Protein AF-0000000077862435 (afdb_homodimer)

Nearest PDB structures (foldseek):
  5cwn-assembly1_A  TM=3.724E-01  e=9.642E-01  synthetic construct
  8qai-assembly1_A  TM=3.400E-01  e=4.054E+00  synthetic construct
  5cwn-assembly1_A  TM=3.725E-01  e=1.266E+00  synthetic construct
  8qai-assembly1_A  TM=3.425E-01  e=3.512E+00  synthetic construct

InterPro domains:
  IPR007219 Xylanolytic transcriptional activator, regulatory domain [PF04082] (134-322)
  IPR007219 Xylanolytic transcriptional activator, regulatory domain [SM00906] (251-325)
  IPR050987 ABC-transporter-regulating transcription factor-like [PTHR46910] (56-328)

Organism: Aspergillus terreus (NCBI:txid33178)

Sequence (716 aa):
MEQILKHKIEGIALDTQSLARLAEDLGRRRANDTVCGPEPDEADDGLEIQEGCTLDPVGNTTTHFSGEFSYWNFSMRIKQHIEDQMHSSMVPTDDLVRISGYWRAQQLDASHGHMATAILSCPPEKIARFLATVFFKYTESHYPIVDKEWVFDRIRILYTDSTRLYERGGESTIAILLTVFAIGTQYAHLESPEPVRHQAPDFSEEKIGATFYRNAVRLLPEIIEISSLESVQACLLFGLYALPVDASGLGYIYINLSIRLAMQNGMHRKCHGSAFSSEMAETRNRVWWAAYTLERKISIFHGRPLSVLRSDIDADLPKCEIRNEDQPLRHIARAIASLQLVYFLEDFFNQMQVTTVFMEQILKHKIEGIALDTQSLARLAEDLGRRRANDTVCGPEPDEADDGLEIQEGCTLDPVGNTTTHFSGEFSYWNFSMRIKQHIEDQMHSSMVPTDDLVRISGYWRAQQLDASHGHMATAILSCPPEKIARFLATVFFKYTESHYPIVDKEWVFDRIRILYTDSTRLYERGGESTIAILLTVFAIGTQYAHLESPEPVRHQAPDFSEEKIGATFYRNAVRLLPEIIEISSLESVQACLLFGLYALPVDASGLGYIYINLSIRLAMQNGMHRKCHGSAFSSEMAETRNRVWWAAYTLERKISIFHGRPLSVLRSDIDADLPKCEIRNEDQPLRHIARAIASLQLVYFLEDFFNQMQVTTVF

Radius of gyration: 27.58 Å; Cα contacts (8 Å, |Δi|>4): 854; chains: 2; bounding box: 95×70×70 Å

Foldseek 3Di:
DVVVCPVPDPPQPPPPVSVVVVVVVVVVVVVVVPPPDVPDPPPPVPPPLPCFWDWADPDQFFIAIDTNPGPVSVVVVVLVVVVVVCVVPPDPCVPVPPPDDPDQDDPDPLPPVLLVVLLVLDDDLVLLVQLLVLLCVPPLLAAVLDDSVVLVVVSVCSVPPVVVLSDQVSLLNSLLSLLSSLVSLVRVCVVPPPCPPPDDPPVVSNVSSVSSNVSSCVSLVSLLRSLGSSSLSSLQSQLVSCCVPPLLPSNLVSLVVSQVSLVSSVLLEADDDDPHDPVSLLSSQRNNLSSQLSNLVSCLVVVHDGDDDPVSGDYDQHDLPPPDPDSVSSHSVSSVVSVVVSVVSVVVSVVVVVVVVD/DVVVCPVPDPPQPPPPVSVVVVVVVVVVVVVVVPPPDVPDPPPPPPPPLPCFWDWAAPDQFFIAIDTNPGPVSVVVVVLVVVVVVCVVPPDPCVPVPPPDDPDQDDPDDLPPVLLVVLLVLDDPLVLLVQLLVLLCVPPLLAAVLDDSVVLVVVSVCSVPPVVVLSDQPSLLNSLLSLLSSLVSLVRVCVVPPPPPPPDDPCVVSNVSSVSSNVSSCVSLVSLLRSLGSSSLSSLQSQLVSCCVPPLLPSNLVSLVVSQVSLVSSVLLEADDDDPHDPVSLLSSQRNNLSSQLSNLVSCLVVVHDGDDDPVSGDYDQHDLPPDDPDSVSSHSVSSVVSVVVSVVSVVVSVVVVVVVVD

pLDDT: mean 72.18, std 22.08, range [26.31, 98.5]

Structure (mmCIF, N/CA/C/O backbone):
data_AF-0000000077862435-model_v1
#
loop_
_entity.id
_entity.type
_entity.pdbx_description
1 polymer 'Fungal-specific transcription factor'
#
loop_
_atom_site.group_PDB
_atom_site.id
_atom_site.type_symbol
_atom_site.label_atom_id
_atom_site.label_alt_id
_atom_site.label_comp_id
_atom_site.label_asym_id
_atom_site.label_entity_id
_atom_site.label_seq_id
_atom_site.pdbx_PDB_ins_code
_atom_site.Cartn_x
_atom_site.Cartn_y
_atom_site.Cartn_z
_atom_site.occupancy
_atom_site.B_iso_or_equiv
_atom_site.auth_seq_id
_atom_site.auth_comp_id
_atom_site.auth_asym_id
_atom_site.auth_atom_id
_atom_site.pdbx_PDB_model_num
ATOM 1 N N . MET A 1 1 ? 24.359 16.672 -5.676 1 31.75 1 MET A N 1
ATOM 2 C CA . MET A 1 1 ? 24.734 16.203 -7.012 1 31.75 1 MET A CA 1
ATOM 3 C C . MET A 1 1 ? 25.609 17.234 -7.719 1 31.75 1 MET A C 1
ATOM 5 O O . MET A 1 1 ? 26.656 16.875 -8.266 1 31.75 1 MET A O 1
ATOM 9 N N . GLU A 1 2 ? 25.109 18.375 -7.547 1 35.16 2 GLU A N 1
ATOM 10 C CA . GLU A 1 2 ? 25.922 19.438 -8.125 1 35.16 2 GLU A CA 1
ATOM 11 C C . GLU A 1 2 ? 27.312 19.469 -7.492 1 35.16 2 GLU A C 1
ATOM 13 O O . GLU A 1 2 ? 28.312 19.625 -8.195 1 35.16 2 GLU A O 1
ATOM 18 N N . GLN A 1 3 ? 27.219 19.125 -6.285 1 39.78 3 GLN A N 1
ATOM 19 C CA . GLN A 1 3 ? 28.5 19.234 -5.594 1 39.78 3 GLN A CA 1
ATOM 20 C C . GLN A 1 3 ? 29.438 18.109 -5.992 1 39.78 3 GLN A C 1
ATOM 22 O O . GLN A 1 3 ? 30.641 18.328 -6.156 1 39.78 3 GLN A O 1
ATOM 27 N N . ILE A 1 4 ? 28.766 17 -6.133 1 35.22 4 ILE A N 1
ATOM 28 C CA . ILE A 1 4 ? 29.609 15.867 -6.504 1 35.22 4 ILE A CA 1
ATOM 29 C C . ILE A 1 4 ? 30.156 16.062 -7.922 1 35.22 4 ILE A C 1
ATOM 31 O O . ILE A 1 4 ? 31.328 15.828 -8.18 1 35.22 4 ILE A O 1
ATOM 35 N N . LEU A 1 5 ? 29.188 16.656 -8.719 1 37.09 5 LEU A N 1
ATOM 36 C CA . LEU A 1 5 ? 29.609 16.891 -10.086 1 37.09 5 LEU A CA 1
ATOM 37 C C . LEU A 1 5 ? 30.719 17.953 -10.133 1 37.09 5 LEU A C 1
ATOM 39 O O . LEU A 1 5 ? 31.688 17.812 -10.891 1 37.09 5 LEU A O 1
ATOM 43 N N . LYS A 1 6 ? 30.531 18.906 -9.273 1 42.38 6 LYS A N 1
ATOM 44 C CA . LYS A 1 6 ? 31.516 19.984 -9.258 1 42.38 6 LYS A CA 1
ATOM 45 C C . LYS A 1 6 ? 32.875 19.469 -8.836 1 42.38 6 LYS A C 1
ATOM 47 O O . LYS A 1 6 ? 33.906 19.953 -9.32 1 42.38 6 LYS A O 1
ATOM 52 N N . HIS A 1 7 ? 32.781 18.594 -7.906 1 38.41 7 HIS A N 1
ATOM 53 C CA . HIS A 1 7 ? 34.062 18.141 -7.367 1 38.41 7 HIS A CA 1
ATOM 54 C C . HIS A 1 7 ? 34.75 17.188 -8.328 1 38.41 7 HIS A C 1
ATOM 56 O O . HIS A 1 7 ? 35.969 17.188 -8.438 1 38.41 7 HIS A O 1
ATOM 62 N N . LYS A 1 8 ? 33.938 16.297 -8.875 1 35.19 8 LYS A N 1
ATOM 63 C CA . LYS A 1 8 ? 34.594 15.219 -9.586 1 35.19 8 LYS A CA 1
ATOM 64 C C . LYS A 1 8 ? 34.875 15.602 -11.039 1 35.19 8 LYS A C 1
ATOM 66 O O . LYS A 1 8 ? 35.688 14.969 -11.711 1 35.19 8 LYS A O 1
ATOM 71 N N . ILE A 1 9 ? 33.906 16.391 -11.703 1 38 9 ILE A N 1
ATOM 72 C CA . ILE A 1 9 ? 34.188 16.828 -13.062 1 38 9 ILE A CA 1
ATOM 73 C C . ILE A 1 9 ? 34.812 18.234 -13.039 1 38 9 ILE A C 1
ATOM 75 O O . ILE A 1 9 ? 34.125 19.203 -12.703 1 38 9 ILE A O 1
ATOM 79 N N . GLU A 1 10 ? 36.031 18.25 -12.945 1 40 10 GLU A N 1
ATOM 80 C CA . GLU A 1 10 ? 36.812 19.484 -13.125 1 40 10 GLU A CA 1
ATOM 81 C C . GLU A 1 10 ? 36.594 20.062 -14.516 1 40 10 GLU A C 1
ATOM 83 O O . GLU A 1 10 ? 36.625 19.344 -15.516 1 40 10 GLU A O 1
ATOM 88 N N . GLY A 1 11 ? 36.031 21.312 -14.789 1 45.75 11 GLY A N 1
ATOM 89 C CA . GLY A 1 11 ? 35.906 22.109 -15.992 1 45.75 11 GLY A CA 1
ATOM 90 C C . GLY A 1 11 ? 34.531 22.094 -16.609 1 45.75 11 GLY A C 1
ATOM 91 O O . GLY A 1 11 ? 34.281 22.719 -17.641 1 45.75 11 GLY A O 1
ATOM 92 N N . ILE A 1 12 ? 33.75 21.016 -16.531 1 41.41 12 ILE A N 1
ATOM 93 C CA . ILE A 1 12 ? 32.438 21.094 -17.203 1 41.41 12 ILE A CA 1
ATOM 94 C C . ILE A 1 12 ? 31.516 22.031 -16.438 1 41.41 12 ILE A C 1
ATOM 96 O O . ILE A 1 12 ? 31.375 21.891 -15.219 1 41.41 12 ILE A O 1
ATOM 100 N N . ALA A 1 13 ? 31.266 23.172 -16.906 1 43.22 13 ALA A N 1
ATOM 101 C CA . ALA A 1 13 ? 30.25 24.078 -16.422 1 43.22 13 ALA A CA 1
ATOM 102 C C . ALA A 1 13 ? 28.875 23.406 -16.375 1 43.22 13 ALA A C 1
ATOM 104 O O . ALA A 1 13 ? 28.438 22.828 -17.375 1 43.22 13 ALA A O 1
ATOM 105 N N . LEU A 1 14 ? 28.406 22.875 -15.367 1 43.44 14 LEU A N 1
ATOM 106 C CA . LEU A 1 14 ? 27.125 22.219 -15.094 1 43.44 14 LEU A CA 1
ATOM 107 C C . LEU A 1 14 ? 25.953 23.094 -15.508 1 43.44 14 LEU A C 1
ATOM 109 O O . LEU A 1 14 ? 24.891 23.031 -14.898 1 43.44 14 LEU A O 1
ATOM 113 N N . ASP A 1 15 ? 26.125 24.078 -16.438 1 43.81 15 ASP A N 1
ATOM 114 C CA . ASP A 1 15 ? 25.031 24.859 -17.031 1 43.81 15 ASP A CA 1
ATOM 115 C C . ASP A 1 15 ? 24.25 24.031 -18.047 1 43.81 15 ASP A C 1
ATOM 117 O O . ASP A 1 15 ? 24.766 23.047 -18.562 1 43.81 15 ASP A O 1
ATOM 121 N N . THR A 1 16 ? 22.938 24.172 -18.156 1 44.22 16 THR A N 1
ATOM 122 C CA . THR A 1 16 ? 21.969 23.5 -19.016 1 44.22 16 THR A CA 1
ATOM 123 C C . THR A 1 16 ? 22.562 23.266 -20.406 1 44.22 16 THR A C 1
ATOM 125 O O . THR A 1 16 ? 22.328 22.219 -21.016 1 44.22 16 THR A O 1
ATOM 128 N N . GLN A 1 17 ? 23.391 24.141 -20.734 1 47.84 17 GLN A N 1
ATOM 129 C CA . GLN A 1 17 ? 23.953 24.047 -22.078 1 47.84 17 GLN A CA 1
ATOM 130 C C . GLN A 1 17 ? 25.016 22.969 -22.156 1 47.84 17 GLN A C 1
ATOM 132 O O . GLN A 1 17 ? 25.062 22.203 -23.125 1 47.84 17 GLN A O 1
ATOM 137 N N . SER A 1 18 ? 25.859 22.891 -21.203 1 46.44 18 SER A N 1
ATOM 138 C CA . SER A 1 18 ? 26.938 21.906 -21.219 1 46.44 18 SER A CA 1
ATOM 139 C C . SER A 1 18 ? 26.391 20.484 -21.047 1 46.44 18 SER A C 1
ATOM 141 O O . SER A 1 18 ? 26.875 19.547 -21.688 1 46.44 18 SER A O 1
ATOM 143 N N . LEU A 1 19 ? 25.375 20.359 -20.25 1 47.56 19 LEU A N 1
ATOM 144 C CA . LEU A 1 19 ? 24.719 19.062 -20.078 1 47.56 19 LEU A CA 1
ATOM 145 C C . LEU A 1 19 ? 23.969 18.656 -21.344 1 47.56 19 LEU A C 1
ATOM 147 O O . LEU A 1 19 ? 23.969 17.484 -21.719 1 47.56 19 LEU A O 1
ATOM 151 N N . ALA A 1 20 ? 23.406 19.625 -22.078 1 47.47 20 ALA A N 1
ATOM 152 C CA . ALA A 1 20 ? 22.812 19.375 -23.375 1 47.47 20 ALA A CA 1
ATOM 153 C C . ALA A 1 20 ? 23.859 18.922 -24.391 1 47.47 20 ALA A C 1
ATOM 155 O O . ALA A 1 20 ? 23.625 18 -25.172 1 47.47 20 ALA A O 1
ATOM 156 N N . ARG A 1 21 ? 25 19.469 -24.328 1 50.44 21 ARG A N 1
ATOM 157 C CA . ARG A 1 21 ? 26.062 19.094 -25.25 1 50.44 21 ARG A CA 1
ATOM 158 C C . ARG A 1 21 ? 26.594 17.703 -24.953 1 50.44 21 ARG A C 1
ATOM 160 O O . ARG A 1 21 ? 26.859 16.922 -25.891 1 50.44 21 ARG A O 1
ATOM 167 N N . LEU A 1 22 ? 26.688 17.422 -23.766 1 47.03 22 LEU A N 1
ATOM 168 C CA . LEU A 1 22 ? 27.125 16.078 -23.391 1 47.03 22 LEU A CA 1
ATOM 169 C C . LEU A 1 22 ? 26.094 15.039 -23.797 1 47.03 22 LEU A C 1
ATOM 171 O O . LEU A 1 22 ? 26.453 13.953 -24.266 1 47.03 22 LEU A O 1
ATOM 175 N N . ALA A 1 23 ? 24.828 15.461 -23.734 1 46.78 23 ALA A N 1
ATOM 176 C CA . ALA A 1 23 ? 23.734 14.609 -24.188 1 46.78 23 ALA A CA 1
ATOM 177 C C . ALA A 1 23 ? 23.781 14.438 -25.703 1 46.78 23 ALA A C 1
ATOM 179 O O . ALA A 1 23 ? 23.562 13.336 -26.219 1 46.78 23 ALA A O 1
ATOM 180 N N . GLU A 1 24 ? 24.047 15.453 -26.344 1 47.97 24 GLU A N 1
ATOM 181 C CA . GLU A 1 24 ? 24.188 15.406 -27.797 1 47.97 24 GLU A CA 1
ATOM 182 C C . GLU A 1 24 ? 25.406 14.578 -28.219 1 47.97 24 GLU A C 1
ATOM 184 O O . GLU A 1 24 ? 25.344 13.82 -29.188 1 47.97 24 GLU A O 1
ATOM 189 N N . ASP A 1 25 ? 26.422 14.688 -27.547 1 45.38 25 ASP A N 1
ATOM 190 C CA . ASP A 1 25 ? 27.656 13.969 -27.875 1 45.38 25 ASP A CA 1
ATOM 191 C C . ASP A 1 25 ? 27.484 12.469 -27.641 1 45.38 25 ASP A C 1
ATOM 193 O O . ASP A 1 25 ? 27.984 11.656 -28.422 1 45.38 25 ASP A O 1
ATOM 197 N N . LEU A 1 26 ? 26.734 12.164 -26.625 1 43.12 26 LEU A N 1
ATOM 198 C CA . LEU A 1 26 ? 26.453 10.766 -26.359 1 43.12 26 LEU A CA 1
ATOM 199 C C . LEU A 1 26 ? 25.516 10.18 -27.406 1 43.12 26 LEU A C 1
ATOM 201 O O . LEU A 1 26 ? 25.656 9.023 -27.797 1 43.12 26 LEU A O 1
ATOM 205 N N . GLY A 1 27 ? 24.656 11.031 -27.938 1 39.91 27 GLY A N 1
ATOM 206 C CA . GLY A 1 27 ? 23.828 10.656 -29.062 1 39.91 27 GLY A CA 1
ATOM 207 C C . GLY A 1 27 ? 24.594 10.492 -30.359 1 39.91 27 GLY A C 1
ATOM 208 O O . GLY A 1 27 ? 24.297 9.609 -31.172 1 39.91 27 GLY A O 1
ATOM 209 N N . ARG A 1 28 ? 25.578 11.227 -30.562 1 42.94 28 ARG A N 1
ATOM 210 C CA . ARG A 1 28 ? 26.375 11.133 -31.781 1 42.94 28 ARG A CA 1
ATOM 211 C C . ARG A 1 28 ? 27.25 9.883 -31.766 1 42.94 28 ARG A C 1
ATOM 213 O O . ARG A 1 28 ? 27.438 9.234 -32.812 1 42.94 28 ARG A O 1
ATOM 220 N N . ARG A 1 29 ? 27.797 9.617 -30.719 1 39.19 29 ARG A N 1
ATOM 221 C CA . ARG A 1 29 ? 28.641 8.422 -30.688 1 39.19 29 ARG A CA 1
ATOM 222 C C . ARG A 1 29 ? 27.812 7.164 -30.922 1 39.19 29 ARG A C 1
ATOM 224 O O . ARG A 1 29 ? 28.281 6.203 -31.531 1 39.19 29 ARG A O 1
ATOM 231 N N . ARG A 1 30 ? 26.516 7.289 -30.531 1 35.94 30 ARG A N 1
ATOM 232 C CA . ARG A 1 30 ? 25.641 6.152 -30.828 1 35.94 30 ARG A CA 1
ATOM 233 C C . ARG A 1 30 ? 25.359 6.055 -32.312 1 35.94 30 ARG A C 1
ATOM 235 O O . ARG A 1 30 ? 25.234 4.953 -32.844 1 35.94 30 ARG A O 1
ATOM 242 N N . ALA A 1 31 ? 25.312 7.078 -33 1 36.91 31 ALA A N 1
ATOM 243 C CA . ALA A 1 31 ? 25.109 7.062 -34.438 1 36.91 31 ALA A CA 1
ATOM 244 C C . ALA A 1 31 ? 26.328 6.52 -35.156 1 36.91 31 ALA A C 1
ATOM 246 O O . ALA A 1 31 ? 26.203 5.836 -36.188 1 36.91 31 ALA A O 1
ATOM 247 N N . ASN A 1 32 ? 27.469 6.859 -34.75 1 37.75 32 ASN A N 1
ATOM 248 C CA . ASN A 1 32 ? 28.656 6.387 -35.469 1 37.75 32 ASN A CA 1
ATOM 249 C C . ASN A 1 32 ? 28.922 4.914 -35.188 1 37.75 32 ASN A C 1
ATOM 251 O O . ASN A 1 32 ? 29.688 4.27 -35.938 1 37.75 32 ASN A O 1
ATOM 255 N N . ASP A 1 33 ? 28.516 4.406 -34.062 1 35.03 33 ASP A N 1
ATOM 256 C CA . ASP A 1 33 ? 28.844 3 -33.844 1 35.03 33 ASP A CA 1
ATOM 257 C C . ASP A 1 33 ? 27.969 2.09 -34.688 1 35.03 33 ASP A C 1
ATOM 259 O O . ASP A 1 33 ? 28.109 0.866 -34.656 1 35.03 33 ASP A O 1
ATOM 263 N N . THR A 1 34 ? 26.938 2.607 -35.406 1 32.5 34 THR A N 1
ATOM 264 C CA . THR A 1 34 ? 26.219 1.729 -36.312 1 32.5 34 THR A CA 1
ATOM 265 C C . THR A 1 34 ? 27.094 1.367 -37.531 1 32.5 34 THR A C 1
ATOM 267 O O . THR A 1 34 ? 26.625 0.758 -38.5 1 32.5 34 THR A O 1
ATOM 270 N N . VAL A 1 35 ? 28.234 1.945 -37.656 1 31.12 35 VAL A N 1
ATOM 271 C CA . VAL A 1 35 ? 28.906 1.382 -38.812 1 31.12 35 VAL A CA 1
ATOM 272 C C . VAL A 1 35 ? 29.375 -0.042 -38.5 1 31.12 35 VAL A C 1
ATOM 274 O O . VAL A 1 35 ? 30 -0.289 -37.5 1 31.12 35 VAL A O 1
ATOM 277 N N . CYS A 1 36 ? 28.766 -1.039 -39.156 1 29.02 36 CYS A N 1
ATOM 278 C CA . CYS A 1 36 ? 28.844 -2.49 -39.281 1 29.02 36 CYS A CA 1
ATOM 279 C C . CYS A 1 36 ? 30.281 -2.943 -39.531 1 29.02 36 CYS A C 1
ATOM 281 O O . CYS A 1 36 ? 30.625 -3.355 -40.625 1 29.02 36 CYS A O 1
ATOM 283 N N . GLY A 1 37 ? 31.375 -2.242 -39.219 1 30.23 37 GLY A N 1
ATOM 284 C CA . GLY A 1 37 ? 32.469 -3.125 -39.656 1 30.23 37 GLY A CA 1
ATOM 285 C C . GLY A 1 37 ? 32.469 -4.453 -38.906 1 30.23 37 GLY A C 1
ATOM 286 O O . GLY A 1 37 ? 31.781 -4.609 -37.906 1 30.23 37 GLY A O 1
ATOM 287 N N . PRO A 1 38 ? 33.062 -5.59 -39.5 1 32.69 38 PRO A N 1
ATOM 288 C CA . PRO A 1 38 ? 33.125 -6.961 -39 1 32.69 38 PRO A CA 1
ATOM 289 C C . PRO A 1 38 ? 33.594 -7.035 -37.562 1 32.69 38 PRO A C 1
ATOM 291 O O . PRO A 1 38 ? 34.719 -6.645 -37.219 1 32.69 38 PRO A O 1
ATOM 294 N N . GLU A 1 39 ? 32.875 -6.434 -36.688 1 30.91 39 GLU A N 1
ATOM 295 C CA . GLU A 1 39 ? 33.469 -6.223 -35.375 1 30.91 39 GLU A CA 1
ATOM 296 C C . GLU A 1 39 ? 33.906 -7.547 -34.75 1 30.91 39 GLU A C 1
ATOM 298 O O . GLU A 1 39 ? 33.219 -8.562 -34.875 1 30.91 39 GLU A O 1
ATOM 303 N N . PRO A 1 40 ? 35.219 -7.711 -34.438 1 33 40 PRO A N 1
ATOM 304 C CA . PRO A 1 40 ? 35.781 -8.898 -33.812 1 33 40 PRO A CA 1
ATOM 305 C C . PRO A 1 40 ? 34.969 -9.367 -32.594 1 33 40 PRO A C 1
ATOM 307 O O . PRO A 1 40 ? 34.25 -8.578 -32 1 33 40 PRO A O 1
ATOM 310 N N . ASP A 1 41 ? 34.75 -10.773 -32.344 1 30.23 41 ASP A N 1
ATOM 311 C CA . ASP A 1 41 ? 34.094 -11.727 -31.469 1 30.23 41 ASP A CA 1
ATOM 312 C C . ASP A 1 41 ? 34.344 -11.398 -30 1 30.23 41 ASP A C 1
ATOM 314 O O . ASP A 1 41 ? 34.156 -12.242 -29.125 1 30.23 41 ASP A O 1
ATOM 318 N N . GLU A 1 42 ? 35.281 -10.516 -29.672 1 31.27 42 GLU A N 1
ATOM 319 C CA . GLU A 1 42 ? 35.625 -10.617 -28.25 1 31.27 42 GLU A CA 1
ATOM 320 C C . GLU A 1 42 ? 34.406 -10.375 -27.359 1 31.27 42 GLU A C 1
ATOM 322 O O . GLU A 1 42 ? 33.656 -9.438 -27.594 1 31.27 42 GLU A O 1
ATOM 327 N N . ALA A 1 43 ? 33.969 -11.398 -26.547 1 31.39 43 ALA A N 1
ATOM 328 C CA . ALA A 1 43 ? 33 -11.672 -25.469 1 31.39 43 ALA A CA 1
ATOM 329 C C . ALA A 1 43 ? 32.969 -10.516 -24.469 1 31.39 43 ALA A C 1
ATOM 331 O O . ALA A 1 43 ? 33.438 -10.633 -23.344 1 31.39 43 ALA A O 1
ATOM 332 N N . ASP A 1 44 ? 33.281 -9.367 -24.797 1 31.19 44 ASP A N 1
ATOM 333 C CA . ASP A 1 44 ? 33.344 -8.406 -23.703 1 31.19 44 ASP A CA 1
ATOM 334 C C . ASP A 1 44 ? 31.984 -8.305 -23 1 31.19 44 ASP A C 1
ATOM 336 O O . ASP A 1 44 ? 30.969 -7.996 -23.641 1 31.19 44 ASP A O 1
ATOM 340 N N . ASP A 1 45 ? 31.734 -9.117 -21.969 1 32.97 45 ASP A N 1
ATOM 341 C CA . ASP A 1 45 ? 30.703 -9.148 -20.938 1 32.97 45 ASP A CA 1
ATOM 342 C C . ASP A 1 45 ? 30.266 -7.734 -20.562 1 32.97 45 ASP A C 1
ATOM 344 O O . ASP A 1 45 ? 30.469 -7.297 -19.422 1 32.97 45 ASP A O 1
ATOM 348 N N . GLY A 1 46 ? 30.594 -6.801 -21.312 1 31.34 46 GLY A N 1
ATOM 349 C CA . GLY A 1 46 ? 30.234 -5.43 -21 1 31.34 46 GLY A CA 1
ATOM 350 C C . GLY A 1 46 ? 28.75 -5.258 -20.703 1 31.34 46 GLY A C 1
ATOM 351 O O . GLY A 1 46 ? 27.906 -5.93 -21.312 1 31.34 46 GLY A O 1
ATOM 352 N N . LEU A 1 47 ? 28.453 -4.938 -19.391 1 33.53 47 LEU A N 1
ATOM 353 C CA . LEU A 1 47 ? 27.141 -4.414 -19.062 1 33.53 47 LEU A CA 1
ATOM 354 C C . LEU A 1 47 ? 26.562 -3.6 -20.203 1 33.53 47 LEU A C 1
ATOM 356 O O . LEU A 1 47 ? 27.109 -2.551 -20.562 1 33.53 47 LEU A O 1
ATOM 360 N N . GLU A 1 48 ? 26.219 -4.141 -21.266 1 34.12 48 GLU A N 1
ATOM 361 C CA . GLU A 1 48 ? 25.484 -3.434 -22.297 1 34.12 48 GLU A CA 1
ATOM 362 C C . GLU A 1 48 ? 24.516 -2.422 -21.688 1 34.12 48 GLU A C 1
ATOM 364 O O . GLU A 1 48 ? 23.562 -2.801 -21.016 1 34.12 48 GLU A O 1
ATOM 369 N N . ILE A 1 49 ? 25.047 -1.281 -21.188 1 37.75 49 ILE A N 1
ATOM 370 C CA . ILE A 1 49 ? 24.141 -0.169 -20.906 1 37.75 49 ILE A CA 1
ATOM 371 C C . ILE A 1 49 ? 23 -0.165 -21.938 1 37.75 49 ILE A C 1
ATOM 373 O O . ILE A 1 49 ? 23.219 0.183 -23.109 1 37.75 49 ILE A O 1
ATOM 377 N N . GLN A 1 50 ? 22.234 -1.132 -22.094 1 38.84 50 GLN A N 1
ATOM 378 C CA . GLN A 1 50 ? 21.062 -1.082 -22.969 1 38.84 50 GLN A CA 1
ATOM 379 C C . GLN A 1 50 ? 20.328 0.247 -22.812 1 38.84 50 GLN A C 1
ATOM 381 O O . GLN A 1 50 ? 20.078 0.7 -21.703 1 38.84 50 GLN A O 1
ATOM 386 N N . GLU A 1 51 ? 20.234 1.176 -23.688 1 47.66 51 GLU A N 1
ATOM 387 C CA . GLU A 1 51 ? 19.516 2.43 -23.906 1 47.66 51 GLU A CA 1
ATOM 388 C C . GLU A 1 51 ? 18.156 2.422 -23.219 1 47.66 51 GLU A C 1
ATOM 390 O O . GLU A 1 51 ? 17.391 3.375 -23.344 1 47.66 51 GLU A O 1
ATOM 395 N N . GLY A 1 52 ? 17.906 1.364 -22.25 1 59.25 52 GLY A N 1
ATOM 396 C CA . GLY A 1 52 ? 16.547 1.215 -21.734 1 59.25 52 GLY A CA 1
ATOM 397 C C . GLY A 1 52 ? 16.484 1.131 -20.219 1 59.25 52 GLY A C 1
ATOM 398 O O . GLY A 1 52 ? 17.391 1.589 -19.531 1 59.25 52 GLY A O 1
ATOM 399 N N . CYS A 1 53 ? 15.453 0.84 -19.672 1 66 53 CYS A N 1
ATOM 400 C CA . CYS A 1 53 ? 15.219 0.583 -18.266 1 66 53 CYS A CA 1
ATOM 401 C C . CYS A 1 53 ? 16.125 -0.539 -17.75 1 66 53 CYS A C 1
ATOM 403 O O . CYS A 1 53 ? 16.719 -1.271 -18.547 1 66 53 CYS A O 1
ATOM 405 N N . THR A 1 54 ? 16.578 -0.426 -16.531 1 73.38 54 THR A N 1
ATOM 406 C CA . THR A 1 54 ? 17.422 -1.458 -15.93 1 73.38 54 THR A CA 1
ATOM 407 C C . THR A 1 54 ? 16.594 -2.336 -14.992 1 73.38 54 THR A C 1
ATOM 409 O O . THR A 1 54 ? 15.773 -1.832 -14.211 1 73.38 54 THR A O 1
ATOM 412 N N . LEU A 1 55 ? 16.641 -3.625 -15.18 1 74.12 55 LEU A N 1
ATOM 413 C CA . LEU A 1 55 ? 16.078 -4.637 -14.289 1 74.12 55 LEU A CA 1
ATOM 414 C C . LEU A 1 55 ? 17.188 -5.469 -13.656 1 74.12 55 LEU A C 1
ATOM 416 O O . LEU A 1 55 ? 17.797 -6.324 -14.312 1 74.12 55 LEU A O 1
ATOM 420 N N . ASP A 1 56 ? 17.5 -5.176 -12.336 1 74.94 56 ASP A N 1
ATOM 421 C CA . ASP A 1 56 ? 18.609 -5.84 -11.656 1 74.94 56 ASP A CA 1
ATOM 422 C C . ASP A 1 56 ? 18.094 -6.816 -10.594 1 74.94 56 ASP A C 1
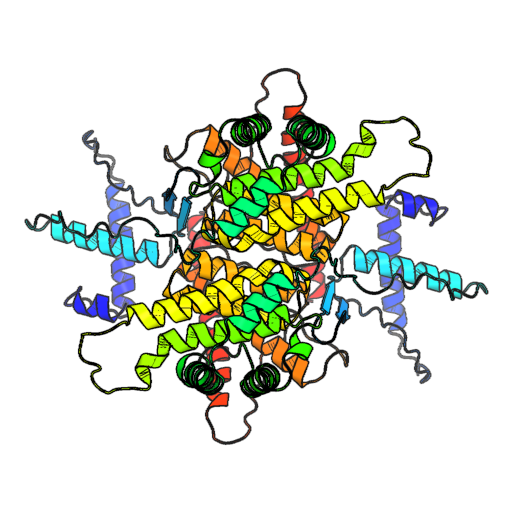ATOM 424 O O . ASP A 1 56 ? 17.359 -6.426 -9.688 1 74.94 56 ASP A O 1
ATOM 428 N N . PRO A 1 57 ? 18.5 -8.086 -10.797 1 73.81 57 PRO A N 1
ATOM 429 C CA . PRO A 1 57 ? 18.125 -9.023 -9.734 1 73.81 57 PRO A CA 1
ATOM 430 C C . PRO A 1 57 ? 18.812 -8.703 -8.398 1 73.81 57 PRO A C 1
ATOM 432 O O . PRO A 1 57 ? 20 -8.398 -8.367 1 73.81 57 PRO A O 1
ATOM 435 N N . VAL A 1 58 ? 18.172 -8.57 -7.402 1 73.06 58 VAL A N 1
ATOM 436 C CA . VAL A 1 58 ? 18.672 -8.359 -6.051 1 73.06 58 VAL A CA 1
ATOM 437 C C . VAL A 1 58 ? 18.641 -9.672 -5.277 1 73.06 58 VAL A C 1
ATOM 439 O O . VAL A 1 58 ? 19.484 -9.898 -4.398 1 73.06 58 VAL A O 1
ATOM 442 N N . GLY A 1 59 ? 17.766 -10.609 -5.594 1 68.81 59 GLY A N 1
ATOM 443 C CA . GLY A 1 59 ? 17.609 -11.961 -5.066 1 68.81 59 GLY A CA 1
ATOM 444 C C . GLY A 1 59 ? 17 -12.922 -6.07 1 68.81 59 GLY A C 1
ATOM 445 O O . GLY A 1 59 ? 16.891 -12.602 -7.258 1 68.81 59 GLY A O 1
ATOM 446 N N . ASN A 1 60 ? 16.672 -14.023 -5.586 1 70 60 ASN A N 1
ATOM 447 C CA . ASN A 1 60 ? 16.141 -15.047 -6.488 1 70 60 ASN A CA 1
ATOM 448 C C . ASN A 1 60 ? 14.828 -14.609 -7.113 1 70 60 ASN A C 1
ATOM 450 O O . ASN A 1 60 ? 14.609 -14.812 -8.312 1 70 60 ASN A O 1
ATOM 454 N N . THR A 1 61 ? 14.055 -13.93 -6.32 1 80.19 61 THR A N 1
ATOM 455 C CA . THR A 1 61 ? 12.742 -13.555 -6.836 1 80.19 61 THR A CA 1
ATOM 456 C C . THR A 1 61 ? 12.508 -12.055 -6.66 1 80.19 61 THR A C 1
ATOM 458 O O . THR A 1 61 ? 11.367 -11.586 -6.73 1 80.19 61 THR A O 1
ATOM 461 N N . THR A 1 62 ? 13.633 -11.383 -6.316 1 74.69 62 THR A N 1
ATOM 462 C CA . THR A 1 62 ? 13.539 -9.945 -6.098 1 74.69 62 THR A CA 1
ATOM 463 C C . THR A 1 62 ? 14.344 -9.188 -7.156 1 74.69 62 THR A C 1
ATOM 465 O O . THR A 1 62 ? 15.484 -9.539 -7.441 1 74.69 62 THR A O 1
ATOM 468 N N . THR A 1 63 ? 13.68 -8.242 -7.762 1 76.94 63 THR A N 1
ATOM 469 C CA . THR A 1 63 ? 14.344 -7.414 -8.766 1 76.94 63 THR A CA 1
ATOM 470 C C . THR A 1 63 ? 14.141 -5.934 -8.469 1 76.94 63 THR A C 1
ATOM 472 O O . THR A 1 63 ? 13.219 -5.566 -7.73 1 76.94 63 THR A O 1
ATOM 475 N N . HIS A 1 64 ? 15.117 -5.199 -8.891 1 72.25 64 HIS A N 1
ATOM 476 C CA . HIS A 1 64 ? 15.008 -3.748 -8.812 1 72.25 64 HIS A CA 1
ATOM 477 C C . HIS A 1 64 ? 14.852 -3.131 -10.195 1 72.25 64 HIS A C 1
ATOM 479 O O . HIS A 1 64 ? 15.609 -3.449 -11.117 1 72.25 64 HIS A O 1
ATOM 485 N N . PHE A 1 65 ? 13.945 -2.273 -10.312 1 76 65 PHE A N 1
ATOM 486 C CA . PHE A 1 65 ? 13.711 -1.591 -11.586 1 76 65 PHE A CA 1
ATOM 487 C C . PHE A 1 65 ? 14.102 -0.119 -11.484 1 76 65 PHE A C 1
ATOM 489 O O . PHE A 1 65 ? 13.727 0.561 -10.523 1 76 65 PHE A O 1
ATOM 496 N N . SER A 1 66 ? 14.82 0.293 -12.438 1 70.81 66 SER A N 1
ATOM 497 C CA . SER A 1 66 ? 15.109 1.708 -12.648 1 70.81 66 SER A CA 1
ATOM 498 C C . SER A 1 66 ? 14.789 2.127 -14.078 1 70.81 66 SER A C 1
ATOM 500 O O . SER A 1 66 ? 15.242 1.49 -15.031 1 70.81 66 SER A O 1
ATOM 502 N N . GLY A 1 67 ? 14.062 3.102 -14.234 1 70.38 67 GLY A N 1
ATOM 503 C CA . GLY A 1 67 ? 13.703 3.584 -15.555 1 70.38 67 GLY A CA 1
ATOM 504 C C . GLY A 1 67 ? 14.875 4.195 -16.312 1 70.38 67 GLY A C 1
ATOM 505 O O . GLY A 1 67 ? 15.906 4.496 -15.711 1 70.38 67 GLY A O 1
ATOM 506 N N . GLU A 1 68 ? 14.727 4.301 -17.5 1 65.19 68 GLU A N 1
ATOM 507 C CA . GLU A 1 68 ? 15.781 4.77 -18.391 1 65.19 68 GLU A CA 1
ATOM 508 C C . GLU A 1 68 ? 16.312 6.133 -17.969 1 65.19 68 GLU A C 1
ATOM 510 O O . GLU A 1 68 ? 17.516 6.363 -17.969 1 65.19 68 GLU A O 1
ATOM 515 N N . PHE A 1 69 ? 15.453 6.992 -17.484 1 60.5 69 PHE A N 1
ATOM 516 C CA . PHE A 1 69 ? 15.859 8.359 -17.156 1 60.5 69 PHE A CA 1
ATOM 517 C C . PHE A 1 69 ? 15.82 8.594 -15.648 1 60.5 69 PHE A C 1
ATOM 519 O O . PHE A 1 69 ? 15.594 9.719 -15.195 1 60.5 69 PHE A O 1
ATOM 526 N N . SER A 1 70 ? 16.078 7.449 -15.109 1 69.06 70 SER A N 1
ATOM 527 C CA . SER A 1 70 ? 16.156 7.551 -13.656 1 69.06 70 SER A CA 1
ATOM 528 C C . SER A 1 70 ? 17.469 8.18 -13.211 1 69.06 70 SER A C 1
ATOM 530 O O . SER A 1 70 ? 18.438 8.195 -13.969 1 69.06 70 SER A O 1
ATOM 532 N N . TYR A 1 71 ? 17.359 8.773 -12.062 1 65.25 71 TYR A N 1
ATOM 533 C CA . TYR A 1 71 ? 18.562 9.305 -11.461 1 65.25 71 TYR A CA 1
ATOM 534 C C . TYR A 1 71 ? 19.641 8.227 -11.352 1 65.25 71 TYR A C 1
ATOM 536 O O . TYR A 1 71 ? 20.812 8.484 -11.609 1 65.25 71 TYR A O 1
ATOM 544 N N . TRP A 1 72 ? 19.234 7.113 -11.031 1 62.88 72 TRP A N 1
ATOM 545 C CA . TRP A 1 72 ? 20.172 6.008 -10.883 1 62.88 72 TRP A CA 1
ATOM 546 C C . TRP A 1 72 ? 20.859 5.699 -12.211 1 62.88 72 TRP A C 1
ATOM 548 O O . TRP A 1 72 ? 22.078 5.637 -12.281 1 62.88 72 TRP A O 1
ATOM 558 N N . ASN A 1 73 ? 20.094 5.449 -13.18 1 65 73 ASN A N 1
ATOM 559 C CA . ASN A 1 73 ? 20.656 5.121 -14.484 1 65 73 ASN A CA 1
ATOM 560 C C . ASN A 1 73 ? 21.547 6.242 -15 1 65 73 ASN A C 1
ATOM 562 O O . ASN A 1 73 ? 22.594 5.984 -15.617 1 65 73 ASN A O 1
ATOM 566 N N . PHE A 1 74 ? 21.156 7.418 -14.695 1 63.03 74 PHE A N 1
ATOM 567 C CA . PHE A 1 74 ? 21.984 8.555 -15.078 1 63.03 74 PHE A CA 1
ATOM 568 C C . PHE A 1 74 ? 23.328 8.516 -14.344 1 63.03 74 PHE A C 1
ATOM 570 O O . PHE A 1 74 ? 24.375 8.664 -14.969 1 63.03 74 PHE A O 1
ATOM 577 N N . SER A 1 75 ? 23.156 8.312 -13.008 1 61.22 75 SER A N 1
ATOM 578 C CA . SER A 1 75 ? 24.375 8.258 -12.203 1 61.22 75 SER A CA 1
ATOM 579 C C . SER A 1 75 ? 25.281 7.113 -12.641 1 61.22 75 SER A C 1
ATOM 581 O O . SER A 1 75 ? 26.5 7.262 -12.664 1 61.22 75 SER A O 1
ATOM 583 N N . MET A 1 76 ? 24.688 6.078 -12.953 1 63.28 76 MET A N 1
ATOM 584 C CA . MET A 1 76 ? 25.453 4.918 -13.391 1 63.28 76 MET A CA 1
ATOM 585 C C . MET A 1 76 ? 26.141 5.188 -14.727 1 63.28 76 MET A C 1
ATOM 587 O O . MET A 1 76 ? 27.281 4.781 -14.938 1 63.28 76 MET A O 1
ATOM 591 N N . ARG A 1 77 ? 25.484 5.828 -15.602 1 60.94 77 ARG A N 1
ATOM 592 C CA . ARG A 1 77 ? 26.062 6.176 -16.891 1 60.94 77 ARG A CA 1
ATOM 593 C C . ARG A 1 77 ? 27.266 7.105 -16.719 1 60.94 77 ARG A C 1
ATOM 595 O O . ARG A 1 77 ? 28.297 6.941 -17.375 1 60.94 77 ARG A O 1
ATOM 602 N N . ILE A 1 78 ? 27.016 8.008 -15.812 1 58.28 78 ILE A N 1
ATOM 603 C CA . ILE A 1 78 ? 28.109 8.93 -15.531 1 58.28 78 ILE A CA 1
ATOM 604 C C . ILE A 1 78 ? 29.297 8.164 -14.961 1 58.28 78 ILE A C 1
ATOM 606 O O . ILE A 1 78 ? 30.453 8.391 -15.359 1 58.28 78 ILE A O 1
ATOM 610 N N . LYS A 1 79 ? 28.984 7.371 -14.062 1 57.56 79 LYS A N 1
ATOM 611 C CA . LYS A 1 79 ? 30.031 6.551 -13.461 1 57.56 79 LYS A CA 1
ATOM 612 C C . LYS A 1 79 ? 30.766 5.727 -14.516 1 57.56 79 LYS A C 1
ATOM 614 O O . LYS A 1 79 ? 32 5.664 -14.523 1 57.56 79 LYS A O 1
ATOM 619 N N . GLN A 1 80 ? 29.984 5.117 -15.32 1 60.03 80 GLN A N 1
ATOM 620 C CA . GLN A 1 80 ? 30.578 4.309 -16.375 1 60.03 80 GLN A CA 1
ATOM 621 C C . GLN A 1 80 ? 31.453 5.16 -17.297 1 60.03 80 GLN A C 1
ATOM 623 O O . GLN A 1 80 ? 32.531 4.738 -17.719 1 60.03 80 GLN A O 1
ATOM 628 N N . HIS A 1 81 ? 30.969 6.258 -17.562 1 57.69 81 HIS A N 1
ATOM 629 C CA . HIS A 1 81 ? 31.719 7.172 -18.422 1 57.69 81 HIS A CA 1
ATOM 630 C C . HIS A 1 81 ? 33.031 7.578 -17.781 1 57.69 81 HIS A C 1
ATOM 632 O O . HIS A 1 81 ? 34.062 7.625 -18.453 1 57.69 81 HIS A O 1
ATOM 638 N N . ILE A 1 82 ? 32.938 7.797 -16.531 1 54.44 82 ILE A N 1
ATOM 639 C CA . ILE A 1 82 ? 34.125 8.156 -15.797 1 54.44 82 ILE A CA 1
ATOM 640 C C . ILE A 1 82 ? 35.094 6.98 -15.781 1 54.44 82 ILE A C 1
ATOM 642 O O . ILE A 1 82 ? 36.312 7.152 -16 1 54.44 82 ILE A O 1
ATOM 646 N N . GLU A 1 83 ? 34.594 5.852 -15.562 1 58.09 83 GLU A N 1
ATOM 647 C CA . GLU A 1 83 ? 35.406 4.645 -15.539 1 58.09 83 GLU A CA 1
ATOM 648 C C . GLU A 1 83 ? 36.031 4.387 -16.906 1 58.09 83 GLU A C 1
ATOM 650 O O . GLU A 1 83 ? 37.188 4.008 -17 1 58.09 83 GLU A O 1
ATOM 655 N N . ASP A 1 84 ? 35.219 4.59 -17.859 1 59.19 84 ASP A N 1
ATOM 656 C CA . ASP A 1 84 ? 35.75 4.406 -19.219 1 59.19 84 ASP A CA 1
ATOM 657 C C . ASP A 1 84 ? 36.844 5.402 -19.531 1 59.19 84 ASP A C 1
ATOM 659 O O . ASP A 1 84 ? 37.844 5.055 -20.172 1 59.19 84 ASP A O 1
ATOM 663 N N . GLN A 1 85 ? 36.625 6.508 -19.047 1 53.41 85 GLN A N 1
ATOM 664 C CA . GLN A 1 85 ? 37.656 7.535 -19.266 1 53.41 85 GLN A CA 1
ATOM 665 C C . GLN A 1 85 ? 38.906 7.27 -18.438 1 53.41 85 GLN A C 1
ATOM 667 O O . GLN A 1 85 ? 40 7.527 -18.875 1 53.41 85 GLN A O 1
ATOM 672 N N . MET A 1 86 ? 38.531 6.746 -17.25 1 51.91 86 MET A N 1
ATOM 673 C CA . MET A 1 86 ? 39.656 6.418 -16.391 1 51.91 86 MET A CA 1
ATOM 674 C C . MET A 1 86 ? 40.375 5.164 -16.859 1 51.91 86 MET A C 1
ATOM 676 O O . MET A 1 86 ? 41.594 5.043 -16.719 1 51.91 86 MET A O 1
ATOM 680 N N . HIS A 1 87 ? 39.531 4.121 -17.156 1 56.38 87 HIS A N 1
ATOM 681 C CA . HIS A 1 87 ? 40.156 2.932 -17.734 1 56.38 87 HIS A CA 1
ATOM 682 C C . HIS A 1 87 ? 41 3.279 -18.953 1 56.38 87 HIS A C 1
ATOM 684 O O . HIS A 1 87 ? 42 2.615 -19.25 1 56.38 87 HIS A O 1
ATOM 690 N N . SER A 1 88 ? 40.531 4.109 -19.766 1 51.19 88 SER A N 1
ATOM 691 C CA . SER A 1 88 ? 41.438 4.535 -20.812 1 51.19 88 SER A CA 1
ATOM 692 C C . SER A 1 88 ? 42.719 5.129 -20.234 1 51.19 88 SER A C 1
ATOM 694 O O . SER A 1 88 ? 43.75 5.148 -20.891 1 51.19 88 SER A O 1
ATOM 696 N N . SER A 1 89 ? 42.656 5.629 -18.969 1 48.25 89 SER A N 1
ATOM 697 C CA . SER A 1 89 ? 43.875 5.945 -18.25 1 48.25 89 SER A CA 1
ATOM 698 C C . SER A 1 89 ? 44.312 4.777 -17.375 1 48.25 89 SER A C 1
ATOM 700 O O . SER A 1 89 ? 43.5 3.93 -17 1 48.25 89 SER A O 1
ATOM 702 N N . MET A 1 90 ? 45.75 4.219 -17.266 1 45.34 90 MET A N 1
ATOM 703 C CA . MET A 1 90 ? 46.438 3.076 -16.672 1 45.34 90 MET A CA 1
ATOM 704 C C . MET A 1 90 ? 45.875 2.787 -15.273 1 45.34 90 MET A C 1
ATOM 706 O O . MET A 1 90 ? 46.469 2.004 -14.523 1 45.34 90 MET A O 1
ATOM 710 N N . VAL A 1 91 ? 45.125 3.639 -14.688 1 42.62 91 VAL A N 1
ATOM 711 C CA . VAL A 1 91 ? 44.906 3.354 -13.281 1 42.62 91 VAL A CA 1
ATOM 712 C C . VAL A 1 91 ? 43.906 2.195 -13.148 1 42.62 91 VAL A C 1
ATOM 714 O O . VAL A 1 91 ? 42.906 2.131 -13.875 1 42.62 91 VAL A O 1
ATOM 717 N N . PRO A 1 92 ? 44.375 1.013 -12.648 1 42.03 92 PRO A N 1
ATOM 718 C CA . PRO A 1 92 ? 43.531 -0.166 -12.359 1 42.03 92 PRO A CA 1
ATOM 719 C C . PRO A 1 92 ? 42.219 0.188 -11.695 1 42.03 92 PRO A C 1
ATOM 721 O O . PRO A 1 92 ? 42.188 0.856 -10.656 1 42.03 92 PRO A O 1
ATOM 724 N N . THR A 1 93 ? 41.281 0.674 -12.328 1 41.06 93 THR A N 1
ATOM 725 C CA . THR A 1 93 ? 39.938 1.01 -11.852 1 41.06 93 THR A CA 1
ATOM 726 C C . THR A 1 93 ? 39.312 -0.167 -11.102 1 41.06 93 THR A C 1
ATOM 728 O O . THR A 1 93 ? 38.438 -0.868 -11.641 1 41.06 93 THR A O 1
ATOM 731 N N . ASP A 1 94 ? 40.156 -1.095 -10.641 1 39.69 94 ASP A N 1
ATOM 732 C CA . ASP A 1 94 ? 39.594 -2.207 -9.875 1 39.69 94 ASP A CA 1
ATOM 733 C C . ASP A 1 94 ? 38.594 -1.713 -8.844 1 39.69 94 ASP A C 1
ATOM 735 O O . ASP A 1 94 ? 37.625 -2.404 -8.539 1 39.69 94 ASP A O 1
ATOM 739 N N . ASP A 1 95 ? 39.094 -0.671 -8.055 1 36.44 95 ASP A N 1
ATOM 740 C CA . ASP A 1 95 ? 38.344 -0.277 -6.867 1 36.44 95 ASP A CA 1
ATOM 741 C C . ASP A 1 95 ? 37.125 0.533 -7.238 1 36.44 95 ASP A C 1
ATOM 743 O O . ASP A 1 95 ? 36.625 1.325 -6.434 1 36.44 95 ASP A O 1
ATOM 747 N N . LEU A 1 96 ? 37.062 0.876 -8.453 1 36.62 96 LEU A N 1
ATOM 748 C CA . LEU A 1 96 ? 35.812 1.579 -8.68 1 36.62 96 LEU A CA 1
ATOM 749 C C . LEU A 1 96 ? 34.656 0.863 -7.98 1 36.62 96 LEU A C 1
ATOM 751 O O . LEU A 1 96 ? 34.469 -0.344 -8.156 1 36.62 96 LEU A O 1
ATOM 755 N N . VAL A 1 97 ? 34.438 1.294 -6.801 1 35.62 97 VAL A N 1
ATOM 756 C CA . VAL A 1 97 ? 33.312 0.895 -5.941 1 35.62 97 VAL A CA 1
ATOM 757 C C . VAL A 1 97 ? 32.156 0.365 -6.797 1 35.62 97 VAL A C 1
ATOM 759 O O . VAL A 1 97 ? 31.609 1.095 -7.617 1 35.62 97 VAL A O 1
ATOM 762 N N . ARG A 1 98 ? 32.312 -0.74 -7.379 1 35.06 98 ARG A N 1
ATOM 763 C CA . ARG A 1 98 ? 31.047 -1.406 -7.727 1 35.06 98 ARG A CA 1
ATOM 764 C C . ARG A 1 98 ? 29.875 -0.792 -6.977 1 35.06 98 ARG A C 1
ATOM 766 O O . ARG A 1 98 ? 29.781 -0.906 -5.75 1 35.06 98 ARG A O 1
ATOM 773 N N . ILE A 1 99 ? 29.688 0.516 -7.094 1 38.41 99 ILE A N 1
ATOM 774 C CA . ILE A 1 99 ? 28.391 0.962 -6.586 1 38.41 99 ILE A CA 1
ATOM 775 C C . ILE A 1 99 ? 27.422 -0.212 -6.559 1 38.41 99 ILE A C 1
ATOM 777 O O . ILE A 1 99 ? 27 -0.707 -7.605 1 38.41 99 ILE A O 1
ATOM 781 N N . SER A 1 100 ? 27.766 -1.188 -5.945 1 41.47 100 SER A N 1
ATOM 782 C CA . SER A 1 100 ? 26.969 -2.381 -5.68 1 41.47 100 SER A CA 1
ATOM 783 C C . SER A 1 100 ? 25.484 -2.107 -5.883 1 41.47 100 SER A C 1
ATOM 785 O O . SER A 1 100 ? 25.047 -0.952 -5.875 1 41.47 100 SER A O 1
ATOM 787 N N . GLY A 1 101 ? 24.609 -3.266 -6.09 1 47.31 101 GLY A N 1
ATOM 788 C CA . GLY A 1 101 ? 23.25 -3.703 -6.32 1 47.31 101 GLY A CA 1
ATOM 789 C C . GLY A 1 101 ? 22.234 -2.984 -5.449 1 47.31 101 GLY A C 1
ATOM 790 O O . GLY A 1 101 ? 22.609 -2.348 -4.457 1 47.31 101 GLY A O 1
ATOM 791 N N . TYR A 1 102 ? 21.281 -2.488 -6.07 1 52.22 102 TYR A N 1
ATOM 792 C CA . TYR A 1 102 ? 20.141 -1.961 -5.316 1 52.22 102 TYR A CA 1
ATOM 793 C C . TYR A 1 102 ? 19.953 -2.727 -4.016 1 52.22 102 TYR A C 1
ATOM 795 O O . TYR A 1 102 ? 20 -3.957 -3.996 1 52.22 102 TYR A O 1
ATOM 803 N N . TRP A 1 103 ? 20.359 -2.041 -2.848 1 56.34 103 TRP A N 1
ATOM 804 C CA . TRP A 1 103 ? 20.141 -2.594 -1.515 1 56.34 103 TRP A CA 1
ATOM 805 C C . TRP A 1 103 ? 18.719 -2.291 -1.03 1 56.34 103 TRP A C 1
ATOM 807 O O . TRP A 1 103 ? 18.234 -1.17 -1.188 1 56.34 103 TRP A O 1
ATOM 817 N N . ARG A 1 104 ? 18.141 -3.404 -0.806 1 62.62 104 ARG A N 1
ATOM 818 C CA . ARG A 1 104 ? 16.859 -3.203 -0.136 1 62.62 104 ARG A CA 1
ATOM 819 C C . ARG A 1 104 ? 17.047 -3.059 1.37 1 62.62 104 ARG A C 1
ATOM 821 O O . ARG A 1 104 ? 17.781 -3.832 1.987 1 62.62 104 ARG A O 1
ATOM 828 N N . ALA A 1 105 ? 16.547 -1.98 1.968 1 65.25 105 ALA A N 1
ATOM 829 C CA . ALA A 1 105 ? 16.688 -1.685 3.391 1 65.25 105 ALA A CA 1
ATOM 830 C C . ALA A 1 105 ? 16.047 -2.775 4.246 1 65.25 105 ALA A C 1
ATOM 832 O O . ALA A 1 105 ? 14.984 -3.299 3.904 1 65.25 105 ALA A O 1
ATOM 833 N N . GLN A 1 106 ? 16.828 -3.287 5.195 1 66.94 106 GLN A N 1
ATOM 834 C CA . GLN A 1 106 ? 16.328 -4.23 6.184 1 66.94 106 GLN A CA 1
ATOM 835 C C . GLN A 1 106 ? 16.094 -3.545 7.527 1 66.94 106 GLN A C 1
ATOM 837 O O . GLN A 1 106 ? 16.938 -3.629 8.43 1 66.94 106 GLN A O 1
ATOM 842 N N . GLN A 1 107 ? 15.016 -2.812 7.613 1 66.44 107 GLN A N 1
ATOM 843 C CA . GLN A 1 107 ? 14.742 -2.008 8.805 1 66.44 107 GLN A CA 1
ATOM 844 C C . GLN A 1 107 ? 13.992 -2.818 9.852 1 66.44 107 GLN A C 1
ATOM 846 O O . GLN A 1 107 ? 13.969 -2.449 11.031 1 66.44 107 GLN A O 1
ATOM 851 N N . LEU A 1 108 ? 13.391 -3.785 9.219 1 70.31 108 LEU A N 1
ATOM 852 C CA . LEU A 1 108 ? 12.586 -4.578 10.141 1 70.31 108 LEU A CA 1
ATOM 853 C C . LEU A 1 108 ? 13.367 -5.785 10.641 1 70.31 108 LEU A C 1
ATOM 855 O O . LEU A 1 108 ? 14.164 -6.371 9.898 1 70.31 108 LEU A O 1
ATOM 859 N N . ASP A 1 109 ? 13.727 -5.762 11.867 1 60.69 109 ASP A N 1
ATOM 860 C CA . ASP A 1 109 ? 14.32 -6.977 12.414 1 60.69 109 ASP A CA 1
ATOM 861 C C . ASP A 1 109 ? 13.336 -8.148 12.344 1 60.69 109 ASP A C 1
ATOM 863 O O . ASP A 1 109 ? 12.164 -8 12.695 1 60.69 109 ASP A O 1
ATOM 867 N N . ALA A 1 110 ? 13.508 -8.953 11.328 1 55.47 110 ALA A N 1
ATOM 868 C CA . ALA A 1 110 ? 12.633 -10.117 11.211 1 55.47 110 ALA A CA 1
ATOM 869 C C . ALA A 1 110 ? 12.148 -10.578 12.586 1 55.47 110 ALA A C 1
ATOM 871 O O . ALA A 1 110 ? 12.945 -11 13.422 1 55.47 110 ALA A O 1
ATOM 872 N N . SER A 1 111 ? 11.117 -9.812 13.109 1 59.34 111 SER A N 1
ATOM 873 C CA . SER A 1 111 ? 10.68 -10.289 14.422 1 59.34 111 SER A CA 1
ATOM 874 C C . SER A 1 111 ? 10.297 -11.766 14.367 1 59.34 111 SER A C 1
ATOM 876 O O . SER A 1 111 ? 9.375 -12.141 13.648 1 59.34 111 SER A O 1
ATOM 878 N N . HIS A 1 112 ? 11.227 -12.609 14.781 1 65.62 112 HIS A N 1
ATOM 879 C CA . HIS A 1 112 ? 11.039 -14.047 14.961 1 65.62 112 HIS A CA 1
ATOM 880 C C . HIS A 1 112 ? 9.703 -14.344 15.625 1 65.62 112 HIS A C 1
ATOM 882 O O . HIS A 1 112 ? 9.094 -15.391 15.367 1 65.62 112 HIS A O 1
ATOM 888 N N . GLY A 1 113 ? 9.203 -13.281 16.203 1 78.44 113 GLY A N 1
ATOM 889 C CA . GLY A 1 113 ? 7.973 -13.523 16.938 1 78.44 113 GLY A CA 1
ATOM 890 C C . GLY A 1 113 ? 6.746 -13.602 16.047 1 78.44 113 GLY A C 1
ATOM 891 O O . GLY A 1 113 ? 5.941 -14.523 16.156 1 78.44 113 GLY A O 1
ATOM 892 N N . HIS A 1 114 ? 6.723 -12.797 15.086 1 84 114 HIS A N 1
ATOM 893 C CA . HIS A 1 114 ? 5.555 -12.797 14.211 1 84 114 HIS A CA 1
ATOM 894 C C . HIS A 1 114 ? 5.574 -14 13.273 1 84 114 HIS A C 1
ATOM 896 O O . HIS A 1 114 ? 4.531 -14.594 12.992 1 84 114 HIS A O 1
ATOM 902 N N . MET A 1 115 ? 6.777 -14.359 12.875 1 89.44 115 MET A N 1
ATOM 903 C CA . MET A 1 115 ? 6.922 -15.531 12.016 1 89.44 115 MET A CA 1
ATOM 904 C C . MET A 1 115 ? 6.5 -16.797 12.75 1 89.44 115 MET A C 1
ATOM 906 O O . MET A 1 115 ? 5.781 -17.641 12.195 1 89.44 115 MET A O 1
ATOM 910 N N . ALA A 1 116 ? 6.961 -16.875 13.945 1 91.06 116 ALA A N 1
ATOM 911 C CA . ALA A 1 116 ? 6.609 -18.047 14.758 1 91.06 116 ALA A CA 1
ATOM 912 C C . ALA A 1 116 ? 5.102 -18.141 14.961 1 91.06 116 ALA A C 1
ATOM 914 O O . ALA A 1 116 ? 4.516 -19.219 14.828 1 91.06 116 ALA A O 1
ATOM 915 N N . THR A 1 117 ? 4.488 -16.969 15.289 1 91 117 THR A N 1
ATOM 916 C CA . THR A 1 117 ? 3.043 -16.938 15.477 1 91 117 THR A CA 1
ATOM 917 C C . THR A 1 117 ? 2.318 -17.344 14.203 1 91 117 THR A C 1
ATOM 919 O O . THR A 1 117 ? 1.329 -18.078 14.25 1 91 117 THR A O 1
ATOM 922 N N . ALA A 1 118 ? 2.793 -16.922 13.062 1 94.06 118 ALA A N 1
ATOM 923 C CA . ALA A 1 118 ? 2.18 -17.25 11.781 1 94.06 118 ALA A CA 1
ATOM 924 C C . ALA A 1 118 ? 2.291 -18.734 11.484 1 94.06 118 ALA A C 1
ATOM 926 O O . ALA A 1 118 ? 1.318 -19.375 11.062 1 94.06 118 ALA A O 1
ATOM 927 N N . ILE A 1 119 ? 3.447 -19.328 11.742 1 94.31 119 ILE A N 1
ATOM 928 C CA . ILE A 1 119 ? 3.678 -20.734 11.477 1 94.31 119 ILE A CA 1
ATOM 929 C C . ILE A 1 119 ? 2.805 -21.578 12.406 1 94.31 119 ILE A C 1
ATOM 931 O O . ILE A 1 119 ? 2.203 -22.562 11.969 1 94.31 119 ILE A O 1
ATOM 935 N N . LEU A 1 120 ? 2.656 -21.109 13.656 1 93.25 120 LEU A N 1
ATOM 936 C CA . LEU A 1 120 ? 1.87 -21.844 14.641 1 93.25 120 LEU A CA 1
ATOM 937 C C . LEU A 1 120 ? 0.382 -21.75 14.32 1 93.25 120 LEU A C 1
ATOM 939 O O . LEU A 1 120 ? -0.399 -22.609 14.75 1 93.25 120 LEU A O 1
ATOM 943 N N . SER A 1 121 ? 0.017 -20.766 13.586 1 94.31 121 SER A N 1
ATOM 944 C CA . SER A 1 121 ? -1.394 -20.562 13.273 1 94.31 121 SER A CA 1
ATOM 945 C C . SER A 1 121 ? -1.831 -21.453 12.109 1 94.31 121 SER A C 1
ATOM 947 O O . SER A 1 121 ? -3.021 -21.547 11.812 1 94.31 121 SER A O 1
ATOM 949 N N . CYS A 1 122 ? -0.918 -22.156 11.461 1 96.06 122 CYS A N 1
ATOM 950 C CA . CYS A 1 122 ? -1.261 -23.031 10.344 1 96.06 122 CYS A CA 1
ATOM 951 C C . CYS A 1 122 ? -2.023 -24.266 10.836 1 96.06 122 CYS A C 1
ATOM 953 O O . CYS A 1 122 ? -1.742 -24.781 11.914 1 96.06 122 CYS A O 1
ATOM 955 N N . PRO A 1 123 ? -2.979 -24.688 10.125 1 96.5 123 PRO A N 1
ATOM 956 C CA . PRO A 1 123 ? -3.768 -25.859 10.523 1 96.5 123 PRO A CA 1
ATOM 957 C C . PRO A 1 123 ? -3 -27.172 10.359 1 96.5 123 PRO A C 1
ATOM 959 O O . PRO A 1 123 ? -1.907 -27.188 9.789 1 96.5 123 PRO A O 1
ATOM 962 N N . PRO A 1 124 ? -3.574 -28.219 10.938 1 96.44 124 PRO A N 1
ATOM 963 C CA . PRO A 1 124 ? -2.959 -29.531 10.68 1 96.44 124 PRO A CA 1
ATOM 964 C C . PRO A 1 124 ? -2.811 -29.828 9.188 1 96.44 124 PRO A C 1
ATOM 966 O O . PRO A 1 124 ? -3.596 -29.328 8.375 1 96.44 124 PRO A O 1
ATOM 969 N N . GLU A 1 125 ? -1.818 -30.641 8.828 1 97.31 125 GLU A N 1
ATOM 970 C CA . GLU A 1 125 ? -1.407 -30.859 7.445 1 97.31 125 GLU A CA 1
ATOM 971 C C . GLU A 1 125 ? -2.582 -31.312 6.586 1 97.31 125 GLU A C 1
ATOM 973 O O . GLU A 1 125 ? -2.75 -30.859 5.457 1 97.31 125 GLU A O 1
ATOM 978 N N . LYS A 1 126 ? -3.408 -32.25 7.062 1 96.44 126 LYS A N 1
ATOM 979 C CA . LYS A 1 126 ? -4.531 -32.75 6.285 1 96.44 126 LYS A CA 1
ATOM 980 C C . LYS A 1 126 ? -5.508 -31.641 5.93 1 96.44 126 LYS A C 1
ATOM 982 O O . LYS A 1 126 ? -6.012 -31.578 4.805 1 96.44 126 LYS A O 1
ATOM 987 N N . ILE A 1 127 ? -5.77 -30.781 6.879 1 96.31 127 ILE A N 1
ATOM 988 C CA . ILE A 1 127 ? -6.68 -29.656 6.664 1 96.31 127 ILE A CA 1
ATOM 989 C C . ILE A 1 127 ? -6.039 -28.656 5.719 1 96.31 127 ILE A C 1
ATOM 991 O O . ILE A 1 127 ? -6.711 -28.094 4.852 1 96.31 127 ILE A O 1
ATOM 995 N N . ALA A 1 128 ? -4.723 -28.422 5.914 1 97.5 128 ALA A N 1
ATOM 996 C CA . ALA A 1 128 ? -3.99 -27.516 5.035 1 97.5 128 ALA A CA 1
ATOM 997 C C . ALA A 1 128 ? -4.094 -27.953 3.578 1 97.5 128 ALA A C 1
ATOM 999 O O . ALA A 1 128 ? -4.414 -27.141 2.703 1 97.5 128 ALA A O 1
ATOM 1000 N N . ARG A 1 129 ? -3.859 -29.219 3.328 1 97.44 129 ARG A N 1
ATOM 1001 C CA . ARG A 1 129 ? -3.922 -29.766 1.974 1 97.44 129 ARG A CA 1
ATOM 1002 C C . ARG A 1 129 ? -5.344 -29.688 1.422 1 97.44 129 ARG A C 1
ATOM 1004 O O . ARG A 1 129 ? -5.539 -29.406 0.238 1 97.44 129 ARG A O 1
ATOM 1011 N N . PHE A 1 130 ? -6.32 -29.922 2.301 1 96.19 130 PHE A N 1
ATOM 1012 C CA . PHE A 1 130 ? -7.715 -29.828 1.893 1 96.19 130 PHE A CA 1
ATOM 1013 C C . PHE A 1 130 ? -8.062 -28.406 1.467 1 96.19 130 PHE A C 1
ATOM 1015 O O . PHE A 1 130 ? -8.625 -28.203 0.392 1 96.19 130 PHE A O 1
ATOM 1022 N N . LEU A 1 131 ? -7.723 -27.422 2.291 1 96.12 131 LEU A N 1
ATOM 1023 C CA . LEU A 1 131 ? -8.055 -26.031 2.012 1 96.12 131 LEU A CA 1
ATOM 1024 C C . LEU A 1 131 ? -7.34 -25.547 0.755 1 96.12 131 LEU A C 1
ATOM 1026 O O . LEU A 1 131 ? -7.914 -24.797 -0.041 1 96.12 131 LEU A O 1
ATOM 1030 N N . ALA A 1 132 ? -6.078 -25.953 0.593 1 96.62 132 ALA A N 1
ATOM 1031 C CA . ALA A 1 132 ? -5.344 -25.594 -0.619 1 96.62 132 ALA A CA 1
ATOM 1032 C C . ALA A 1 132 ? -6.012 -26.188 -1.857 1 96.62 132 ALA A C 1
ATOM 1034 O O . ALA A 1 132 ? -6.117 -25.516 -2.891 1 96.62 132 ALA A O 1
ATOM 1035 N N . THR A 1 133 ? -6.473 -27.391 -1.758 1 94.88 133 THR A N 1
ATOM 1036 C CA . THR A 1 133 ? -7.16 -28.031 -2.873 1 94.88 133 THR A CA 1
ATOM 1037 C C . THR A 1 133 ? -8.445 -27.281 -3.219 1 94.88 133 THR A C 1
ATOM 1039 O O . THR A 1 133 ? -8.75 -27.062 -4.395 1 94.88 133 THR A O 1
ATOM 1042 N N . VAL A 1 134 ? -9.164 -26.906 -2.186 1 92.44 134 VAL A N 1
ATOM 1043 C CA . VAL A 1 134 ? -10.398 -26.156 -2.383 1 92.44 134 VAL A CA 1
ATOM 1044 C C . VAL A 1 134 ? -10.094 -24.828 -3.055 1 92.44 134 VAL A C 1
ATOM 1046 O O . VAL A 1 134 ? -10.812 -24.406 -3.971 1 92.44 134 VAL A O 1
ATOM 1049 N N . PHE A 1 135 ? -9.078 -24.203 -2.646 1 94.62 135 PHE A N 1
ATOM 1050 C CA . PHE A 1 135 ? -8.656 -22.938 -3.229 1 94.62 135 PHE A CA 1
ATOM 1051 C C . PHE A 1 135 ? -8.422 -23.078 -4.727 1 94.62 135 PHE A C 1
ATOM 1053 O O . PHE A 1 135 ? -8.93 -22.281 -5.52 1 94.62 135 PHE A O 1
ATOM 1060 N N . PHE A 1 136 ? -7.703 -24.031 -5.168 1 91.75 136 PHE A N 1
ATOM 1061 C CA . PHE A 1 136 ? -7.344 -24.172 -6.574 1 91.75 136 PHE A CA 1
ATOM 1062 C C . PHE A 1 136 ? -8.531 -24.656 -7.391 1 91.75 136 PHE A C 1
ATOM 1064 O O . PHE A 1 136 ? -8.656 -24.344 -8.57 1 91.75 136 PHE A O 1
ATOM 1071 N N . LYS A 1 137 ? -9.391 -25.344 -6.762 1 87.06 137 LYS A N 1
ATOM 1072 C CA . LYS A 1 137 ? -10.555 -25.859 -7.469 1 87.06 137 LYS A CA 1
ATOM 1073 C C . LYS A 1 137 ? -11.555 -24.75 -7.773 1 87.06 137 LYS A C 1
ATOM 1075 O O . LYS A 1 137 ? -12.133 -24.703 -8.859 1 87.06 137 LYS A O 1
ATOM 1080 N N . TYR A 1 138 ? -11.695 -23.766 -6.852 1 82.19 138 TYR A N 1
ATOM 1081 C CA . TYR A 1 138 ? -12.82 -22.844 -6.973 1 82.19 138 TYR A CA 1
ATOM 1082 C C . TYR A 1 138 ? -12.344 -21.422 -7.219 1 82.19 138 TYR A C 1
ATOM 1084 O O . TYR A 1 138 ? -13.125 -20.562 -7.648 1 82.19 138 TYR A O 1
ATOM 1092 N N . THR A 1 139 ? -11.227 -20.984 -6.867 1 76.38 139 THR A N 1
ATOM 1093 C CA . THR A 1 139 ? -10.758 -19.609 -7 1 76.38 139 THR A CA 1
ATOM 1094 C C . THR A 1 139 ? -9.828 -19.469 -8.203 1 76.38 139 THR A C 1
ATOM 1096 O O . THR A 1 139 ? -9.875 -18.469 -8.914 1 76.38 139 THR A O 1
ATOM 1099 N N . GLU A 1 140 ? -8.867 -20.297 -8.406 1 62.16 140 GLU A N 1
ATOM 1100 C CA . GLU A 1 140 ? -7.762 -20.125 -9.344 1 62.16 140 GLU A CA 1
ATOM 1101 C C . GLU A 1 140 ? -8.266 -20.047 -10.789 1 62.16 140 GLU A C 1
ATOM 1103 O O . GLU A 1 140 ? -7.566 -19.531 -11.664 1 62.16 140 GLU A O 1
ATOM 1108 N N . SER A 1 141 ? -9.469 -20.344 -10.977 1 57.28 141 SER A N 1
ATOM 1109 C CA . SER A 1 141 ? -9.938 -20.391 -12.359 1 57.28 141 SER A CA 1
ATOM 1110 C C . SER A 1 141 ? -9.875 -19 -13.008 1 57.28 141 SER A C 1
ATOM 1112 O O . SER A 1 141 ? -9.766 -18.891 -14.227 1 57.28 141 SER A O 1
ATOM 1114 N N . HIS A 1 142 ? -9.555 -18.047 -12.211 1 62.16 142 HIS A N 1
ATOM 1115 C CA . HIS A 1 142 ? -9.695 -16.766 -12.875 1 62.16 142 HIS A CA 1
ATOM 1116 C C . HIS A 1 142 ? -8.391 -15.969 -12.828 1 62.16 142 HIS A C 1
ATOM 1118 O O . HIS A 1 142 ? -8.117 -15.164 -13.719 1 62.16 142 HIS A O 1
ATOM 1124 N N . TYR A 1 143 ? -7.602 -16.25 -11.883 1 75.38 143 TYR A N 1
ATOM 1125 C CA . TYR A 1 143 ? -6.379 -15.469 -11.766 1 75.38 143 TYR A CA 1
ATOM 1126 C C . TYR A 1 143 ? -5.195 -16.344 -11.375 1 75.38 143 TYR A C 1
ATOM 1128 O O . TYR A 1 143 ? -5.152 -16.875 -10.266 1 75.38 143 TYR A O 1
ATOM 1136 N N . PRO A 1 144 ? -4.254 -16.547 -12.344 1 82.5 144 PRO A N 1
ATOM 1137 C CA . PRO A 1 144 ? -3.072 -17.328 -12.008 1 82.5 144 PRO A CA 1
ATOM 1138 C C . PRO A 1 144 ? -2.092 -16.578 -11.109 1 82.5 144 PRO A C 1
ATOM 1140 O O . PRO A 1 144 ? -1.041 -16.141 -11.578 1 82.5 144 PRO A O 1
ATOM 1143 N N . ILE A 1 145 ? -2.316 -16.547 -9.867 1 89.81 145 ILE A N 1
ATOM 1144 C CA . ILE A 1 145 ? -1.537 -15.75 -8.922 1 89.81 145 ILE A CA 1
ATOM 1145 C C . ILE A 1 145 ? -0.403 -16.594 -8.352 1 89.81 145 ILE A C 1
ATOM 1147 O O . ILE A 1 145 ? 0.715 -16.109 -8.172 1 89.81 145 ILE A O 1
ATOM 1151 N N . VAL A 1 146 ? -0.699 -17.859 -8.062 1 93.25 146 VAL A N 1
ATOM 1152 C CA . VAL A 1 146 ? 0.296 -18.75 -7.473 1 93.25 146 VAL A CA 1
ATOM 1153 C C . VAL A 1 146 ? 0.206 -20.125 -8.117 1 93.25 146 VAL A C 1
ATOM 1155 O O . VAL A 1 146 ? -0.887 -20.609 -8.438 1 93.25 146 VAL A O 1
ATOM 1158 N N . ASP A 1 147 ? 1.344 -20.719 -8.289 1 90.88 147 ASP A N 1
ATOM 1159 C CA . ASP A 1 147 ? 1.415 -22.047 -8.898 1 90.88 147 ASP A CA 1
ATOM 1160 C C . ASP A 1 147 ? 1.016 -23.125 -7.895 1 90.88 147 ASP A C 1
ATOM 1162 O O . ASP A 1 147 ? 1.456 -23.109 -6.742 1 90.88 147 ASP A O 1
ATOM 1166 N N . LYS A 1 148 ? 0.207 -24.078 -8.359 1 92.75 148 LYS A N 1
ATOM 1167 C CA . LYS A 1 148 ? -0.3 -25.141 -7.5 1 92.75 148 LYS A CA 1
ATOM 1168 C C . LYS A 1 148 ? 0.84 -26 -6.965 1 92.75 148 LYS A C 1
ATOM 1170 O O . LYS A 1 148 ? 0.89 -26.297 -5.773 1 92.75 148 LYS A O 1
ATOM 1175 N N . GLU A 1 149 ? 1.731 -26.359 -7.844 1 93.62 149 GLU A N 1
ATOM 1176 C CA . GLU A 1 149 ? 2.844 -27.203 -7.426 1 93.62 149 GLU A CA 1
ATOM 1177 C C . GLU A 1 149 ? 3.727 -26.484 -6.406 1 93.62 149 GLU A C 1
ATOM 1179 O O . GLU A 1 149 ? 4.207 -27.109 -5.449 1 93.62 149 GLU A O 1
ATOM 1184 N N . TRP A 1 150 ? 3.879 -25.219 -6.641 1 94 150 TRP A N 1
ATOM 1185 C CA . TRP A 1 150 ? 4.676 -24.422 -5.711 1 94 150 TRP A CA 1
ATOM 1186 C C . TRP A 1 150 ? 4.039 -24.406 -4.324 1 94 150 TRP A C 1
ATOM 1188 O O . TRP A 1 150 ? 4.723 -24.594 -3.316 1 94 150 TRP A O 1
ATOM 1198 N N . VAL A 1 151 ? 2.75 -24.266 -4.223 1 96.75 151 VAL A N 1
ATOM 1199 C CA . VAL A 1 151 ? 2.031 -24.172 -2.955 1 96.75 151 VAL A CA 1
ATOM 1200 C C . VAL A 1 151 ? 2.131 -25.484 -2.201 1 96.75 151 VAL A C 1
ATOM 1202 O O . VAL A 1 151 ? 2.441 -25.516 -1.009 1 96.75 151 VAL A O 1
ATOM 1205 N N . PHE A 1 152 ? 1.902 -26.578 -2.871 1 97.44 152 PHE A N 1
ATOM 1206 C CA . PHE A 1 152 ? 1.916 -27.875 -2.205 1 97.44 152 PHE A CA 1
ATOM 1207 C C . PHE A 1 152 ? 3.33 -28.25 -1.778 1 97.44 152 PHE A C 1
ATOM 1209 O O . PHE A 1 152 ? 3.521 -28.906 -0.75 1 97.44 152 PHE A O 1
ATOM 1216 N N . ASP A 1 153 ? 4.285 -27.812 -2.584 1 96.94 153 ASP A N 1
ATOM 1217 C CA . ASP A 1 153 ? 5.668 -28 -2.166 1 96.94 153 ASP A CA 1
ATOM 1218 C C . ASP A 1 153 ? 5.977 -27.219 -0.892 1 96.94 153 ASP A C 1
ATOM 1220 O O . ASP A 1 153 ? 6.664 -27.719 -0.001 1 96.94 153 ASP A O 1
ATOM 1224 N N . ARG A 1 154 ? 5.508 -26.016 -0.786 1 97 154 ARG A N 1
ATOM 1225 C CA . ARG A 1 154 ? 5.734 -25.203 0.405 1 97 154 ARG A CA 1
ATOM 1226 C C . ARG A 1 154 ? 4.969 -25.75 1.602 1 97 154 ARG A C 1
ATOM 1228 O O . ARG A 1 154 ? 5.438 -25.672 2.738 1 97 154 ARG A O 1
ATOM 1235 N N . ILE A 1 155 ? 3.783 -26.328 1.356 1 98.06 155 ILE A N 1
ATOM 1236 C CA . ILE A 1 155 ? 3.049 -27 2.424 1 98.06 155 ILE A CA 1
ATOM 1237 C C . ILE A 1 155 ? 3.863 -28.172 2.953 1 98.06 155 ILE A C 1
ATOM 1239 O O . ILE A 1 155 ? 3.965 -28.375 4.168 1 98.06 155 ILE A O 1
ATOM 1243 N N . ARG A 1 156 ? 4.441 -28.906 2.055 1 97.44 156 ARG A N 1
ATOM 1244 C CA . ARG A 1 156 ? 5.293 -30.016 2.467 1 97.44 156 ARG A CA 1
ATOM 1245 C C . ARG A 1 156 ? 6.438 -29.531 3.35 1 97.44 156 ARG A C 1
ATOM 1247 O O . ARG A 1 156 ? 6.711 -30.125 4.398 1 97.44 156 ARG A O 1
ATOM 1254 N N . ILE A 1 157 ? 7.047 -28.5 2.969 1 96.44 157 ILE A N 1
ATOM 1255 C CA . ILE A 1 157 ? 8.172 -27.938 3.709 1 96.44 157 ILE A CA 1
ATOM 1256 C C . ILE A 1 157 ? 7.703 -27.453 5.078 1 96.44 157 ILE A C 1
ATOM 1258 O O . ILE A 1 157 ? 8.391 -27.656 6.082 1 96.44 157 ILE A O 1
ATOM 1262 N N . LEU A 1 158 ? 6.543 -26.828 5.117 1 96.69 158 LEU A N 1
ATOM 1263 C CA . LEU A 1 158 ? 5.957 -26.312 6.352 1 96.69 158 LEU A CA 1
ATOM 1264 C C . LEU A 1 158 ? 5.828 -27.422 7.398 1 96.69 158 LEU A C 1
ATOM 1266 O O . LEU A 1 158 ? 6.098 -27.203 8.578 1 96.69 158 LEU A O 1
ATOM 1270 N N . TYR A 1 159 ? 5.492 -28.672 7.004 1 96.81 159 TYR A N 1
ATOM 1271 C CA . TYR A 1 159 ? 5.18 -29.734 7.961 1 96.81 159 TYR A CA 1
ATOM 1272 C C . TYR A 1 159 ? 6.344 -30.703 8.094 1 96.81 159 TYR A C 1
ATOM 1274 O O . TYR A 1 159 ? 6.363 -31.531 9.008 1 96.81 159 TYR A O 1
ATOM 1282 N N . THR A 1 160 ? 7.383 -30.625 7.234 1 95.88 160 THR A N 1
ATOM 1283 C CA . THR A 1 160 ? 8.539 -31.516 7.328 1 95.88 160 THR A CA 1
ATOM 1284 C C . THR A 1 160 ? 9.742 -30.781 7.91 1 95.88 160 THR A C 1
ATOM 1286 O O . THR A 1 160 ? 10.469 -31.328 8.742 1 95.88 160 THR A O 1
ATOM 1289 N N . ASP A 1 161 ? 9.992 -29.516 7.43 1 93.38 161 ASP A N 1
ATOM 1290 C CA . ASP A 1 161 ? 11.117 -28.703 7.859 1 93.38 161 ASP A CA 1
ATOM 1291 C C . ASP A 1 161 ? 10.742 -27.219 7.898 1 93.38 161 ASP A C 1
ATOM 1293 O O . ASP A 1 161 ? 11.227 -26.422 7.086 1 93.38 161 ASP A O 1
ATOM 1297 N N . SER A 1 162 ? 10.055 -26.844 8.945 1 89.81 162 SER A N 1
ATOM 1298 C CA . SER A 1 162 ? 9.531 -25.5 9.047 1 89.81 162 SER A CA 1
ATOM 1299 C C . SER A 1 162 ? 10.656 -24.484 9.258 1 89.81 162 SER A C 1
ATOM 1301 O O . SER A 1 162 ? 10.469 -23.281 9.047 1 89.81 162 SER A O 1
ATOM 1303 N N . THR A 1 163 ? 11.898 -24.859 9.633 1 90.12 163 THR A N 1
ATOM 1304 C CA . THR A 1 163 ? 13.031 -23.969 9.867 1 90.12 163 THR A CA 1
ATOM 1305 C C . THR A 1 163 ? 13.43 -23.25 8.578 1 90.12 163 THR A C 1
ATOM 1307 O O . THR A 1 163 ? 13.938 -22.125 8.617 1 90.12 163 THR A O 1
ATOM 1310 N N . ARG A 1 164 ? 13.125 -23.891 7.469 1 89.44 164 ARG A N 1
ATOM 1311 C CA . ARG A 1 164 ? 13.477 -23.328 6.172 1 89.44 164 ARG A CA 1
ATOM 1312 C C . ARG A 1 164 ? 12.648 -22.078 5.879 1 89.44 164 ARG A C 1
ATOM 1314 O O . ARG A 1 164 ? 13.047 -21.25 5.059 1 89.44 164 ARG A O 1
ATOM 1321 N N . LEU A 1 165 ? 11.562 -21.969 6.508 1 90.44 165 LEU A N 1
ATOM 1322 C CA . LEU A 1 165 ? 10.664 -20.859 6.246 1 90.44 165 LEU A CA 1
ATOM 1323 C C . LEU A 1 165 ? 11.094 -19.609 7.027 1 90.44 165 LEU A C 1
ATOM 1325 O O . LEU A 1 165 ? 10.586 -18.516 6.789 1 90.44 165 LEU A O 1
ATOM 1329 N N . TYR A 1 166 ? 12.094 -19.797 7.922 1 87 166 TYR A N 1
ATOM 1330 C CA . TYR A 1 166 ? 12.562 -18.656 8.703 1 87 166 TYR A CA 1
ATOM 1331 C C . TYR A 1 166 ? 13.633 -17.875 7.941 1 87 166 TYR A C 1
ATOM 1333 O O . TYR A 1 166 ? 14.039 -16.797 8.367 1 87 166 TYR A O 1
ATOM 1341 N N . GLU A 1 167 ? 13.992 -18.344 6.805 1 83.38 167 GLU A N 1
ATOM 1342 C CA . GLU A 1 167 ? 14.914 -17.609 5.945 1 83.38 167 GLU A CA 1
ATOM 1343 C C . GLU A 1 167 ? 14.219 -16.406 5.305 1 83.38 167 GLU A C 1
ATOM 1345 O O . GLU A 1 167 ? 12.984 -16.328 5.277 1 83.38 167 GLU A O 1
ATOM 1350 N N . ARG A 1 168 ? 15.094 -15.5 4.84 1 79.56 168 ARG A N 1
ATOM 1351 C CA . ARG A 1 168 ? 14.547 -14.297 4.211 1 79.56 168 ARG A CA 1
ATOM 1352 C C . ARG A 1 168 ? 13.617 -14.664 3.059 1 79.56 168 ARG A C 1
ATOM 1354 O O . ARG A 1 168 ? 13.969 -15.484 2.207 1 79.56 168 ARG A O 1
ATOM 1361 N N . GLY A 1 169 ? 12.469 -14.109 3.047 1 86.88 169 GLY A N 1
ATOM 1362 C CA . GLY A 1 169 ? 11.461 -14.43 2.053 1 86.88 169 GLY A CA 1
ATOM 1363 C C . GLY A 1 169 ? 10.391 -15.367 2.574 1 86.88 169 GLY A C 1
ATOM 1364 O O . GLY A 1 169 ? 9.32 -15.492 1.974 1 86.88 169 GLY A O 1
ATOM 1365 N N . GLY A 1 170 ? 10.727 -15.977 3.699 1 91.56 170 GLY A N 1
ATOM 1366 C CA . GLY A 1 170 ? 9.781 -16.906 4.289 1 91.56 170 GLY A CA 1
ATOM 1367 C C . GLY A 1 170 ? 8.5 -16.25 4.742 1 91.56 170 GLY A C 1
ATOM 1368 O O . GLY A 1 170 ? 7.438 -16.875 4.754 1 91.56 170 GLY A O 1
ATOM 1369 N N . GLU A 1 171 ? 8.547 -14.961 5.137 1 93.75 171 GLU A N 1
ATOM 1370 C CA . GLU A 1 171 ? 7.359 -14.227 5.57 1 93.75 171 GLU A CA 1
ATOM 1371 C C . GLU A 1 171 ? 6.32 -14.156 4.457 1 93.75 171 GLU A C 1
ATOM 1373 O O . GLU A 1 171 ? 5.125 -14.344 4.699 1 93.75 171 GLU A O 1
ATOM 1378 N N . SER A 1 172 ? 6.816 -13.906 3.238 1 95.94 172 SER A N 1
ATOM 1379 C CA . SER A 1 172 ? 5.898 -13.867 2.105 1 95.94 172 SER A CA 1
ATOM 1380 C C . SER A 1 172 ? 5.301 -15.242 1.822 1 95.94 172 SER A C 1
ATOM 1382 O O . SER A 1 172 ? 4.109 -15.352 1.529 1 95.94 172 SER A O 1
ATOM 1384 N N . THR A 1 173 ? 6.16 -16.266 1.948 1 96.69 173 THR A N 1
ATOM 1385 C CA . THR A 1 173 ? 5.715 -17.625 1.683 1 96.69 173 THR A CA 1
ATOM 1386 C C . THR A 1 173 ? 4.625 -18.031 2.668 1 96.69 173 THR A C 1
ATOM 1388 O O . THR A 1 173 ? 3.574 -18.547 2.264 1 96.69 173 THR A O 1
ATOM 1391 N N . ILE A 1 174 ? 4.855 -17.797 3.916 1 97.62 174 ILE A N 1
ATOM 1392 C CA . ILE A 1 174 ? 3.885 -18.188 4.938 1 97.62 174 ILE A CA 1
ATOM 1393 C C . ILE A 1 174 ? 2.605 -17.375 4.766 1 97.62 174 ILE A C 1
ATOM 1395 O O . ILE A 1 174 ? 1.504 -17.875 4.984 1 97.62 174 ILE A O 1
ATOM 1399 N N . ALA A 1 175 ? 2.746 -16.094 4.453 1 98.12 175 ALA A N 1
ATOM 1400 C CA . ALA A 1 175 ? 1.575 -15.25 4.223 1 98.12 175 ALA A CA 1
ATOM 1401 C C . ALA A 1 175 ? 0.742 -15.781 3.059 1 98.12 175 ALA A C 1
ATOM 1403 O O . ALA A 1 175 ? -0.49 -15.781 3.119 1 98.12 175 ALA A O 1
ATOM 1404 N N . ILE A 1 176 ? 1.395 -16.219 2.01 1 98.25 176 ILE A N 1
ATOM 1405 C CA . ILE A 1 176 ? 0.705 -16.797 0.868 1 98.25 176 ILE A CA 1
ATOM 1406 C C . ILE A 1 176 ? -0.068 -18.047 1.316 1 98.25 176 ILE A C 1
ATOM 1408 O O . ILE A 1 176 ? -1.259 -18.172 1.026 1 98.25 176 ILE A O 1
ATOM 1412 N N . LEU A 1 177 ? 0.602 -18.922 2.057 1 98.5 177 LEU A N 1
ATOM 1413 C CA . LEU A 1 177 ? -0.035 -20.156 2.494 1 98.5 177 LEU A CA 1
ATOM 1414 C C . LEU A 1 177 ? -1.249 -19.859 3.369 1 98.5 177 LEU A C 1
ATOM 1416 O O . LEU A 1 177 ? -2.338 -20.391 3.121 1 98.5 177 LEU A O 1
ATOM 1420 N N . LEU A 1 178 ? -1.065 -19.016 4.355 1 98.38 178 LEU A N 1
ATOM 1421 C CA . LEU A 1 178 ? -2.156 -18.688 5.266 1 98.38 178 LEU A CA 1
ATOM 1422 C C . LEU A 1 178 ? -3.326 -18.062 4.508 1 98.38 178 LEU A C 1
ATOM 1424 O O . LEU A 1 178 ? -4.488 -18.344 4.816 1 98.38 178 LEU A O 1
ATOM 1428 N N . THR A 1 179 ? -3.049 -17.234 3.531 1 98.12 179 THR A N 1
ATOM 1429 C CA . THR A 1 179 ? -4.129 -16.609 2.779 1 98.12 179 THR A CA 1
ATOM 1430 C C . THR A 1 179 ? -4.82 -17.609 1.871 1 98.12 179 THR A C 1
ATOM 1432 O O . THR A 1 179 ? -6.035 -17.547 1.674 1 98.12 179 THR A O 1
ATOM 1435 N N . VAL A 1 180 ? -4.035 -18.5 1.263 1 97.31 180 VAL A N 1
ATOM 1436 C CA . VAL A 1 180 ? -4.617 -19.594 0.482 1 97.31 180 VAL A CA 1
ATOM 1437 C C . VAL A 1 180 ? -5.578 -20.391 1.354 1 97.31 180 VAL A C 1
ATOM 1439 O O . VAL A 1 180 ? -6.688 -20.719 0.927 1 97.31 180 VAL A O 1
ATOM 1442 N N . PHE A 1 181 ? -5.141 -20.688 2.613 1 97.62 181 PHE A N 1
ATOM 1443 C CA . PHE A 1 181 ? -6.016 -21.391 3.545 1 97.62 181 PHE A CA 1
ATOM 1444 C C . PHE A 1 181 ? -7.262 -20.562 3.844 1 97.62 181 PHE A C 1
ATOM 1446 O O . PHE A 1 181 ? -8.375 -21.094 3.875 1 97.62 181 PHE A O 1
ATOM 1453 N N . ALA A 1 182 ? -7.086 -19.281 4.074 1 96.5 182 ALA A N 1
ATOM 1454 C CA . ALA A 1 182 ? -8.203 -18.406 4.383 1 96.5 182 ALA A CA 1
ATOM 1455 C C . ALA A 1 182 ? -9.234 -18.406 3.256 1 96.5 182 ALA A C 1
ATOM 1457 O O . ALA A 1 182 ? -10.438 -18.547 3.502 1 96.5 182 ALA A O 1
ATOM 1458 N N . ILE A 1 183 ? -8.812 -18.266 2.025 1 94.81 183 ILE A N 1
ATOM 1459 C CA . ILE A 1 183 ? -9.711 -18.25 0.876 1 94.81 183 ILE A CA 1
ATOM 1460 C C . ILE A 1 183 ? -10.352 -19.625 0.708 1 94.81 183 ILE A C 1
ATOM 1462 O O . ILE A 1 183 ? -11.531 -19.719 0.353 1 94.81 183 ILE A O 1
ATOM 1466 N N . GLY A 1 184 ? -9.531 -20.688 0.963 1 94.19 184 GLY A N 1
ATOM 1467 C CA . GLY A 1 184 ? -10.078 -22.031 0.919 1 94.19 184 GLY A CA 1
ATOM 1468 C C . GLY A 1 184 ? -11.273 -22.219 1.837 1 94.19 184 GLY A C 1
ATOM 1469 O O . GLY A 1 184 ? -12.227 -22.906 1.482 1 94.19 184 GLY A O 1
ATOM 1470 N N . THR A 1 185 ? -11.234 -21.641 3.062 1 93.38 185 THR A N 1
ATOM 1471 C CA . THR A 1 185 ? -12.344 -21.75 4.008 1 93.38 185 THR A CA 1
ATOM 1472 C C . THR A 1 185 ? -13.602 -21.109 3.443 1 93.38 185 THR A C 1
ATOM 1474 O O . THR A 1 185 ? -14.719 -21.516 3.771 1 93.38 185 THR A O 1
ATOM 1477 N N . GLN A 1 186 ? -13.477 -20.094 2.617 1 88 186 GLN A N 1
ATOM 1478 C CA . GLN A 1 186 ? -14.617 -19.375 2.049 1 88 186 GLN A CA 1
ATOM 1479 C C . GLN A 1 186 ? -15.398 -20.266 1.094 1 88 186 GLN A C 1
ATOM 1481 O O . GLN A 1 186 ? -16.594 -20.047 0.865 1 88 186 GLN A O 1
ATOM 1486 N N . TYR A 1 187 ? -14.711 -21.312 0.54 1 86.5 187 TYR A N 1
ATOM 1487 C CA . TYR A 1 187 ? -15.359 -22.156 -0.462 1 86.5 187 TYR A CA 1
ATOM 1488 C C . TYR A 1 187 ? -15.43 -23.609 0.01 1 86.5 187 TYR A C 1
ATOM 1490 O O . TYR A 1 187 ? -15.797 -24.5 -0.759 1 86.5 187 TYR A O 1
ATOM 1498 N N . ALA A 1 188 ? -15.016 -23.844 1.203 1 88.12 188 ALA A N 1
ATOM 1499 C CA . ALA A 1 188 ? -14.977 -25.203 1.74 1 88.12 188 ALA A CA 1
ATOM 1500 C C . ALA A 1 188 ? -16.359 -25.828 1.738 1 88.12 188 ALA A C 1
ATOM 1502 O O . ALA A 1 188 ? -16.5 -27.047 1.562 1 88.12 188 ALA A O 1
ATOM 1503 N N . HIS A 1 189 ? -17.391 -24.984 1.932 1 82.31 189 HIS A N 1
ATOM 1504 C CA . HIS A 1 189 ? -18.766 -25.484 1.998 1 82.31 189 HIS A CA 1
ATOM 1505 C C . HIS A 1 189 ? -19.203 -26.078 0.664 1 82.31 189 HIS A C 1
ATOM 1507 O O . HIS A 1 189 ? -20.156 -26.875 0.612 1 82.31 189 HIS A O 1
ATOM 1513 N N . LEU A 1 190 ? -18.641 -25.719 -0.423 1 79.88 190 LEU A N 1
ATOM 1514 C CA . LEU A 1 190 ? -18.984 -26.219 -1.749 1 79.88 190 LEU A CA 1
ATOM 1515 C C . LEU A 1 190 ? -18.531 -27.656 -1.923 1 79.88 190 LEU A C 1
ATOM 1517 O O . LEU A 1 190 ? -19.031 -28.375 -2.803 1 79.88 190 LEU A O 1
ATOM 1521 N N . GLU A 1 191 ? -17.609 -28.219 -1.313 1 79.81 191 GLU A N 1
ATOM 1522 C CA . GLU A 1 191 ? -17.109 -29.578 -1.4 1 79.81 191 GLU A CA 1
ATOM 1523 C C . GLU A 1 191 ? -17.938 -30.531 -0.546 1 79.81 191 GLU A C 1
ATOM 1525 O O . GLU A 1 191 ? -17.953 -31.734 -0.781 1 79.81 191 GLU A O 1
ATOM 1530 N N . SER A 1 192 ? -18.609 -30.172 0.475 1 67.81 192 SER A N 1
ATOM 1531 C CA . SER A 1 192 ? -19.422 -31.062 1.304 1 67.81 192 SER A CA 1
ATOM 1532 C C . SER A 1 192 ? -20.906 -30.75 1.138 1 67.81 192 SER A C 1
ATOM 1534 O O . SER A 1 192 ? -21.453 -29.891 1.833 1 67.81 192 SER A O 1
ATOM 1536 N N . PRO A 1 193 ? -21.594 -31.188 -0.115 1 55.25 193 PRO A N 1
ATOM 1537 C CA . PRO A 1 193 ? -23.016 -30.906 -0.311 1 55.25 193 PRO A CA 1
ATOM 1538 C C . PRO A 1 193 ? -23.875 -31.344 0.868 1 55.25 193 PRO A C 1
ATOM 1540 O O . PRO A 1 193 ? -25.109 -31.25 0.81 1 55.25 193 PRO A O 1
ATOM 1543 N N . GLU A 1 194 ? -23.609 -32.344 1.612 1 51.12 194 GLU A N 1
ATOM 1544 C CA . GLU A 1 194 ? -24.672 -32.688 2.557 1 51.12 194 GLU A CA 1
ATOM 1545 C C . GLU A 1 194 ? -25.266 -31.422 3.176 1 51.12 194 GLU A C 1
ATOM 1547 O O . GLU A 1 194 ? -24.531 -30.484 3.5 1 51.12 194 GLU A O 1
ATOM 1552 N N . PRO A 1 195 ? -26.75 -31.281 2.871 1 46.75 195 PRO A N 1
ATOM 1553 C CA . PRO A 1 195 ? -27.453 -30.188 3.547 1 46.75 195 PRO A CA 1
ATOM 1554 C C . PRO A 1 195 ? -26.844 -29.859 4.914 1 46.75 195 PRO A C 1
ATOM 1556 O O . PRO A 1 195 ? -26.922 -30.672 5.836 1 46.75 195 PRO A O 1
ATOM 1559 N N . VAL A 1 196 ? -25.672 -29.75 5.078 1 42.97 196 VAL A N 1
ATOM 1560 C CA . VAL A 1 196 ? -25.406 -29.391 6.465 1 42.97 196 VAL A CA 1
ATOM 1561 C C . VAL A 1 196 ? -26.594 -28.625 7.039 1 42.97 196 VAL A C 1
ATOM 1563 O O . VAL A 1 196 ? -26.984 -27.562 6.523 1 42.97 196 VAL A O 1
ATOM 1566 N N . ARG A 1 197 ? -27.625 -29.281 7.516 1 38.38 197 ARG A N 1
ATOM 1567 C CA . ARG A 1 197 ? -28.641 -28.719 8.398 1 38.38 197 ARG A CA 1
ATOM 1568 C C . ARG A 1 197 ? -28.203 -27.375 8.969 1 38.38 197 ARG A C 1
ATOM 1570 O O . ARG A 1 197 ? -27 -27.141 9.141 1 38.38 197 ARG A O 1
ATOM 1577 N N . HIS A 1 198 ? -29.047 -26.406 8.961 1 39.59 198 HIS A N 1
ATOM 1578 C CA . HIS A 1 198 ? -29.094 -25.016 9.398 1 39.59 198 HIS A CA 1
ATOM 1579 C C . HIS A 1 198 ? -28.219 -24.797 10.625 1 39.59 198 HIS A C 1
ATOM 1581 O O . HIS A 1 198 ? -28.25 -23.719 11.227 1 39.59 198 HIS A O 1
ATOM 1587 N N . GLN A 1 199 ? -28.125 -25.922 11.383 1 38.5 199 GLN A N 1
ATOM 1588 C CA . GLN A 1 199 ? -27.766 -25.484 12.727 1 38.5 199 GLN A CA 1
ATOM 1589 C C . GLN A 1 199 ? -26.422 -24.766 12.742 1 38.5 199 GLN A C 1
ATOM 1591 O O . GLN A 1 199 ? -26.266 -23.75 13.414 1 38.5 199 GLN A O 1
ATOM 1596 N N . ALA A 1 200 ? -25.344 -25.719 12.812 1 38.16 200 ALA A N 1
ATOM 1597 C CA . ALA A 1 200 ? -24.141 -25.328 13.531 1 38.16 200 ALA A CA 1
ATOM 1598 C C . ALA A 1 200 ? -23.344 -24.297 12.742 1 38.16 200 ALA A C 1
ATOM 1600 O O . ALA A 1 200 ? -23.609 -24.078 11.555 1 38.16 200 ALA A O 1
ATOM 1601 N N . PRO A 1 201 ? -21.656 -23.797 12.922 1 42.69 201 PRO A N 1
ATOM 1602 C CA . PRO A 1 201 ? -20.781 -22.609 13 1 42.69 201 PRO A CA 1
ATOM 1603 C C . PRO A 1 201 ? -20.328 -22.141 11.625 1 42.69 201 PRO A C 1
ATOM 1605 O O . PRO A 1 201 ? -19.359 -22.672 11.062 1 42.69 201 PRO A O 1
ATOM 1608 N N . ASP A 1 202 ? -20.969 -22.078 10.461 1 49.81 202 ASP A N 1
ATOM 1609 C CA . ASP A 1 202 ? -20.641 -21.125 9.414 1 49.81 202 ASP A CA 1
ATOM 1610 C C . ASP A 1 202 ? -19.75 -20 9.961 1 49.81 202 ASP A C 1
ATOM 1612 O O . ASP A 1 202 ? -18.797 -19.594 9.305 1 49.81 202 ASP A O 1
ATOM 1616 N N . PHE A 1 203 ? -20.328 -19.531 11.148 1 51.91 203 PHE A N 1
ATOM 1617 C CA . PHE A 1 203 ? -19.625 -18.516 11.945 1 51.91 203 PHE A CA 1
ATOM 1618 C C . PHE A 1 203 ? -18.219 -19 12.305 1 51.91 203 PHE A C 1
ATOM 1620 O O . PHE A 1 203 ? -17.281 -18.203 12.32 1 51.91 203 PHE A O 1
ATOM 1627 N N . SER A 1 204 ? -18.141 -20.547 12.195 1 67.94 204 SER A N 1
ATOM 1628 C CA . SER A 1 204 ? -16.859 -21.062 12.672 1 67.94 204 SER A CA 1
ATOM 1629 C C . SER A 1 204 ? -15.812 -21.047 11.578 1 67.94 204 SER A C 1
ATOM 1631 O O . SER A 1 204 ? -14.672 -20.625 11.805 1 67.94 204 SER A O 1
ATOM 1633 N N . GLU A 1 205 ? -16.312 -21.297 10.32 1 73.19 205 GLU A N 1
ATOM 1634 C CA . GLU A 1 205 ? -15.328 -21.328 9.242 1 73.19 205 GLU A CA 1
ATOM 1635 C C . GLU A 1 205 ? -14.844 -19.922 8.906 1 73.19 205 GLU A C 1
ATOM 1637 O O . GLU A 1 205 ? -13.656 -19.719 8.633 1 73.19 205 GLU A O 1
ATOM 1642 N N . GLU A 1 206 ? -15.828 -19.047 8.992 1 76.44 206 GLU A N 1
ATOM 1643 C CA . GLU A 1 206 ? -15.484 -17.656 8.727 1 76.44 206 GLU A CA 1
ATOM 1644 C C . GLU A 1 206 ? -14.5 -17.125 9.766 1 76.44 206 GLU A C 1
ATOM 1646 O O . GLU A 1 206 ? -13.578 -16.375 9.43 1 76.44 206 GLU A O 1
ATOM 1651 N N . LYS A 1 207 ? -14.711 -17.641 10.906 1 83.19 207 LYS A N 1
ATOM 1652 C CA . LYS A 1 207 ? -13.828 -17.188 11.977 1 83.19 207 LYS A CA 1
ATOM 1653 C C . LYS A 1 207 ? -12.43 -17.781 11.82 1 83.19 207 LYS A C 1
ATOM 1655 O O . LYS A 1 207 ? -11.43 -17.094 12.047 1 83.19 207 LYS A O 1
ATOM 1660 N N . ILE A 1 208 ? -12.398 -19.047 11.406 1 88.31 208 ILE A N 1
ATOM 1661 C CA . ILE A 1 208 ? -11.117 -19.703 11.195 1 88.31 208 ILE A CA 1
ATOM 1662 C C . ILE A 1 208 ? -10.375 -19.031 10.039 1 88.31 208 ILE A C 1
ATOM 1664 O O . ILE A 1 208 ? -9.188 -18.734 10.148 1 88.31 208 ILE A O 1
ATOM 1668 N N . GLY A 1 209 ? -11.086 -18.781 8.938 1 92.06 209 GLY A N 1
ATOM 1669 C CA . GLY A 1 209 ? -10.492 -18.094 7.805 1 92.06 209 GLY A CA 1
ATOM 1670 C C . GLY A 1 209 ? -9.992 -16.703 8.141 1 92.06 209 GLY A C 1
ATOM 1671 O O . GLY A 1 209 ? -8.914 -16.297 7.695 1 92.06 209 GLY A O 1
ATOM 1672 N N . ALA A 1 210 ? -10.781 -16.062 8.953 1 91.56 210 ALA A N 1
ATOM 1673 C CA . ALA A 1 210 ? -10.391 -14.719 9.375 1 91.56 210 ALA A CA 1
ATOM 1674 C C . ALA A 1 210 ? -9.117 -14.75 10.211 1 91.56 210 ALA A C 1
ATOM 1676 O O . ALA A 1 210 ? -8.289 -13.836 10.133 1 91.56 210 ALA A O 1
ATOM 1677 N N . THR A 1 211 ? -8.977 -15.781 10.984 1 92.75 211 THR A N 1
ATOM 1678 C CA . THR A 1 211 ? -7.77 -15.922 11.797 1 92.75 211 THR A CA 1
ATOM 1679 C C . THR A 1 211 ? -6.547 -16.141 10.906 1 92.75 211 THR A C 1
ATOM 1681 O O . THR A 1 211 ? -5.484 -15.562 11.156 1 92.75 211 THR A O 1
ATOM 1684 N N . PHE A 1 212 ? -6.672 -17 9.852 1 96 212 PHE A N 1
ATOM 1685 C CA . PHE A 1 212 ? -5.582 -17.172 8.898 1 96 212 PHE A CA 1
ATOM 1686 C C . PHE A 1 212 ? -5.195 -15.844 8.266 1 96 212 PHE A C 1
ATOM 1688 O O . PHE A 1 212 ? -4.016 -15.484 8.219 1 96 212 PHE A O 1
ATOM 1695 N N . TYR A 1 213 ? -6.195 -15.117 7.855 1 95.38 213 TYR A N 1
ATOM 1696 C CA . TYR A 1 213 ? -5.961 -13.836 7.199 1 95.38 213 TYR A CA 1
ATOM 1697 C C . TYR A 1 213 ? -5.281 -12.852 8.141 1 95.38 213 TYR A C 1
ATOM 1699 O O . TYR A 1 213 ? -4.316 -12.188 7.766 1 95.38 213 TYR A O 1
ATOM 1707 N N . ARG A 1 214 ? -5.766 -12.805 9.344 1 93.25 214 ARG A N 1
ATOM 1708 C CA . ARG A 1 214 ? -5.215 -11.883 10.328 1 93.25 214 ARG A CA 1
ATOM 1709 C C . ARG A 1 214 ? -3.738 -12.164 10.578 1 93.25 214 ARG A C 1
ATOM 1711 O O . ARG A 1 214 ? -2.928 -11.234 10.633 1 93.25 214 ARG A O 1
ATOM 1718 N N . ASN A 1 215 ? -3.418 -13.375 10.719 1 94.12 215 ASN A N 1
ATOM 1719 C CA . ASN A 1 215 ? -2.025 -13.734 10.969 1 94.12 215 ASN A CA 1
ATOM 1720 C C . ASN A 1 215 ? -1.158 -13.516 9.734 1 94.12 215 ASN A C 1
ATOM 1722 O O . ASN A 1 215 ? 0.022 -13.18 9.852 1 94.12 215 ASN A O 1
ATOM 1726 N N . ALA A 1 216 ? -1.725 -13.688 8.578 1 96.81 216 ALA A N 1
ATOM 1727 C CA . ALA A 1 216 ? -0.989 -13.445 7.34 1 96.81 216 ALA A CA 1
ATOM 1728 C C . ALA A 1 216 ? -0.67 -11.969 7.172 1 96.81 216 ALA A C 1
ATOM 1730 O O . ALA A 1 216 ? 0.472 -11.602 6.887 1 96.81 216 ALA A O 1
ATOM 1731 N N . VAL A 1 217 ? -1.648 -11.078 7.391 1 95.56 217 VAL A N 1
ATOM 1732 C CA . VAL A 1 217 ? -1.505 -9.656 7.098 1 95.56 217 VAL A CA 1
ATOM 1733 C C . VAL A 1 217 ? -0.589 -9 8.133 1 95.56 217 VAL A C 1
ATOM 1735 O O . VAL A 1 217 ? -0.037 -7.926 7.891 1 95.56 217 VAL A O 1
ATOM 1738 N N . ARG A 1 218 ? -0.362 -9.672 9.25 1 93.44 218 ARG A N 1
ATOM 1739 C CA . ARG A 1 218 ? 0.564 -9.164 10.25 1 93.44 218 ARG A CA 1
ATOM 1740 C C . ARG A 1 218 ? 1.995 -9.156 9.727 1 93.44 218 ARG A C 1
ATOM 1742 O O . ARG A 1 218 ? 2.854 -8.445 10.25 1 93.44 218 ARG A O 1
ATOM 1749 N N . LEU A 1 219 ? 2.217 -9.914 8.742 1 95 219 LEU A N 1
ATOM 1750 C CA . LEU A 1 219 ? 3.551 -9.992 8.156 1 95 219 LEU A CA 1
ATOM 1751 C C . LEU A 1 219 ? 3.725 -8.953 7.055 1 95 219 LEU A C 1
ATOM 1753 O O . LEU A 1 219 ? 4.766 -8.906 6.391 1 95 219 LEU A O 1
ATOM 1757 N N . LEU A 1 220 ? 2.77 -8.07 6.91 1 96.25 220 LEU A N 1
ATOM 1758 C CA . LEU A 1 220 ? 2.732 -7.117 5.805 1 96.25 220 LEU A CA 1
ATOM 1759 C C . LEU A 1 220 ? 3.959 -6.211 5.824 1 96.25 220 LEU A C 1
ATOM 1761 O O . LEU A 1 220 ? 4.57 -5.965 4.781 1 96.25 220 LEU A O 1
ATOM 1765 N N . PRO A 1 221 ? 4.387 -5.664 6.988 1 94.31 221 PRO A N 1
ATOM 1766 C CA . PRO A 1 221 ? 5.59 -4.828 6.965 1 94.31 221 PRO A CA 1
ATOM 1767 C C . PRO A 1 221 ? 6.805 -5.559 6.402 1 94.31 221 PRO A C 1
ATOM 1769 O O . PRO A 1 221 ? 7.562 -4.984 5.613 1 94.31 221 PRO A O 1
ATOM 1772 N N . GLU A 1 222 ? 6.992 -6.84 6.727 1 93.44 222 GLU A N 1
ATOM 1773 C CA . GLU A 1 222 ? 8.094 -7.633 6.195 1 93.44 222 GLU A CA 1
ATOM 1774 C C . GLU A 1 222 ? 7.926 -7.879 4.695 1 93.44 222 GLU A C 1
ATOM 1776 O O . GLU A 1 222 ? 8.898 -7.832 3.941 1 93.44 222 GLU A O 1
ATOM 1781 N N . ILE A 1 223 ? 6.734 -8.164 4.332 1 95.31 223 ILE A N 1
ATOM 1782 C CA . ILE A 1 223 ? 6.426 -8.422 2.93 1 95.31 223 ILE A CA 1
ATOM 1783 C C . ILE A 1 223 ? 6.801 -7.211 2.08 1 95.31 223 ILE A C 1
ATOM 1785 O O . ILE A 1 223 ? 7.406 -7.355 1.017 1 95.31 223 ILE A O 1
ATOM 1789 N N . ILE A 1 224 ? 6.461 -6 2.545 1 95.94 224 ILE A N 1
ATOM 1790 C CA . ILE A 1 224 ? 6.766 -4.762 1.839 1 95.94 224 ILE A CA 1
ATOM 1791 C C . ILE A 1 224 ? 8.281 -4.559 1.781 1 95.94 224 ILE A C 1
ATOM 1793 O O . ILE A 1 224 ? 8.82 -4.164 0.746 1 95.94 224 ILE A O 1
ATOM 1797 N N . GLU A 1 225 ? 8.945 -4.863 2.836 1 91.56 225 GLU A N 1
ATOM 1798 C CA . GLU A 1 225 ? 10.391 -4.688 2.893 1 91.56 225 GLU A CA 1
ATOM 1799 C C . GLU A 1 225 ? 11.102 -5.648 1.94 1 91.56 225 GLU A C 1
ATOM 1801 O O . GLU A 1 225 ? 12.055 -5.262 1.261 1 91.56 225 GLU A O 1
ATOM 1806 N N . ILE A 1 226 ? 10.672 -6.922 1.919 1 89.38 226 ILE A N 1
ATOM 1807 C CA . ILE A 1 226 ? 11.281 -7.934 1.062 1 89.38 226 ILE A CA 1
ATOM 1808 C C . ILE A 1 226 ? 11.031 -7.586 -0.404 1 89.38 226 ILE A C 1
ATOM 1810 O O . ILE A 1 226 ? 11.938 -7.707 -1.236 1 89.38 226 ILE A O 1
ATOM 1814 N N . SER A 1 227 ? 9.805 -7.164 -0.748 1 92.31 227 SER A N 1
ATOM 1815 C CA . SER A 1 227 ? 9.367 -6.707 -2.062 1 92.31 227 SER A CA 1
ATOM 1816 C C . SER A 1 227 ? 9.789 -7.68 -3.156 1 92.31 227 SER A C 1
ATOM 1818 O O . SER A 1 227 ? 10.422 -7.285 -4.137 1 92.31 227 SER A O 1
ATOM 1820 N N . SER A 1 228 ? 9.555 -8.992 -3.008 1 93.31 228 SER A N 1
ATOM 1821 C CA . SER A 1 228 ? 9.836 -10.047 -3.977 1 93.31 228 SER A CA 1
ATOM 1822 C C . SER A 1 228 ? 8.594 -10.383 -4.801 1 93.31 228 SER A C 1
ATOM 1824 O O . SER A 1 228 ? 7.535 -9.781 -4.605 1 93.31 228 SER A O 1
ATOM 1826 N N . LEU A 1 229 ? 8.828 -11.273 -5.77 1 94.69 229 LEU A N 1
ATOM 1827 C CA . LEU A 1 229 ? 7.695 -11.797 -6.523 1 94.69 229 LEU A CA 1
ATOM 1828 C C . LEU A 1 229 ? 6.637 -12.367 -5.586 1 94.69 229 LEU A C 1
ATOM 1830 O O . LEU A 1 229 ? 5.445 -12.109 -5.762 1 94.69 229 LEU A O 1
ATOM 1834 N N . GLU A 1 230 ? 7.094 -13.086 -4.582 1 96.56 230 GLU A N 1
ATOM 1835 C CA . GLU A 1 230 ? 6.18 -13.672 -3.605 1 96.56 230 GLU A CA 1
ATOM 1836 C C . GLU A 1 230 ? 5.465 -12.594 -2.801 1 96.56 230 GLU A C 1
ATOM 1838 O O . GLU A 1 230 ? 4.309 -12.766 -2.408 1 96.56 230 GLU A O 1
ATOM 1843 N N . SER A 1 231 ? 6.133 -11.453 -2.561 1 97.06 231 SER A N 1
ATOM 1844 C CA . SER A 1 231 ? 5.484 -10.328 -1.897 1 97.06 231 SER A CA 1
ATOM 1845 C C . SER A 1 231 ? 4.305 -9.805 -2.713 1 97.06 231 SER A C 1
ATOM 1847 O O . SER A 1 231 ? 3.244 -9.516 -2.158 1 97.06 231 SER A O 1
ATOM 1849 N N . VAL A 1 232 ? 4.539 -9.711 -4.031 1 97.88 232 VAL A N 1
ATOM 1850 C CA . VAL A 1 232 ? 3.471 -9.281 -4.93 1 97.88 232 VAL A CA 1
ATOM 1851 C C . VAL A 1 232 ? 2.311 -10.273 -4.863 1 97.88 232 VAL A C 1
ATOM 1853 O O . VAL A 1 232 ? 1.15 -9.875 -4.738 1 97.88 232 VAL A O 1
ATOM 1856 N N . GLN A 1 233 ? 2.654 -11.531 -4.891 1 97.5 233 GLN A N 1
ATOM 1857 C CA . GLN A 1 233 ? 1.649 -12.586 -4.84 1 97.5 233 GLN A CA 1
ATOM 1858 C C . GLN A 1 233 ? 0.876 -12.547 -3.523 1 97.5 233 GLN A C 1
ATOM 1860 O O . GLN A 1 233 ? -0.348 -12.695 -3.514 1 97.5 233 GLN A O 1
ATOM 1865 N N . ALA A 1 234 ? 1.584 -12.328 -2.441 1 98.38 234 ALA A N 1
ATOM 1866 C CA . ALA A 1 234 ? 0.939 -12.273 -1.132 1 98.38 234 ALA A CA 1
ATOM 1867 C C . ALA A 1 234 ? -0.071 -11.133 -1.069 1 98.38 234 ALA A C 1
ATOM 1869 O O . ALA A 1 234 ? -1.218 -11.328 -0.661 1 98.38 234 ALA A O 1
ATOM 1870 N N . CYS A 1 235 ? 0.31 -9.945 -1.495 1 98.38 235 CYS A N 1
ATOM 1871 C CA . CYS A 1 235 ? -0.582 -8.789 -1.458 1 98.38 235 CYS A CA 1
ATOM 1872 C C . CYS A 1 235 ? -1.775 -8.992 -2.383 1 98.38 235 CYS A C 1
ATOM 1874 O O . CYS A 1 235 ? -2.893 -8.586 -2.061 1 98.38 235 CYS A O 1
ATOM 1876 N N . LEU A 1 236 ? -1.536 -9.594 -3.506 1 97.19 236 LEU A N 1
ATOM 1877 C CA . LEU A 1 236 ? -2.627 -9.891 -4.426 1 97.19 236 LEU A CA 1
ATOM 1878 C C . LEU A 1 236 ? -3.631 -10.844 -3.785 1 97.19 236 LEU A C 1
ATOM 1880 O O . LEU A 1 236 ? -4.844 -10.664 -3.924 1 97.19 236 LEU A O 1
ATOM 1884 N N . LEU A 1 237 ? -3.096 -11.797 -3.111 1 97.31 237 LEU A N 1
ATOM 1885 C CA . LEU A 1 237 ? -3.963 -12.758 -2.436 1 97.31 237 LEU A CA 1
ATOM 1886 C C . LEU A 1 237 ? -4.723 -12.094 -1.294 1 97.31 237 LEU A C 1
ATOM 1888 O O . LEU A 1 237 ? -5.895 -12.406 -1.059 1 97.31 237 LEU A O 1
ATOM 1892 N N . PHE A 1 238 ? -4.035 -11.18 -0.511 1 97.31 238 PHE A N 1
ATOM 1893 C CA . PHE A 1 238 ? -4.762 -10.383 0.47 1 97.31 238 PHE A CA 1
ATOM 1894 C C . PHE A 1 238 ? -5.957 -9.688 -0.174 1 97.31 238 PHE A C 1
ATOM 1896 O O . PHE A 1 238 ? -7.059 -9.688 0.383 1 97.31 238 PHE A O 1
ATOM 1903 N N . GLY A 1 239 ? -5.711 -9.086 -1.346 1 96.06 239 GLY A N 1
ATOM 1904 C CA . GLY A 1 239 ? -6.777 -8.422 -2.076 1 96.06 239 GLY A CA 1
ATOM 1905 C C . GLY A 1 239 ? -7.898 -9.352 -2.482 1 96.06 239 GLY A C 1
ATOM 1906 O O . GLY A 1 239 ? -9.078 -9.023 -2.322 1 96.06 239 GLY A O 1
ATOM 1907 N N . LEU A 1 240 ? -7.539 -10.484 -2.971 1 93 240 LEU A N 1
ATOM 1908 C CA . LEU A 1 240 ? -8.531 -11.461 -3.41 1 93 240 LEU A CA 1
ATOM 1909 C C . LEU A 1 240 ? -9.398 -11.914 -2.24 1 93 240 LEU A C 1
ATOM 1911 O O . LEU A 1 240 ? -10.617 -12.055 -2.383 1 93 240 LEU A O 1
ATOM 1915 N N . TYR A 1 241 ? -8.789 -12.195 -1.139 1 94 241 TYR A N 1
ATOM 1916 C CA . TYR A 1 241 ? -9.547 -12.57 0.056 1 94 241 TYR A CA 1
ATOM 1917 C C . TYR A 1 241 ? -10.523 -11.469 0.446 1 94 241 TYR A C 1
ATOM 1919 O O . TYR A 1 241 ? -11.648 -11.75 0.878 1 94 241 TYR A O 1
ATOM 1927 N N . ALA A 1 242 ? -10.102 -10.203 0.305 1 92.5 242 ALA A N 1
ATOM 1928 C CA . ALA A 1 242 ? -10.859 -9.055 0.801 1 92.5 242 ALA A CA 1
ATOM 1929 C C . ALA A 1 242 ? -11.977 -8.68 -0.166 1 92.5 242 ALA A C 1
ATOM 1931 O O . ALA A 1 242 ? -12.906 -7.953 0.199 1 92.5 242 ALA A O 1
ATOM 1932 N N . LEU A 1 243 ? -11.938 -9.133 -1.357 1 87.25 243 LEU A N 1
ATOM 1933 C CA . LEU A 1 243 ? -12.875 -8.695 -2.387 1 87.25 243 LEU A CA 1
ATOM 1934 C C . LEU A 1 243 ? -14.312 -8.961 -1.963 1 87.25 243 LEU A C 1
ATOM 1936 O O . LEU A 1 243 ? -15.156 -8.062 -2.01 1 87.25 243 LEU A O 1
ATOM 1940 N N . PRO A 1 244 ? -14.602 -10.195 -1.438 1 81.81 244 PRO A N 1
ATOM 1941 C CA . PRO A 1 244 ? -15.984 -10.445 -1.041 1 81.81 244 PRO A CA 1
ATOM 1942 C C . PRO A 1 244 ? -16.375 -9.727 0.248 1 81.81 244 PRO A C 1
ATOM 1944 O O . PRO A 1 244 ? -17.562 -9.57 0.542 1 81.81 244 PRO A O 1
ATOM 1947 N N . VAL A 1 245 ? -15.422 -9.273 1.013 1 78.56 245 VAL A N 1
ATOM 1948 C CA . VAL A 1 245 ? -15.648 -8.664 2.32 1 78.56 245 VAL A CA 1
ATOM 1949 C C . VAL A 1 245 ? -15.695 -7.145 2.184 1 78.56 245 VAL A C 1
ATOM 1951 O O . VAL A 1 245 ? -16.578 -6.488 2.74 1 78.56 245 VAL A O 1
ATOM 1954 N N . ASP A 1 246 ? -14.805 -6.586 1.446 1 87.88 246 ASP A N 1
ATOM 1955 C CA . ASP A 1 246 ? -14.617 -5.145 1.3 1 87.88 246 ASP A CA 1
ATOM 1956 C C . ASP A 1 246 ? -13.859 -4.82 0.014 1 87.88 246 ASP A C 1
ATOM 1958 O O . ASP A 1 246 ? -12.695 -4.43 0.057 1 87.88 246 ASP A O 1
ATOM 1962 N N . ALA A 1 247 ? -14.516 -4.863 -1.067 1 84.12 247 ALA A N 1
ATOM 1963 C CA . ALA A 1 247 ? -13.906 -4.652 -2.375 1 84.12 247 ALA A CA 1
ATOM 1964 C C . ALA A 1 247 ? -13.406 -3.219 -2.523 1 84.12 247 ALA A C 1
ATOM 1966 O O . ALA A 1 247 ? -12.289 -2.986 -2.98 1 84.12 247 ALA A O 1
ATOM 1967 N N . SER A 1 248 ? -14.18 -2.258 -2.129 1 84.44 248 SER A N 1
ATOM 1968 C CA . SER A 1 248 ? -13.891 -0.848 -2.359 1 84.44 248 SER A CA 1
ATOM 1969 C C . SER A 1 248 ? -12.797 -0.35 -1.421 1 84.44 248 SER A C 1
ATOM 1971 O O . SER A 1 248 ? -12.164 0.677 -1.682 1 84.44 248 SER A O 1
ATOM 1973 N N . GLY A 1 249 ? -12.672 -1.058 -0.314 1 91.06 249 GLY A N 1
ATOM 1974 C CA . GLY A 1 249 ? -11.672 -0.651 0.661 1 91.06 249 GLY A CA 1
ATOM 1975 C C . GLY A 1 249 ? -10.43 -1.526 0.646 1 91.06 249 GLY A C 1
ATOM 1976 O O . GLY A 1 249 ? -9.516 -1.299 -0.145 1 91.06 249 GLY A O 1
ATOM 1977 N N . LEU A 1 250 ? -10.461 -2.609 1.414 1 93.19 250 LEU A N 1
ATOM 1978 C CA . LEU A 1 250 ? -9.305 -3.477 1.57 1 93.19 250 LEU A CA 1
ATOM 1979 C C . LEU A 1 250 ? -8.891 -4.078 0.232 1 93.19 250 LEU A C 1
ATOM 1981 O O . LEU A 1 250 ? -7.703 -4.105 -0.102 1 93.19 250 LEU A O 1
ATOM 1985 N N . GLY A 1 251 ? -9.852 -4.613 -0.477 1 94.12 251 GLY A N 1
ATOM 1986 C CA . GLY A 1 251 ? -9.531 -5.16 -1.786 1 94.12 251 GLY A CA 1
ATOM 1987 C C . GLY A 1 251 ? -8.812 -4.168 -2.686 1 94.12 251 GLY A C 1
ATOM 1988 O O . GLY A 1 251 ? -7.777 -4.488 -3.27 1 94.12 251 GLY A O 1
ATOM 1989 N N . TYR A 1 252 ? -9.352 -2.939 -2.803 1 95 252 TYR A N 1
ATOM 1990 C CA . TYR A 1 252 ? -8.773 -1.854 -3.588 1 95 252 TYR A CA 1
ATOM 1991 C C . TYR A 1 252 ? -7.348 -1.554 -3.146 1 95 252 TYR A C 1
ATOM 1993 O O . TYR A 1 252 ? -6.441 -1.444 -3.977 1 95 252 TYR A O 1
ATOM 2001 N N . ILE A 1 253 ? -7.113 -1.479 -1.87 1 97.38 253 ILE A N 1
ATOM 2002 C CA . ILE A 1 253 ? -5.824 -1.043 -1.347 1 97.38 253 ILE A CA 1
ATOM 2003 C C . ILE A 1 253 ? -4.781 -2.141 -1.557 1 97.38 253 ILE A C 1
ATOM 2005 O O . ILE A 1 253 ? -3.674 -1.874 -2.025 1 97.38 253 ILE A O 1
ATOM 2009 N N . TYR A 1 254 ? -5.055 -3.379 -1.252 1 97.94 254 TYR A N 1
ATOM 2010 C CA . TYR A 1 254 ? -4.07 -4.449 -1.369 1 97.94 254 TYR A CA 1
ATOM 2011 C C . TYR A 1 254 ? -3.744 -4.734 -2.83 1 97.94 254 TYR A C 1
ATOM 2013 O O . TYR A 1 254 ? -2.6 -5.039 -3.168 1 97.94 254 TYR A O 1
ATOM 2021 N N . ILE A 1 255 ? -4.715 -4.656 -3.67 1 96.94 255 ILE A N 1
ATOM 2022 C CA . ILE A 1 255 ? -4.453 -4.871 -5.09 1 96.94 255 ILE A CA 1
ATOM 2023 C C . ILE A 1 255 ? -3.549 -3.76 -5.621 1 96.94 255 ILE A C 1
ATOM 2025 O O . ILE A 1 255 ? -2.586 -4.023 -6.344 1 96.94 255 ILE A O 1
ATOM 2029 N N . ASN A 1 256 ? -3.857 -2.535 -5.289 1 97.88 256 ASN A N 1
ATOM 2030 C CA . ASN A 1 256 ? -3.004 -1.435 -5.727 1 97.88 256 ASN A CA 1
ATOM 2031 C C . ASN A 1 256 ? -1.606 -1.533 -5.121 1 97.88 256 ASN A C 1
ATOM 2033 O O . ASN A 1 256 ? -0.619 -1.174 -5.762 1 97.88 256 ASN A O 1
ATOM 2037 N N . LEU A 1 257 ? -1.585 -1.974 -3.873 1 98.31 257 LEU A N 1
ATOM 2038 C CA . LEU A 1 257 ? -0.282 -2.203 -3.258 1 98.31 257 LEU A CA 1
ATOM 2039 C C . LEU A 1 257 ? 0.518 -3.234 -4.047 1 98.31 257 LEU A C 1
ATOM 2041 O O . LEU A 1 257 ? 1.719 -3.061 -4.266 1 98.31 257 LEU A O 1
ATOM 2045 N N . SER A 1 258 ? -0.122 -4.328 -4.465 1 98.12 258 SER A N 1
ATOM 2046 C CA . SER A 1 258 ? 0.559 -5.352 -5.254 1 98.12 258 SER A CA 1
ATOM 2047 C C . SER A 1 258 ? 1.089 -4.781 -6.562 1 98.12 258 SER A C 1
ATOM 2049 O O . SER A 1 258 ? 2.16 -5.172 -7.031 1 98.12 258 SER A O 1
ATOM 2051 N N . ILE A 1 259 ? 0.378 -3.814 -7.176 1 97.5 259 ILE A N 1
ATOM 2052 C CA . ILE A 1 259 ? 0.792 -3.184 -8.422 1 97.5 259 ILE A CA 1
ATOM 2053 C C . ILE A 1 259 ? 2.094 -2.414 -8.203 1 97.5 259 ILE A C 1
ATOM 2055 O O . ILE A 1 259 ? 3.025 -2.52 -9.008 1 97.5 259 ILE A O 1
ATOM 2059 N N . ARG A 1 260 ? 2.166 -1.693 -7.176 1 97.38 260 ARG A N 1
ATOM 2060 C CA . ARG A 1 260 ? 3.354 -0.88 -6.938 1 97.38 260 ARG A CA 1
ATOM 2061 C C . ARG A 1 260 ? 4.551 -1.751 -6.566 1 97.38 260 ARG A C 1
ATOM 2063 O O . ARG A 1 260 ? 5.68 -1.464 -6.961 1 97.38 260 ARG A O 1
ATOM 2070 N N . LEU A 1 261 ? 4.301 -2.807 -5.762 1 97.12 261 LEU A N 1
ATOM 2071 C CA . LEU A 1 261 ? 5.367 -3.762 -5.492 1 97.12 261 LEU A CA 1
ATOM 2072 C C . LEU A 1 261 ? 5.867 -4.402 -6.781 1 97.12 261 LEU A C 1
ATOM 2074 O O . LEU A 1 261 ? 7.074 -4.586 -6.961 1 97.12 261 LEU A O 1
ATOM 2078 N N . ALA A 1 262 ? 4.957 -4.746 -7.648 1 96.62 262 ALA A N 1
ATOM 2079 C CA . ALA A 1 262 ? 5.32 -5.348 -8.93 1 96.62 262 ALA A CA 1
ATOM 2080 C C . ALA A 1 262 ? 6.133 -4.375 -9.781 1 96.62 262 ALA A C 1
ATOM 2082 O O . ALA A 1 262 ? 7.094 -4.773 -10.445 1 96.62 262 ALA A O 1
ATOM 2083 N N . MET A 1 263 ? 5.762 -3.119 -9.773 1 94.25 263 MET A N 1
ATOM 2084 C CA . MET A 1 263 ? 6.484 -2.107 -10.539 1 94.25 263 MET A CA 1
ATOM 2085 C C . MET A 1 263 ? 7.879 -1.887 -9.969 1 94.25 263 MET A C 1
ATOM 2087 O O . MET A 1 263 ? 8.828 -1.646 -10.719 1 94.25 263 MET A O 1
ATOM 2091 N N . GLN A 1 264 ? 7.91 -1.913 -8.641 1 91.56 264 GLN A N 1
ATOM 2092 C CA . GLN A 1 264 ? 9.227 -1.83 -8.016 1 91.56 264 GLN A CA 1
ATOM 2093 C C . GLN A 1 264 ? 10.148 -2.938 -8.516 1 91.56 264 GLN A C 1
ATOM 2095 O O . GLN A 1 264 ? 11.352 -2.73 -8.672 1 91.56 264 GLN A O 1
ATOM 2100 N N . ASN A 1 265 ? 9.562 -4.113 -8.812 1 90.5 265 ASN A N 1
ATOM 2101 C CA . ASN A 1 265 ? 10.305 -5.266 -9.305 1 90.5 265 ASN A CA 1
ATOM 2102 C C . ASN A 1 265 ? 10.445 -5.23 -10.828 1 90.5 265 ASN A C 1
ATOM 2104 O O . ASN A 1 265 ? 11.047 -6.125 -11.422 1 90.5 265 ASN A O 1
ATOM 2108 N N . GLY A 1 266 ? 9.844 -4.27 -11.492 1 89.31 266 GLY A N 1
ATOM 2109 C CA . GLY A 1 266 ? 9.938 -4.117 -12.938 1 89.31 266 GLY A CA 1
ATOM 2110 C C . GLY A 1 266 ? 9.094 -5.121 -13.703 1 89.31 266 GLY A C 1
ATOM 2111 O O . GLY A 1 266 ? 9.391 -5.445 -14.852 1 89.31 266 GLY A O 1
ATOM 2112 N N . MET A 1 267 ? 8.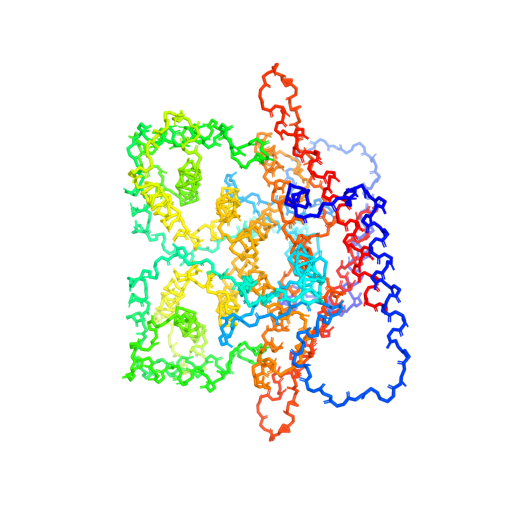047 -5.617 -13.102 1 92.81 267 MET A N 1
ATOM 2113 C CA . MET A 1 267 ? 7.25 -6.688 -13.695 1 92.81 267 MET A CA 1
ATOM 2114 C C . MET A 1 267 ? 6.375 -6.148 -14.82 1 92.81 267 MET A C 1
ATOM 2116 O O . MET A 1 267 ? 5.816 -6.922 -15.602 1 92.81 267 MET A O 1
ATOM 2120 N N . HIS A 1 268 ? 6.184 -4.84 -14.969 1 91.81 268 HIS A N 1
ATOM 2121 C CA . HIS A 1 268 ? 5.41 -4.23 -16.047 1 91.81 268 HIS A CA 1
ATOM 2122 C C . HIS A 1 268 ? 6.223 -4.145 -17.328 1 91.81 268 HIS A C 1
ATOM 2124 O O . HIS A 1 268 ? 5.695 -3.756 -18.375 1 91.81 268 HIS A O 1
ATOM 2130 N N . ARG A 1 269 ? 7.441 -4.52 -17.203 1 87.06 269 ARG A N 1
ATOM 2131 C CA . ARG A 1 269 ? 8.344 -4.461 -18.344 1 87.06 269 ARG A CA 1
ATOM 2132 C C . ARG A 1 269 ? 8.664 -5.859 -18.859 1 87.06 269 ARG A C 1
ATOM 2134 O O . ARG A 1 269 ? 8.672 -6.824 -18.094 1 87.06 269 ARG A O 1
ATOM 2141 N N . LYS A 1 270 ? 9 -5.887 -20.078 1 84.75 270 LYS A N 1
ATOM 2142 C CA . LYS A 1 270 ? 9.453 -7.137 -20.688 1 84.75 270 LYS A CA 1
ATOM 2143 C C . LYS A 1 270 ? 10.781 -7.59 -20.078 1 84.75 270 LYS A C 1
ATOM 2145 O O . LYS A 1 270 ? 11.68 -6.777 -19.875 1 84.75 270 LYS A O 1
ATOM 2150 N N . CYS A 1 271 ? 10.758 -8.852 -19.703 1 72.56 271 CYS A N 1
ATOM 2151 C CA . CYS A 1 271 ? 11.992 -9.422 -19.172 1 72.56 271 CYS A CA 1
ATOM 2152 C C . CYS A 1 271 ? 12.984 -9.695 -20.297 1 72.56 271 CYS A C 1
ATOM 2154 O O . CYS A 1 271 ? 12.695 -10.453 -21.219 1 72.56 271 CYS A O 1
ATOM 2156 N N . HIS A 1 272 ? 13.961 -8.797 -20.312 1 64.31 272 HIS A N 1
ATOM 2157 C CA . HIS A 1 272 ? 14.961 -9.031 -21.344 1 64.31 272 HIS A CA 1
ATOM 2158 C C . HIS A 1 272 ? 16.125 -9.852 -20.812 1 64.31 272 HIS A C 1
ATOM 2160 O O . HIS A 1 272 ? 16.531 -9.68 -19.656 1 64.31 272 HIS A O 1
ATOM 2166 N N . GLY A 1 273 ? 16.469 -10.742 -21.562 1 60.88 273 GLY A N 1
ATOM 2167 C CA . GLY A 1 273 ? 17.75 -11.398 -21.328 1 60.88 273 GLY A CA 1
ATOM 2168 C C . GLY A 1 273 ? 17.625 -12.656 -20.484 1 60.88 273 GLY A C 1
ATOM 2169 O O . GLY A 1 273 ? 16.531 -13.156 -20.25 1 60.88 273 GLY A O 1
ATOM 2170 N N . SER A 1 274 ? 18.719 -13.188 -20 1 65.25 274 SER A N 1
ATOM 2171 C CA . SER A 1 274 ? 18.938 -14.453 -19.297 1 65.25 274 SER A CA 1
ATOM 2172 C C . SER A 1 274 ? 18.906 -14.25 -17.781 1 65.25 274 SER A C 1
ATOM 2174 O O . SER A 1 274 ? 19.328 -15.125 -17.031 1 65.25 274 SER A O 1
ATOM 2176 N N . ALA A 1 275 ? 18.375 -13.047 -17.359 1 64.12 275 ALA A N 1
ATOM 2177 C CA . ALA A 1 275 ? 18.469 -12.789 -15.922 1 64.12 275 ALA A CA 1
ATOM 2178 C C . ALA A 1 275 ? 17.531 -13.719 -15.141 1 64.12 275 ALA A C 1
ATOM 2180 O O . ALA A 1 275 ? 17.781 -14.023 -13.977 1 64.12 275 ALA A O 1
ATOM 2181 N N . PHE A 1 276 ? 16.5 -14.211 -15.883 1 75.56 276 PHE A N 1
ATOM 2182 C CA . PHE A 1 276 ? 15.531 -15.062 -15.211 1 75.56 276 PHE A CA 1
ATOM 2183 C C . PHE A 1 276 ? 15.336 -16.375 -15.969 1 75.56 276 PHE A C 1
ATOM 2185 O O . PHE A 1 276 ? 15.492 -16.406 -17.188 1 75.56 276 PHE A O 1
ATOM 2192 N N . SER A 1 277 ? 15.133 -17.391 -15.18 1 83.56 277 SER A N 1
ATOM 2193 C CA . SER A 1 277 ? 14.68 -18.625 -15.828 1 83.56 277 SER A CA 1
ATOM 2194 C C . SER A 1 277 ? 13.359 -18.406 -16.562 1 83.56 277 SER A C 1
ATOM 2196 O O . SER A 1 277 ? 12.617 -17.469 -16.25 1 83.56 277 SER A O 1
ATOM 2198 N N . SER A 1 278 ? 13.148 -19.141 -17.516 1 84.56 278 SER A N 1
ATOM 2199 C CA . SER A 1 278 ? 11.898 -19.062 -18.266 1 84.56 278 SER A CA 1
ATOM 2200 C C . SER A 1 278 ? 10.688 -19.219 -17.359 1 84.56 278 SER A C 1
ATOM 2202 O O . SER A 1 278 ? 9.656 -18.578 -17.562 1 84.56 278 SER A O 1
ATOM 2204 N N . GLU A 1 279 ? 10.828 -20.031 -16.406 1 84.62 279 GLU A N 1
ATOM 2205 C CA . GLU A 1 279 ? 9.742 -20.266 -15.461 1 84.62 279 GLU A CA 1
ATOM 2206 C C . GLU A 1 279 ? 9.469 -19.016 -14.625 1 84.62 279 GLU A C 1
ATOM 2208 O O . GLU A 1 279 ? 8.312 -18.641 -14.414 1 84.62 279 GLU A O 1
ATOM 2213 N N . MET A 1 280 ? 10.516 -18.438 -14.203 1 86.5 280 MET A N 1
ATOM 2214 C CA . MET A 1 280 ? 10.391 -17.203 -13.422 1 86.5 280 MET A CA 1
ATOM 2215 C C . MET A 1 280 ? 9.781 -16.078 -14.25 1 86.5 280 MET A C 1
ATOM 2217 O O . MET A 1 280 ? 8.906 -15.359 -13.781 1 86.5 280 MET A O 1
ATOM 2221 N N . ALA A 1 281 ? 10.242 -15.969 -15.43 1 86.12 281 ALA A N 1
ATOM 2222 C CA . ALA A 1 281 ? 9.711 -14.945 -16.328 1 86.12 281 ALA A CA 1
ATOM 2223 C C . ALA A 1 281 ? 8.211 -15.148 -16.562 1 86.12 281 ALA A C 1
ATOM 2225 O O . ALA A 1 281 ? 7.441 -14.188 -16.547 1 86.12 281 ALA A O 1
ATOM 2226 N N . GLU A 1 282 ? 7.852 -16.391 -16.766 1 87.56 282 GLU A N 1
ATOM 2227 C CA . GLU A 1 282 ? 6.445 -16.719 -16.984 1 87.56 282 GLU A CA 1
ATOM 2228 C C . GLU A 1 282 ? 5.605 -16.406 -15.75 1 87.56 282 GLU A C 1
ATOM 2230 O O . GLU A 1 282 ? 4.516 -15.836 -15.867 1 87.56 282 GLU A O 1
ATOM 2235 N N . THR A 1 283 ? 6.109 -16.75 -14.617 1 89.81 283 THR A N 1
ATOM 2236 C CA . THR A 1 283 ? 5.391 -16.469 -13.383 1 89.81 283 THR A CA 1
ATOM 2237 C C . THR A 1 283 ? 5.23 -14.969 -13.18 1 89.81 283 THR A C 1
ATOM 2239 O O . THR A 1 283 ? 4.168 -14.5 -12.773 1 89.81 283 THR A O 1
ATOM 2242 N N . ARG A 1 284 ? 6.273 -14.219 -13.445 1 91.94 284 ARG A N 1
ATOM 2243 C CA . ARG A 1 284 ? 6.238 -12.766 -13.352 1 91.94 284 ARG A CA 1
ATOM 2244 C C . ARG A 1 284 ? 5.16 -12.18 -14.258 1 91.94 284 ARG A C 1
ATOM 2246 O O . ARG A 1 284 ? 4.402 -11.297 -13.844 1 91.94 284 ARG A O 1
ATOM 2253 N N . ASN A 1 285 ? 5.105 -12.703 -15.438 1 88.94 285 ASN A N 1
ATOM 2254 C CA . ASN A 1 285 ? 4.098 -12.234 -16.391 1 88.94 285 ASN A CA 1
ATOM 2255 C C . ASN A 1 285 ? 2.686 -12.555 -15.906 1 88.94 285 ASN A C 1
ATOM 2257 O O . ASN A 1 285 ? 1.806 -11.688 -15.938 1 88.94 285 ASN A O 1
ATOM 2261 N N . ARG A 1 286 ? 2.502 -13.75 -15.477 1 88.12 286 ARG A N 1
ATOM 2262 C CA . ARG A 1 286 ? 1.188 -14.172 -15 1 88.12 286 ARG A CA 1
ATOM 2263 C C . ARG A 1 286 ? 0.724 -13.297 -13.836 1 88.12 286 ARG A C 1
ATOM 2265 O O . ARG A 1 286 ? -0.41 -12.82 -13.828 1 88.12 286 ARG A O 1
ATOM 2272 N N . VAL A 1 287 ? 1.588 -13.102 -12.906 1 93.06 287 VAL A N 1
ATOM 2273 C CA . VAL A 1 287 ? 1.254 -12.352 -11.703 1 93.06 287 VAL A CA 1
ATOM 2274 C C . VAL A 1 287 ? 0.994 -10.891 -12.062 1 93.06 287 VAL A C 1
ATOM 2276 O O . VAL A 1 287 ? 0.029 -10.289 -11.586 1 93.06 287 VAL A O 1
ATOM 2279 N N . TRP A 1 288 ? 1.763 -10.289 -12.945 1 93.56 288 TRP A N 1
ATOM 2280 C CA . TRP A 1 288 ? 1.586 -8.906 -13.359 1 93.56 288 TRP A CA 1
ATOM 2281 C C . TRP A 1 288 ? 0.221 -8.695 -14.008 1 93.56 288 TRP A C 1
ATOM 2283 O O . TRP A 1 288 ? -0.528 -7.797 -13.617 1 93.56 288 TRP A O 1
ATOM 2293 N N . TRP A 1 289 ? -0.079 -9.539 -14.891 1 88.5 289 TRP A N 1
ATOM 2294 C CA . TRP A 1 289 ? -1.303 -9.336 -15.656 1 88.5 289 TRP A CA 1
ATOM 2295 C C . TRP A 1 289 ? -2.533 -9.648 -14.812 1 88.5 289 TRP A C 1
ATOM 2297 O O . TRP A 1 289 ? -3.594 -9.047 -15 1 88.5 289 TRP A O 1
ATOM 2307 N N . ALA A 1 290 ? -2.389 -10.594 -13.883 1 88.75 290 ALA A N 1
ATOM 2308 C CA . ALA A 1 290 ? -3.467 -10.805 -12.922 1 88.75 290 ALA A CA 1
ATOM 2309 C C . ALA A 1 290 ? -3.707 -9.547 -12.086 1 88.75 290 ALA A C 1
ATOM 2311 O O . ALA A 1 290 ? -4.848 -9.109 -11.93 1 88.75 290 ALA A O 1
ATOM 2312 N N . ALA A 1 291 ? -2.623 -8.969 -11.555 1 94 291 ALA A N 1
ATOM 2313 C CA . ALA A 1 291 ? -2.717 -7.75 -10.75 1 94 291 ALA A CA 1
ATOM 2314 C C . ALA A 1 291 ? -3.287 -6.598 -11.578 1 94 291 ALA A C 1
ATOM 2316 O O . ALA A 1 291 ? -4.168 -5.867 -11.109 1 94 291 ALA A O 1
ATOM 2317 N N . TYR A 1 292 ? -2.807 -6.473 -12.797 1 92.25 292 TYR A N 1
ATOM 2318 C CA . TYR A 1 292 ? -3.234 -5.422 -13.711 1 92.25 292 TYR A CA 1
ATOM 2319 C C . TYR A 1 292 ? -4.727 -5.516 -13.992 1 92.25 292 TYR A C 1
ATOM 2321 O O . TYR A 1 292 ? -5.445 -4.512 -13.922 1 92.25 292 TYR A O 1
ATOM 2329 N N . THR A 1 293 ? -5.203 -6.68 -14.266 1 86.19 293 THR A N 1
ATOM 2330 C CA . THR A 1 293 ? -6.605 -6.898 -14.609 1 86.19 293 THR A CA 1
ATOM 2331 C C . THR A 1 293 ? -7.5 -6.629 -13.398 1 86.19 293 THR A C 1
ATOM 2333 O O . THR A 1 293 ? -8.531 -5.969 -13.523 1 86.19 293 THR A O 1
ATOM 2336 N N . LEU A 1 294 ? -7.109 -7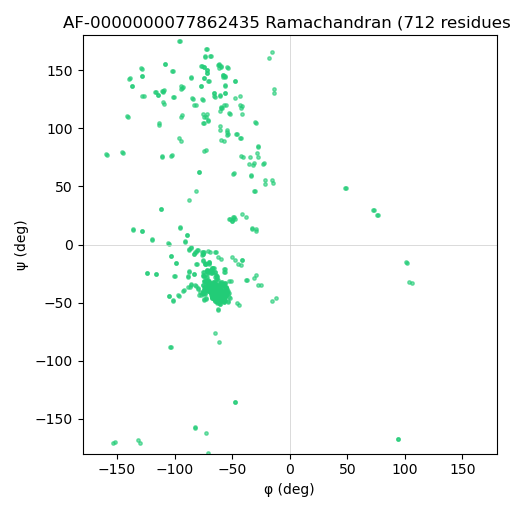.105 -12.297 1 88.5 294 LEU A N 1
ATOM 2337 C CA . LEU A 1 294 ? -7.898 -6.918 -11.086 1 88.5 294 LEU A CA 1
ATOM 2338 C C . LEU A 1 294 ? -7.973 -5.445 -10.703 1 88.5 294 LEU A C 1
ATOM 2340 O O . LEU A 1 294 ? -9.031 -4.953 -10.305 1 88.5 294 LEU A O 1
ATOM 2344 N N . GLU A 1 295 ? -6.867 -4.789 -10.797 1 91.81 295 GLU A N 1
ATOM 2345 C CA . GLU A 1 295 ? -6.828 -3.369 -10.461 1 91.81 295 GLU A CA 1
ATOM 2346 C C . GLU A 1 295 ? -7.754 -2.562 -11.367 1 91.81 295 GLU A C 1
ATOM 2348 O O . GLU A 1 295 ? -8.461 -1.67 -10.898 1 91.81 295 GLU A O 1
ATOM 2353 N N . ARG A 1 296 ? -7.766 -2.871 -12.625 1 85.94 296 ARG A N 1
ATOM 2354 C CA . ARG A 1 296 ? -8.641 -2.178 -13.57 1 85.94 296 ARG A CA 1
ATOM 2355 C C . ARG A 1 296 ? -10.109 -2.412 -13.234 1 85.94 296 ARG A C 1
ATOM 2357 O O . ARG A 1 296 ? -10.906 -1.474 -13.227 1 85.94 296 ARG A O 1
ATOM 2364 N N . LYS A 1 297 ? -10.359 -3.625 -12.977 1 82.38 297 LYS A N 1
ATOM 2365 C CA . LYS A 1 297 ? -11.742 -3.959 -12.648 1 82.38 297 LYS A CA 1
ATOM 2366 C C . LYS A 1 297 ? -12.211 -3.203 -11.406 1 82.38 297 LYS A C 1
ATOM 2368 O O . LYS A 1 297 ? -13.25 -2.545 -11.43 1 82.38 297 LYS A O 1
ATOM 2373 N N . ILE A 1 298 ? -11.461 -3.273 -10.383 1 85.06 298 ILE A N 1
ATOM 2374 C CA . ILE A 1 298 ? -11.891 -2.691 -9.117 1 85.06 298 ILE A CA 1
ATOM 2375 C C . ILE A 1 298 ? -11.945 -1.17 -9.242 1 85.06 298 ILE A C 1
ATOM 2377 O O . ILE A 1 298 ? -12.875 -0.532 -8.75 1 85.06 298 ILE A O 1
ATOM 2381 N N . SER A 1 299 ? -10.945 -0.552 -9.828 1 86.56 299 SER A N 1
ATOM 2382 C CA . SER A 1 299 ? -10.906 0.9 -9.969 1 86.56 299 SER A CA 1
ATOM 2383 C C . SER A 1 299 ? -12.055 1.408 -10.836 1 86.56 299 SER A C 1
ATOM 2385 O O . SER A 1 299 ? -12.734 2.367 -10.461 1 86.56 299 SER A O 1
ATOM 2387 N N . ILE A 1 300 ? -12.258 0.756 -11.961 1 79.31 300 ILE A N 1
ATOM 2388 C CA . ILE A 1 300 ? -13.305 1.172 -12.883 1 79.31 300 ILE A CA 1
ATOM 2389 C C . ILE A 1 300 ? -14.672 0.998 -12.227 1 79.31 300 ILE A C 1
ATOM 2391 O O . ILE A 1 300 ? -15.508 1.904 -12.273 1 79.31 300 ILE A O 1
ATOM 2395 N N . PHE A 1 301 ? -14.922 -0.155 -11.531 1 76.75 301 PHE A N 1
ATOM 2396 C CA . PHE A 1 301 ? -16.219 -0.451 -10.945 1 76.75 301 PHE A CA 1
ATOM 2397 C C . PHE A 1 301 ? -16.531 0.501 -9.797 1 76.75 301 PHE A C 1
ATOM 2399 O O . PHE A 1 301 ? -17.703 0.765 -9.5 1 76.75 301 PHE A O 1
ATOM 2406 N N . HIS A 1 302 ? -15.547 1.023 -9.227 1 81.5 302 HIS A N 1
ATOM 2407 C CA . HIS A 1 302 ? -15.781 1.94 -8.117 1 81.5 302 HIS A CA 1
ATOM 2408 C C . HIS A 1 302 ? -15.539 3.387 -8.539 1 81.5 302 HIS A C 1
ATOM 2410 O O . HIS A 1 302 ? -15.625 4.301 -7.711 1 81.5 302 HIS A O 1
ATOM 2416 N N . GLY A 1 303 ? -15.18 3.623 -9.844 1 78.5 303 GLY A N 1
ATOM 2417 C CA . GLY A 1 303 ? -15.031 4.961 -10.391 1 78.5 303 GLY A CA 1
ATOM 2418 C C . GLY A 1 303 ? -13.789 5.68 -9.898 1 78.5 303 GLY A C 1
ATOM 2419 O O . GLY A 1 303 ? -13.82 6.883 -9.641 1 78.5 303 GLY A O 1
ATOM 2420 N N . ARG A 1 304 ? -12.812 4.922 -9.617 1 85.81 304 ARG A N 1
ATOM 2421 C CA . ARG A 1 304 ? -11.555 5.5 -9.156 1 85.81 304 ARG A CA 1
ATOM 2422 C C . ARG A 1 304 ? -10.523 5.527 -10.281 1 85.81 304 ARG A C 1
ATOM 2424 O O . ARG A 1 304 ? -10.555 4.684 -11.18 1 85.81 304 ARG A O 1
ATOM 2431 N N . PRO A 1 305 ? -9.625 6.543 -10.227 1 86.69 305 PRO A N 1
ATOM 2432 C CA . PRO A 1 305 ? -8.594 6.633 -11.273 1 86.69 305 PRO A CA 1
ATOM 2433 C C . PRO A 1 305 ? -7.73 5.375 -11.359 1 86.69 305 PRO A C 1
ATOM 2435 O O . PRO A 1 305 ? -7.422 4.766 -10.328 1 86.69 305 PRO A O 1
ATOM 2438 N N . LEU A 1 306 ? -7.336 5.055 -12.555 1 87.94 306 LEU A N 1
ATOM 2439 C CA . LEU A 1 306 ? -6.449 3.924 -12.781 1 87.94 306 LEU A CA 1
ATOM 2440 C C . LEU A 1 306 ? -5.023 4.25 -12.352 1 87.94 306 LEU A C 1
ATOM 2442 O O . LEU A 1 306 ? -4.605 5.41 -12.398 1 87.94 306 LEU A O 1
ATOM 2446 N N . SER A 1 307 ? -4.324 3.225 -11.992 1 90.25 307 SER A N 1
ATOM 2447 C CA . SER A 1 307 ? -3.018 3.459 -11.391 1 90.25 307 SER A CA 1
ATOM 2448 C C . SER A 1 307 ? -1.898 3.293 -12.414 1 90.25 307 SER A C 1
ATOM 2450 O O . SER A 1 307 ? -0.76 3.697 -12.164 1 90.25 307 SER A O 1
ATOM 2452 N N . VAL A 1 308 ? -2.189 2.695 -13.516 1 89.94 308 VAL A N 1
ATOM 2453 C CA . VAL A 1 308 ? -1.16 2.438 -14.516 1 89.94 308 VAL A CA 1
ATOM 2454 C C . VAL A 1 308 ? -1.703 2.752 -15.906 1 89.94 308 VAL A C 1
ATOM 2456 O O . VAL A 1 308 ? -2.83 2.379 -16.234 1 89.94 308 VAL A O 1
ATOM 2459 N N . LEU A 1 309 ? -0.875 3.398 -16.625 1 84.69 309 LEU A N 1
ATOM 2460 C CA . LEU A 1 309 ? -1.241 3.652 -18.016 1 84.69 309 LEU A CA 1
ATOM 2461 C C . LEU A 1 309 ? -0.85 2.477 -18.906 1 84.69 309 LEU A C 1
ATOM 2463 O O . LEU A 1 309 ? 0.206 1.87 -18.703 1 84.69 309 LEU A O 1
ATOM 2467 N N . ARG A 1 310 ? -1.673 2.225 -19.859 1 82.69 310 ARG A N 1
ATOM 2468 C CA . ARG A 1 310 ? -1.378 1.161 -20.812 1 82.69 310 ARG A CA 1
ATOM 2469 C C . ARG A 1 310 ? -0.049 1.41 -21.516 1 82.69 310 ARG A C 1
ATOM 2471 O O . ARG A 1 310 ? 0.693 0.469 -21.812 1 82.69 310 ARG A O 1
ATOM 2478 N N . SER A 1 311 ? 0.322 2.621 -21.766 1 80.56 311 SER A N 1
ATOM 2479 C CA . SER A 1 311 ? 1.524 2.998 -22.5 1 80.56 311 SER A CA 1
ATOM 2480 C C . SER A 1 311 ? 2.783 2.699 -21.688 1 80.56 311 SER A C 1
ATOM 2482 O O . SER A 1 311 ? 3.883 2.643 -22.25 1 80.56 311 SER A O 1
ATOM 2484 N N . ASP A 1 312 ? 2.611 2.482 -20.438 1 82.56 312 ASP A N 1
ATOM 2485 C CA . ASP A 1 312 ? 3.762 2.26 -19.562 1 82.56 312 ASP A CA 1
ATOM 2486 C C . ASP A 1 312 ? 4.094 0.773 -19.469 1 82.56 312 ASP A C 1
ATOM 2488 O O . ASP A 1 312 ? 5.02 0.387 -18.75 1 82.56 312 ASP A O 1
ATOM 2492 N N . ILE A 1 313 ? 3.389 -0.071 -20.172 1 86.5 313 ILE A N 1
ATOM 2493 C CA . ILE A 1 313 ? 3.516 -1.516 -20.016 1 86.5 313 ILE A CA 1
ATOM 2494 C C . ILE A 1 313 ? 4.035 -2.137 -21.312 1 86.5 313 ILE A C 1
ATOM 2496 O O . ILE A 1 313 ? 3.514 -1.854 -22.391 1 86.5 313 ILE A O 1
ATOM 2500 N N . ASP A 1 314 ? 5.012 -2.953 -21.219 1 85.44 314 ASP A N 1
ATOM 2501 C CA . ASP A 1 314 ? 5.43 -3.748 -22.375 1 85.44 314 ASP A CA 1
ATOM 2502 C C . ASP A 1 314 ? 5.707 -5.195 -21.969 1 85.44 314 ASP A C 1
ATOM 2504 O O . ASP A 1 314 ? 6.398 -5.922 -22.688 1 85.44 314 ASP A O 1
ATOM 2508 N N . ALA A 1 315 ? 5.312 -5.602 -20.781 1 88.75 315 ALA A N 1
ATOM 2509 C CA . ALA A 1 315 ? 5.453 -6.98 -20.312 1 88.75 315 ALA A CA 1
ATOM 2510 C C . ALA A 1 315 ? 4.758 -7.953 -21.266 1 88.75 315 ALA A C 1
ATOM 2512 O O . ALA A 1 315 ? 3.668 -7.664 -21.766 1 88.75 315 ALA A O 1
ATOM 2513 N N . ASP A 1 316 ? 5.297 -9.117 -21.453 1 86.31 316 ASP A N 1
ATOM 2514 C CA . ASP A 1 316 ? 4.691 -10.133 -22.312 1 86.31 316 ASP A CA 1
ATOM 2515 C C . ASP A 1 316 ? 3.439 -10.719 -21.656 1 86.31 316 ASP A C 1
ATOM 2517 O O . ASP A 1 316 ? 3.355 -10.82 -20.438 1 86.31 316 ASP A O 1
ATOM 2521 N N . LEU A 1 317 ? 2.535 -11.125 -22.5 1 85.31 317 LEU A N 1
ATOM 2522 C CA . LEU A 1 317 ? 1.352 -11.82 -22.016 1 85.31 317 LEU A CA 1
ATOM 2523 C C . LEU A 1 317 ? 1.705 -13.227 -21.547 1 85.31 317 LEU A C 1
ATOM 2525 O O . LEU A 1 317 ? 2.662 -13.828 -22.031 1 85.31 317 LEU A O 1
ATOM 2529 N N . PRO A 1 318 ? 1.011 -13.703 -20.562 1 83.56 318 PRO A N 1
ATOM 2530 C CA . PRO A 1 318 ? 1.245 -15.086 -20.141 1 83.56 318 PRO A CA 1
ATOM 2531 C C . PRO A 1 318 ? 1.072 -16.094 -21.281 1 83.56 318 PRO A C 1
ATOM 2533 O O . PRO A 1 318 ? 0.195 -15.914 -22.125 1 83.56 318 PRO A O 1
ATOM 2536 N N . LYS A 1 319 ? 2.021 -17.062 -21.344 1 77.44 319 LYS A N 1
ATOM 2537 C CA . LYS A 1 319 ? 1.979 -18.094 -22.375 1 77.44 319 LYS A CA 1
ATOM 2538 C C . LYS A 1 319 ? 0.912 -19.141 -22.078 1 77.44 319 LYS A C 1
ATOM 2540 O O . LYS A 1 319 ? 0.731 -19.531 -20.922 1 77.44 319 LYS A O 1
ATOM 2545 N N . CYS A 1 320 ? 0.071 -19.297 -23.016 1 61.53 320 CYS A N 1
ATOM 2546 C CA . CYS A 1 320 ? -0.941 -20.344 -22.891 1 61.53 320 CYS A CA 1
ATOM 2547 C C . CYS A 1 320 ? -0.355 -21.703 -23.219 1 61.53 320 CYS A C 1
ATOM 2549 O O . CYS A 1 320 ? 0.1 -21.938 -24.344 1 61.53 320 CYS A O 1
ATOM 2551 N N . GLU A 1 321 ? 0.562 -22.156 -22.531 1 54.03 321 GLU A N 1
ATOM 2552 C CA . GLU A 1 321 ? 1.055 -23.469 -22.953 1 54.03 321 GLU A CA 1
ATOM 2553 C C . GLU A 1 321 ? -0.098 -24.422 -23.25 1 54.03 321 GLU A C 1
ATOM 2555 O O . GLU A 1 321 ? -0.988 -24.609 -22.406 1 54.03 321 GLU A O 1
ATOM 2560 N N . ILE A 1 322 ? -0.484 -24.5 -24.594 1 45.06 322 ILE A N 1
ATOM 2561 C CA . ILE A 1 322 ? -1.341 -25.578 -25.047 1 45.06 322 ILE A CA 1
ATOM 2562 C C . ILE A 1 322 ? -0.785 -26.922 -24.562 1 45.06 322 ILE A C 1
ATOM 2564 O O . ILE A 1 322 ? 0.062 -27.516 -25.234 1 45.06 322 ILE A O 1
ATOM 2568 N N . ARG A 1 323 ? -0.094 -26.922 -23.609 1 45.19 323 ARG A N 1
ATOM 2569 C CA . ARG A 1 323 ? 0.25 -28.328 -23.5 1 45.19 323 ARG A CA 1
ATOM 2570 C C . ARG A 1 323 ? -0.993 -29.203 -23.625 1 45.19 323 ARG A C 1
ATOM 2572 O O . ARG A 1 323 ? -2.07 -28.719 -23.969 1 45.19 323 ARG A O 1
ATOM 2579 N N . ASN A 1 324 ? -1.06 -30.328 -22.609 1 40.03 324 ASN A N 1
ATOM 2580 C CA . ASN A 1 324 ? -2.012 -31.438 -22.594 1 40.03 324 ASN A CA 1
ATOM 2581 C C . ASN A 1 324 ? -3.447 -30.938 -22.453 1 40.03 324 ASN A C 1
ATOM 2583 O O . ASN A 1 324 ? -3.682 -29.812 -21.984 1 40.03 324 ASN A O 1
ATOM 2587 N N . GLU A 1 325 ? -4.473 -31.672 -22.922 1 40.75 325 GLU A N 1
ATOM 2588 C CA . GLU A 1 325 ? -5.934 -31.625 -22.922 1 40.75 325 GLU A CA 1
ATOM 2589 C C . GLU A 1 325 ? -6.469 -30.875 -21.719 1 40.75 325 GLU A C 1
ATOM 2591 O O . GLU A 1 325 ? -7.672 -30.641 -21.609 1 40.75 325 GLU A O 1
ATOM 2596 N N . ASP A 1 326 ? -5.871 -30.891 -20.406 1 42.75 326 ASP A N 1
ATOM 2597 C CA . ASP A 1 326 ? -6.684 -30.656 -19.219 1 42.75 326 ASP A CA 1
ATOM 2598 C C . ASP A 1 326 ? -6.883 -29.156 -18.984 1 42.75 326 ASP A C 1
ATOM 2600 O O . ASP A 1 326 ? -6.277 -28.328 -19.672 1 42.75 326 ASP A O 1
ATOM 2604 N N . GLN A 1 327 ? -7.25 -28.578 -17.531 1 46.28 327 GLN A N 1
ATOM 2605 C CA . GLN A 1 327 ? -7.898 -27.516 -16.781 1 46.28 327 GLN A CA 1
ATOM 2606 C C . GLN A 1 327 ? -7.094 -26.219 -16.844 1 46.28 327 GLN A C 1
ATOM 2608 O O . GLN A 1 327 ? -7.598 -25.156 -16.484 1 46.28 327 GLN A O 1
ATOM 2613 N N . PRO A 1 328 ? -5.727 -26.266 -16.938 1 47.5 328 PRO A N 1
ATOM 2614 C CA . PRO A 1 328 ? -4.992 -25.016 -16.703 1 47.5 328 PRO A CA 1
ATOM 2615 C C . PRO A 1 328 ? -5.16 -24 -17.828 1 47.5 328 PRO A C 1
ATOM 2617 O O . PRO A 1 328 ? -4.98 -22.797 -17.609 1 47.5 328 PRO A O 1
ATOM 2620 N N . LEU A 1 329 ? -5.324 -24.422 -19.125 1 50.34 329 LEU A N 1
ATOM 2621 C CA . LEU A 1 329 ? -5.438 -23.562 -20.281 1 50.34 329 LEU A CA 1
ATOM 2622 C C . LEU A 1 329 ? -6.598 -22.578 -20.125 1 50.34 329 LEU A C 1
ATOM 2624 O O . LEU A 1 329 ? -6.516 -21.438 -20.578 1 50.34 329 LEU A O 1
ATOM 2628 N N . ARG A 1 330 ? -7.48 -23.141 -19.516 1 54.44 330 ARG A N 1
ATOM 2629 C CA . ARG A 1 330 ? -8.711 -22.359 -19.391 1 54.44 330 ARG A CA 1
ATOM 2630 C C . ARG A 1 330 ? -8.508 -21.141 -18.5 1 54.44 330 ARG A C 1
ATOM 2632 O O . ARG A 1 330 ? -9.086 -20.078 -18.75 1 54.44 330 ARG A O 1
ATOM 2639 N N . HIS A 1 331 ? -7.406 -21.344 -17.703 1 61.62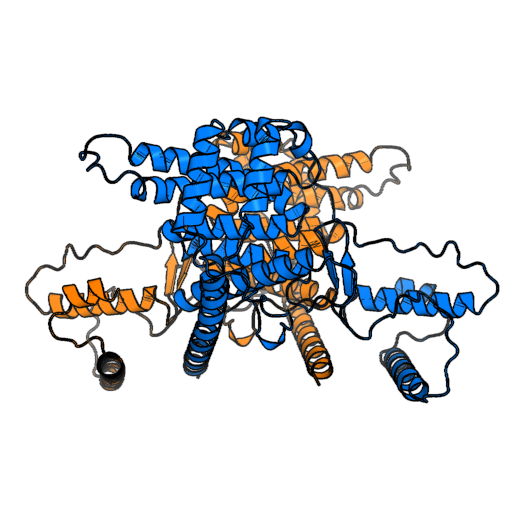 331 HIS A N 1
ATOM 2640 C CA . HIS A 1 331 ? -7.234 -20.234 -16.766 1 61.62 331 HIS A CA 1
ATOM 2641 C C . HIS A 1 331 ? -6.523 -19.062 -17.422 1 61.62 331 HIS A C 1
ATOM 2643 O O . HIS A 1 331 ? -6.926 -17.906 -17.25 1 61.62 331 HIS A O 1
ATOM 2649 N N . ILE A 1 332 ? -5.605 -19.359 -18.312 1 60.53 332 ILE A N 1
ATOM 2650 C CA . ILE A 1 332 ? -4.863 -18.281 -18.938 1 60.53 332 ILE A CA 1
ATOM 2651 C C . ILE A 1 332 ? -5.734 -17.625 -20.016 1 60.53 332 ILE A C 1
ATOM 2653 O O . ILE A 1 332 ? -5.734 -16.391 -20.141 1 60.53 332 ILE A O 1
ATOM 2657 N N . ALA A 1 333 ? -6.422 -18.516 -20.734 1 62.97 333 ALA A N 1
ATOM 2658 C CA . ALA A 1 333 ? -7.328 -17.969 -21.734 1 62.97 333 ALA A CA 1
ATOM 2659 C C . ALA A 1 333 ? -8.359 -17.031 -21.094 1 62.97 333 ALA A C 1
ATOM 2661 O O . ALA A 1 333 ? -8.688 -15.984 -21.656 1 62.97 333 ALA A O 1
ATOM 2662 N N . ARG A 1 334 ? -8.789 -17.469 -20.031 1 64.38 334 ARG A N 1
ATOM 2663 C CA . ARG A 1 334 ? -9.742 -16.641 -19.297 1 64.38 334 ARG A CA 1
ATOM 2664 C C . ARG A 1 334 ? -9.086 -15.344 -18.828 1 64.38 334 ARG A C 1
ATOM 2666 O O . ARG A 1 334 ? -9.711 -14.281 -18.859 1 64.38 334 ARG A O 1
ATOM 2673 N N . ALA A 1 335 ? -7.875 -15.5 -18.484 1 67.94 335 ALA A N 1
ATOM 2674 C CA . ALA A 1 335 ? -7.148 -14.312 -18.031 1 67.94 335 ALA A CA 1
ATOM 2675 C C . ALA A 1 335 ? -6.957 -13.328 -19.188 1 67.94 335 ALA A C 1
ATOM 2677 O O . ALA A 1 335 ? -7.137 -12.117 -19.016 1 67.94 335 ALA A O 1
ATOM 2678 N N . ILE A 1 336 ? -6.684 -13.852 -20.344 1 68.38 336 ILE A N 1
ATOM 2679 C CA . ILE A 1 336 ? -6.488 -13.016 -21.531 1 68.38 336 ILE A CA 1
ATOM 2680 C C . ILE A 1 336 ? -7.82 -12.375 -21.922 1 68.38 336 ILE A C 1
ATOM 2682 O O . ILE A 1 336 ? -7.867 -11.195 -22.266 1 68.38 336 ILE A O 1
ATOM 2686 N N . ALA A 1 337 ? -8.828 -13.188 -21.828 1 66.62 337 ALA A N 1
ATOM 2687 C CA . ALA A 1 337 ? -10.156 -12.648 -22.125 1 66.62 337 ALA A CA 1
ATOM 2688 C C . ALA A 1 337 ? -10.523 -11.539 -21.156 1 66.62 337 ALA A C 1
ATOM 2690 O O . ALA A 1 337 ? -11.117 -10.531 -21.547 1 66.62 337 ALA A O 1
ATOM 2691 N N . SER A 1 338 ? -10.164 -11.797 -19.984 1 70.38 338 SER A N 1
ATOM 2692 C CA . SER A 1 338 ? -10.422 -10.773 -18.984 1 70.38 338 SER A CA 1
ATOM 2693 C C . SER A 1 338 ? -9.664 -9.492 -19.281 1 70.38 338 SER A C 1
ATOM 2695 O O . SER A 1 338 ? -10.18 -8.391 -19.078 1 70.38 338 SER A O 1
ATOM 2697 N N . LEU A 1 339 ? -8.539 -9.625 -19.781 1 71.06 339 LEU A N 1
ATOM 2698 C CA . LEU A 1 339 ? -7.742 -8.469 -20.156 1 71.06 339 LEU A CA 1
ATOM 2699 C C . LEU A 1 339 ? -8.414 -7.684 -21.266 1 71.06 339 LEU A C 1
ATOM 2701 O O . LEU A 1 339 ? -8.453 -6.449 -21.234 1 71.06 339 LEU A O 1
ATOM 2705 N N . GLN A 1 340 ? -8.844 -8.43 -22.203 1 68.56 340 GLN A N 1
ATOM 2706 C CA . GLN A 1 340 ? -9.539 -7.77 -23.297 1 68.56 340 GLN A CA 1
ATOM 2707 C C . GLN A 1 340 ? -10.781 -7.031 -22.797 1 68.56 340 GLN A C 1
ATOM 2709 O O . GLN A 1 340 ? -11.07 -5.922 -23.25 1 68.56 340 GLN A O 1
ATOM 2714 N N . LEU A 1 341 ? -11.445 -7.668 -21.906 1 64.75 341 LEU A N 1
ATOM 2715 C CA . LEU A 1 341 ? -12.641 -7.051 -21.328 1 64.75 341 LEU A CA 1
ATOM 2716 C C . LEU A 1 341 ? -12.273 -5.781 -20.578 1 64.75 341 LEU A C 1
ATOM 2718 O O . LEU A 1 341 ? -12.984 -4.777 -20.656 1 64.75 341 LEU A O 1
ATOM 2722 N N . VAL A 1 342 ? -11.18 -5.84 -20.016 1 69.94 342 VAL A N 1
ATOM 2723 C CA . VAL A 1 342 ? -10.773 -4.699 -19.203 1 69.94 342 VAL A CA 1
ATOM 2724 C C . VAL A 1 342 ? -10.359 -3.539 -20.109 1 69.94 342 VAL A C 1
ATOM 2726 O O . VAL A 1 342 ? -10.602 -2.373 -19.781 1 69.94 342 VAL A O 1
ATOM 2729 N N . TYR A 1 343 ? -9.859 -3.844 -21.188 1 69.94 343 TYR A N 1
ATOM 2730 C CA . TYR A 1 343 ? -9.531 -2.783 -22.141 1 69.94 343 TYR A CA 1
ATOM 2731 C C . TYR A 1 343 ? -10.789 -2.08 -22.625 1 69.94 343 TYR A C 1
ATOM 2733 O O . TYR A 1 343 ? -10.82 -0.853 -22.75 1 69.94 343 TYR A O 1
ATOM 2741 N N . PHE A 1 344 ? -11.719 -2.922 -22.828 1 65.81 344 PHE A N 1
ATOM 2742 C CA . PHE A 1 344 ? -12.992 -2.346 -23.234 1 65.81 344 PHE A CA 1
ATOM 2743 C C . PHE A 1 344 ? -13.578 -1.475 -22.141 1 65.81 344 PHE A C 1
ATOM 2745 O O . PHE A 1 344 ? -14.039 -0.364 -22.391 1 65.81 344 PHE A O 1
ATOM 2752 N N . LEU A 1 345 ? -13.531 -1.945 -20.953 1 66 345 LEU A N 1
ATOM 2753 C CA . LEU A 1 345 ? -14.055 -1.209 -19.812 1 66 345 LEU A CA 1
ATOM 2754 C C . LEU A 1 345 ? -13.297 0.098 -19.609 1 66 345 LEU A C 1
ATOM 2756 O O . LEU A 1 345 ? -13.898 1.131 -19.297 1 66 345 LEU A O 1
ATOM 2760 N N . GLU A 1 346 ? -12.07 0.013 -19.766 1 70.12 346 GLU A N 1
ATOM 2761 C CA . GLU A 1 346 ? -11.234 1.195 -19.594 1 70.12 346 GLU A CA 1
ATOM 2762 C C . GLU A 1 346 ? -11.547 2.252 -20.641 1 70.12 346 GLU A C 1
ATOM 2764 O O . GLU A 1 346 ? -11.617 3.443 -20.344 1 70.12 346 GLU A O 1
ATOM 2769 N N . ASP A 1 347 ? -11.641 1.808 -21.812 1 66.88 347 ASP A N 1
ATOM 2770 C CA . ASP A 1 347 ? -11.984 2.74 -22.875 1 66.88 347 ASP A CA 1
ATOM 2771 C C . ASP A 1 347 ? -13.32 3.43 -22.594 1 66.88 347 ASP A C 1
ATOM 2773 O O . ASP A 1 347 ? -13.453 4.637 -22.797 1 66.88 347 ASP A O 1
ATOM 2777 N N . PHE A 1 348 ? -14.266 2.666 -22.156 1 61 348 PHE A N 1
ATOM 2778 C CA . PHE A 1 348 ? -15.57 3.209 -21.797 1 61 348 PHE A CA 1
ATOM 2779 C C . PHE A 1 348 ? -15.445 4.176 -20.625 1 61 348 PHE A C 1
ATOM 2781 O O . PHE A 1 348 ? -16.062 5.242 -20.625 1 61 348 PHE A O 1
ATOM 2788 N N . PHE A 1 349 ? -14.664 3.803 -19.719 1 62.78 349 PHE A N 1
ATOM 2789 C CA . PHE A 1 349 ? -14.43 4.609 -18.516 1 62.78 349 PHE A CA 1
ATOM 2790 C C . PHE A 1 349 ? -13.797 5.949 -18.891 1 62.78 349 PHE A C 1
ATOM 2792 O O . PHE A 1 349 ? -14.227 7 -18.406 1 62.78 349 PHE A O 1
ATOM 2799 N N . ASN A 1 350 ? -12.82 5.945 -19.703 1 66.56 350 ASN A N 1
ATOM 2800 C CA . ASN A 1 350 ? -12.148 7.164 -20.125 1 66.56 350 ASN A CA 1
ATOM 2801 C C . ASN A 1 350 ? -13.078 8.07 -20.938 1 66.56 350 ASN A C 1
ATOM 2803 O O . ASN A 1 350 ? -13 9.297 -20.828 1 66.56 350 ASN A O 1
ATOM 2807 N N . GLN A 1 351 ? -13.859 7.469 -21.688 1 54 351 GLN A N 1
ATOM 2808 C CA . GLN A 1 351 ? -14.828 8.227 -22.484 1 54 351 GLN A CA 1
ATOM 2809 C C . GLN A 1 351 ? -15.844 8.922 -21.578 1 54 351 GLN A C 1
ATOM 2811 O O . GLN A 1 351 ? -16.234 10.062 -21.844 1 54 351 GLN A O 1
ATOM 2816 N N . MET A 1 352 ? -16.203 8.258 -20.516 1 52.91 352 MET A N 1
ATOM 2817 C CA . MET A 1 352 ? -17.188 8.797 -19.594 1 52.91 352 MET A CA 1
ATOM 2818 C C . MET A 1 352 ? -16.594 9.922 -18.734 1 52.91 352 MET A C 1
ATOM 2820 O O . MET A 1 352 ? -17.297 10.859 -18.375 1 52.91 352 MET A O 1
ATOM 2824 N N . GLN A 1 353 ? -15.398 9.75 -18.297 1 52.88 353 GLN A N 1
ATOM 2825 C CA . GLN A 1 353 ? -14.734 10.758 -17.484 1 52.88 353 GLN A CA 1
ATOM 2826 C C . GLN A 1 353 ? -14.445 12.023 -18.281 1 52.88 353 GLN A C 1
ATOM 2828 O O . GLN A 1 353 ? -14.523 13.133 -17.75 1 52.88 353 GLN A O 1
ATOM 2833 N N . VAL A 1 354 ? -13.93 11.969 -19.547 1 43.44 354 VAL A N 1
ATOM 2834 C CA . VAL A 1 354 ? -13.68 13.117 -20.422 1 43.44 354 VAL A CA 1
ATOM 2835 C C . VAL A 1 354 ? -14.984 13.875 -20.641 1 43.44 354 VAL A C 1
ATOM 2837 O O . VAL A 1 354 ? -14.984 15.109 -20.734 1 43.44 354 VAL A O 1
ATOM 2840 N N . THR A 1 355 ? -16.016 13.203 -20.703 1 37.31 355 THR A N 1
ATOM 2841 C CA . THR A 1 355 ? -17.266 13.898 -20.953 1 37.31 355 THR A CA 1
ATOM 2842 C C . THR A 1 355 ? -17.703 14.703 -19.734 1 37.31 355 THR A C 1
ATOM 2844 O O . THR A 1 355 ? -18.453 15.672 -19.844 1 37.31 355 THR A O 1
ATOM 2847 N N . THR A 1 356 ? -17.25 14.391 -18.531 1 37.78 356 THR A N 1
ATOM 2848 C CA . THR A 1 356 ? -17.688 15.109 -17.344 1 37.78 356 THR A CA 1
ATOM 2849 C C . THR A 1 356 ? -16.797 16.328 -17.078 1 37.78 356 THR A C 1
ATOM 2851 O O . THR A 1 356 ? -17.125 17.156 -16.234 1 37.78 356 THR A O 1
ATOM 2854 N N . VAL A 1 357 ? -15.562 16.391 -17.453 1 34.28 357 VAL A N 1
ATOM 2855 C CA . VAL A 1 357 ? -14.727 17.562 -17.266 1 34.28 357 VAL A CA 1
ATOM 2856 C C . VAL A 1 357 ? -15.117 18.641 -18.281 1 34.28 357 VAL A C 1
ATOM 2858 O O . VAL A 1 357 ? -14.555 19.734 -18.281 1 34.28 357 VAL A O 1
ATOM 2861 N N . PHE A 1 358 ? -15.961 18.438 -19.266 1 26.31 358 PHE A N 1
ATOM 2862 C CA . PHE A 1 358 ? -16.453 19.578 -20.031 1 26.31 358 PHE A CA 1
ATOM 2863 C C . PHE A 1 358 ? -17.672 20.203 -19.375 1 26.31 358 PHE A C 1
ATOM 2865 O O . PHE A 1 358 ? -18.562 19.484 -18.922 1 26.31 358 PHE A O 1
ATOM 2872 N N . MET B 1 1 ? -26.375 -9.18 -10.406 1 31.89 1 MET B N 1
ATOM 2873 C CA . MET B 1 1 ? -27.016 -7.91 -10.719 1 31.89 1 MET B CA 1
ATOM 2874 C C . MET B 1 1 ? -28.156 -8.109 -11.711 1 31.89 1 MET B C 1
ATOM 2876 O O . MET B 1 1 ? -29.266 -7.605 -11.492 1 31.89 1 MET B O 1
ATOM 2880 N N . GLU B 1 2 ? -27.781 -8.898 -12.625 1 35.16 2 GLU B N 1
ATOM 2881 C CA . GLU B 1 2 ? -28.828 -9.219 -13.586 1 35.16 2 GLU B CA 1
ATOM 2882 C C . GLU B 1 2 ? -30.016 -9.906 -12.906 1 35.16 2 GLU B C 1
ATOM 2884 O O . GLU B 1 2 ? -31.172 -9.586 -13.188 1 35.16 2 GLU B O 1
ATOM 2889 N N . GLN B 1 3 ? -29.562 -10.617 -11.969 1 39.09 3 GLN B N 1
ATOM 2890 C CA . GLN B 1 3 ? -30.641 -11.391 -11.344 1 39.09 3 GLN B CA 1
ATOM 2891 C C . GLN B 1 3 ? -31.516 -10.508 -10.469 1 39.09 3 GLN B C 1
ATOM 2893 O O . GLN B 1 3 ? -32.75 -10.664 -10.445 1 39.09 3 GLN B O 1
ATOM 2898 N N . ILE B 1 4 ? -30.797 -9.641 -9.828 1 35.16 4 ILE B N 1
ATOM 2899 C CA . ILE B 1 4 ? -31.562 -8.758 -8.953 1 35.16 4 ILE B CA 1
ATOM 2900 C C . ILE B 1 4 ? -32.438 -7.848 -9.797 1 35.16 4 ILE B C 1
ATOM 2902 O O . ILE B 1 4 ? -33.625 -7.645 -9.477 1 35.16 4 ILE B O 1
ATOM 2906 N N . LEU B 1 5 ? -31.797 -7.473 -10.945 1 36.62 5 LEU B N 1
ATOM 2907 C CA . LEU B 1 5 ? -32.562 -6.609 -11.828 1 36.62 5 LEU B CA 1
ATOM 2908 C C . LEU B 1 5 ? -33.781 -7.359 -12.406 1 36.62 5 LEU B C 1
ATOM 2910 O O . LEU B 1 5 ? -34.875 -6.805 -12.5 1 36.62 5 LEU B O 1
ATOM 2914 N N . LYS B 1 6 ? -33.469 -8.594 -12.695 1 42.19 6 LYS B N 1
ATOM 2915 C CA . LYS B 1 6 ? -34.562 -9.391 -13.281 1 42.19 6 LYS B CA 1
ATOM 2916 C C . LYS B 1 6 ? -35.719 -9.562 -12.305 1 42.19 6 LYS B C 1
ATOM 2918 O O . LYS B 1 6 ? -36.875 -9.617 -12.719 1 42.19 6 LYS B O 1
ATOM 2923 N N . HIS B 1 7 ? -35.281 -9.727 -11.102 1 38.34 7 HIS B N 1
ATOM 2924 C CA . HIS B 1 7 ? -36.312 -10.023 -10.133 1 38.34 7 HIS B CA 1
ATOM 2925 C C . HIS B 1 7 ? -37.125 -8.773 -9.773 1 38.34 7 HIS B C 1
ATOM 2927 O O . HIS B 1 7 ? -38.312 -8.836 -9.547 1 38.34 7 HIS B O 1
ATOM 2933 N N . LYS B 1 8 ? -36.375 -7.695 -9.617 1 34.69 8 LYS B N 1
ATOM 2934 C CA . LYS B 1 8 ? -37.062 -6.547 -9.031 1 34.69 8 LYS B CA 1
ATOM 2935 C C . LYS B 1 8 ? -37.719 -5.695 -10.109 1 34.69 8 LYS B C 1
ATOM 2937 O O . LYS B 1 8 ? -38.594 -4.875 -9.805 1 34.69 8 LYS B O 1
ATOM 2942 N N . ILE B 1 9 ? -37.031 -5.559 -11.344 1 38 9 ILE B N 1
ATOM 2943 C CA . ILE B 1 9 ? -37.719 -4.809 -12.398 1 38 9 ILE B CA 1
ATOM 2944 C C . ILE B 1 9 ? -38.438 -5.77 -13.336 1 38 9 ILE B C 1
ATOM 2946 O O . ILE B 1 9 ? -37.812 -6.547 -14.055 1 38 9 ILE B O 1
ATOM 2950 N N . GLU B 1 10 ? -39.594 -6.008 -13.023 1 39.78 10 GLU B N 1
ATOM 2951 C CA . GLU B 1 10 ? -40.531 -6.719 -13.898 1 39.78 10 GLU B CA 1
ATOM 2952 C C . GLU B 1 10 ? -40.75 -5.969 -15.211 1 39.78 10 GLU B C 1
ATOM 2954 O O . GLU B 1 10 ? -40.938 -4.758 -15.211 1 39.78 10 GLU B O 1
ATOM 2959 N N . GLY B 1 11 ? -40.375 -6.445 -16.484 1 45.44 11 GLY B N 1
ATOM 2960 C CA . GLY B 1 11 ? -40.656 -5.977 -17.828 1 45.44 11 GLY B CA 1
ATOM 2961 C C . GLY B 1 11 ? -39.469 -5.316 -18.5 1 45.44 11 GLY B C 1
ATOM 2962 O O . GLY B 1 11 ? -39.562 -4.855 -19.641 1 45.44 11 GLY B O 1
ATOM 2963 N N . ILE B 1 12 ? -38.594 -4.617 -17.781 1 41.38 12 ILE B N 1
ATOM 2964 C CA . ILE B 1 12 ? -37.5 -3.994 -18.547 1 41.38 12 ILE B CA 1
ATOM 2965 C C . ILE B 1 12 ? -36.531 -5.066 -19.047 1 41.38 12 ILE B C 1
ATOM 2967 O O . ILE B 1 12 ? -36.094 -5.922 -18.281 1 41.38 12 ILE B O 1
ATOM 2971 N N . ALA B 1 13 ? -36.531 -5.363 -20.266 1 43.22 13 ALA B N 1
ATOM 2972 C CA . ALA B 1 13 ? -35.562 -6.188 -20.969 1 43.22 13 ALA B CA 1
ATOM 2973 C C . ALA B 1 13 ? -34.125 -5.652 -20.75 1 43.22 13 ALA B C 1
ATOM 2975 O O . ALA B 1 13 ? -33.875 -4.465 -20.953 1 43.22 13 ALA B O 1
ATOM 2976 N N . LEU B 1 14 ? -33.375 -6.055 -19.875 1 43.38 14 LEU B N 1
ATOM 2977 C CA . LEU B 1 14 ? -32 -5.715 -19.5 1 43.38 14 LEU B CA 1
ATOM 2978 C C . LEU B 1 14 ? -31.078 -5.809 -20.719 1 43.38 14 LEU B C 1
ATOM 2980 O O . LEU B 1 14 ? -29.891 -6.141 -20.578 1 43.38 14 LEU B O 1
ATOM 2984 N N . ASP B 1 15 ? -31.578 -5.719 -21.969 1 43.72 15 ASP B N 1
ATOM 2985 C CA . ASP B 1 15 ? -30.766 -5.625 -23.188 1 43.72 15 ASP B CA 1
ATOM 2986 C C . ASP B 1 15 ? -30.156 -4.234 -23.328 1 43.72 15 ASP B C 1
ATOM 2988 O O . ASP B 1 15 ? -30.641 -3.268 -22.734 1 43.72 15 ASP B O 1
ATOM 2992 N N . THR B 1 16 ? -28.938 -4.09 -23.812 1 44.38 16 THR B N 1
ATOM 2993 C CA . THR B 1 16 ? -28.125 -2.898 -24.047 1 44.38 16 THR B CA 1
ATOM 2994 C C . THR B 1 16 ? -29 -1.739 -24.531 1 44.38 16 THR B C 1
ATOM 2996 O O . THR B 1 16 ? -28.781 -0.591 -24.125 1 44.38 16 THR B O 1
ATOM 2999 N N . GLN B 1 17 ? -29.984 -2.113 -25.172 1 47.5 17 GLN B N 1
ATOM 3000 C CA . GLN B 1 17 ? -30.828 -1.077 -25.766 1 47.5 17 GLN B CA 1
ATOM 3001 C C . GLN B 1 17 ? -31.75 -0.458 -24.703 1 47.5 17 GLN B C 1
ATOM 3003 O O . GLN B 1 17 ? -31.922 0.762 -24.672 1 47.5 17 GLN B O 1
ATOM 3008 N N . SER B 1 18 ? -32.312 -1.235 -23.891 1 46.28 18 SER B N 1
ATOM 3009 C CA . SER B 1 18 ? -33.25 -0.728 -22.875 1 46.28 18 SER B CA 1
ATOM 3010 C C . SER B 1 18 ? -32.5 0.072 -21.812 1 46.28 18 SER B C 1
ATOM 3012 O O . SER B 1 18 ? -33 1.101 -21.344 1 46.28 18 SER B O 1
ATOM 3014 N N . LEU B 1 19 ? -31.312 -0.345 -21.5 1 47.19 19 LEU B N 1
ATOM 3015 C CA . LEU B 1 19 ? -30.484 0.39 -20.562 1 47.19 19 LEU B CA 1
ATOM 3016 C C . LEU B 1 19 ? -30 1.707 -21.156 1 47.19 19 LEU B C 1
ATOM 3018 O O . LEU B 1 19 ? -29.938 2.727 -20.469 1 47.19 19 LEU B O 1
ATOM 3022 N N . ALA B 1 20 ? -29.75 1.737 -22.469 1 47.41 20 ALA B N 1
ATOM 3023 C CA . ALA B 1 20 ? -29.453 2.973 -23.188 1 47.41 20 ALA B CA 1
ATOM 3024 C C . ALA B 1 20 ? -30.641 3.924 -23.172 1 47.41 20 ALA B C 1
ATOM 3026 O O . ALA B 1 20 ? -30.484 5.129 -22.969 1 47.41 20 ALA B O 1
ATOM 3027 N N . ARG B 1 21 ? -31.797 3.426 -23.266 1 50.44 21 ARG B N 1
ATOM 3028 C CA . ARG B 1 21 ? -33 4.258 -23.266 1 50.44 21 ARG B CA 1
ATOM 3029 C C . ARG B 1 21 ? -33.25 4.84 -21.891 1 50.44 21 ARG B C 1
ATOM 3031 O O . ARG B 1 21 ? -33.656 6.008 -21.766 1 50.44 21 ARG B O 1
ATOM 3038 N N . LEU B 1 22 ? -33.031 4.062 -20.953 1 47.31 22 LEU B N 1
ATOM 3039 C CA . LEU B 1 22 ? -33.219 4.555 -19.594 1 47.31 22 LEU B CA 1
ATOM 3040 C C . LEU B 1 22 ? -32.188 5.633 -19.266 1 47.31 22 LEU B C 1
ATOM 3042 O O . LEU B 1 22 ? -32.5 6.629 -18.625 1 47.31 22 LEU B O 1
ATOM 3046 N N . ALA B 1 23 ? -31 5.469 -19.859 1 46.69 23 ALA B N 1
ATOM 3047 C CA . ALA B 1 23 ? -29.953 6.48 -19.734 1 46.69 23 ALA B CA 1
ATOM 3048 C C . ALA B 1 23 ? -30.344 7.762 -20.469 1 46.69 23 ALA B C 1
ATOM 3050 O O . ALA B 1 23 ? -30.125 8.867 -19.969 1 46.69 23 ALA B O 1
ATOM 3051 N N . GLU B 1 24 ? -30.906 7.602 -21.562 1 47.69 24 GLU B N 1
ATOM 3052 C CA . GLU B 1 24 ? -31.375 8.742 -22.344 1 47.69 24 GLU B CA 1
ATOM 3053 C C . GLU B 1 24 ? -32.531 9.445 -21.641 1 47.69 24 GLU B C 1
ATOM 3055 O O . GLU B 1 24 ? -32.625 10.672 -21.641 1 47.69 24 GLU B O 1
ATOM 3060 N N . ASP B 1 25 ? -33.375 8.742 -21.109 1 45.16 25 ASP B N 1
ATOM 3061 C CA . ASP B 1 25 ? -34.562 9.305 -20.453 1 45.16 25 ASP B CA 1
ATOM 3062 C C . ASP B 1 25 ? -34.156 10.062 -19.172 1 45.16 25 ASP B C 1
ATOM 3064 O O . ASP B 1 25 ? -34.719 11.117 -18.875 1 45.16 25 ASP B O 1
ATOM 3068 N N . LEU B 1 26 ? -33.156 9.547 -18.547 1 43.16 26 LEU B N 1
ATOM 3069 C CA . LEU B 1 26 ? -32.656 10.227 -17.359 1 43.16 26 LEU B CA 1
ATOM 3070 C C . LEU B 1 26 ? -31.922 11.516 -17.734 1 43.16 26 LEU B C 1
ATOM 3072 O O . LEU B 1 26 ? -32.031 12.516 -17.031 1 43.16 26 LEU B O 1
ATOM 3076 N N . GLY B 1 27 ? -31.359 11.523 -18.922 1 40.03 27 GLY B N 1
ATOM 3077 C CA . GLY B 1 27 ? -30.781 12.734 -19.484 1 40.03 27 GLY B CA 1
ATOM 3078 C C . GLY B 1 27 ? -31.828 13.75 -19.906 1 40.03 27 GLY B C 1
ATOM 3079 O O . GLY B 1 27 ? -31.625 14.953 -19.766 1 40.03 27 GLY B O 1
ATOM 3080 N N . ARG B 1 28 ? -32.906 13.336 -20.344 1 43.25 28 ARG B N 1
ATOM 3081 C CA . ARG B 1 28 ? -33.969 14.242 -20.766 1 43.25 28 ARG B CA 1
ATOM 3082 C C . ARG B 1 28 ? -34.656 14.891 -19.578 1 43.25 28 ARG B C 1
ATOM 3084 O O . ARG B 1 28 ? -35 16.078 -19.609 1 43.25 28 ARG B O 1
ATOM 3091 N N . ARG B 1 29 ? -34.906 14.18 -18.641 1 39.56 29 ARG B N 1
ATOM 3092 C CA . ARG B 1 29 ? -35.562 14.773 -17.469 1 39.56 29 ARG B CA 1
ATOM 3093 C C . ARG B 1 29 ? -34.656 15.828 -16.828 1 39.56 29 ARG B C 1
ATOM 3095 O O . ARG B 1 29 ? -35.156 16.812 -16.266 1 39.56 29 ARG B O 1
ATOM 3102 N N . ARG B 1 30 ? -33.344 15.609 -17.016 1 35.69 30 ARG B N 1
ATOM 3103 C CA . ARG B 1 30 ? -32.469 16.641 -16.5 1 35.69 30 ARG B CA 1
ATOM 3104 C C . ARG B 1 30 ? -32.531 17.906 -17.344 1 35.69 30 ARG B C 1
ATOM 3106 O O . ARG B 1 30 ? -32.406 19.016 -16.812 1 35.69 30 ARG B O 1
ATOM 3113 N N . ALA B 1 31 ? -32.812 17.828 -18.547 1 37.62 31 ALA B N 1
ATOM 3114 C CA . ALA B 1 31 ? -32.938 19.016 -19.391 1 37.62 31 ALA B CA 1
ATOM 3115 C C . ALA B 1 31 ? -34.219 19.766 -19.078 1 37.62 31 ALA B C 1
ATOM 3117 O O . ALA B 1 31 ? -34.281 21 -19.141 1 37.62 31 ALA B O 1
ATOM 3118 N N . ASN B 1 32 ? -35.281 19.109 -18.797 1 37.81 32 ASN B N 1
ATOM 3119 C CA . ASN B 1 32 ? -36.531 19.812 -18.531 1 37.81 32 ASN B CA 1
ATOM 3120 C C . ASN B 1 32 ? -36.5 20.453 -17.141 1 37.81 32 ASN B C 1
ATOM 3122 O O . ASN B 1 32 ? -37.312 21.344 -16.875 1 37.81 32 ASN B O 1
ATOM 3126 N N . ASP B 1 33 ? -35.75 19.922 -16.219 1 34.84 33 ASP B N 1
ATOM 3127 C CA . ASP B 1 33 ? -35.844 20.562 -14.914 1 34.84 33 ASP B CA 1
ATOM 3128 C C . ASP B 1 33 ? -35.094 21.891 -14.898 1 34.84 33 ASP B C 1
ATOM 3130 O O . ASP B 1 33 ? -35.062 22.578 -13.875 1 34.84 33 ASP B O 1
ATOM 3134 N N . THR B 1 34 ? -34.344 22.281 -15.977 1 32.34 34 THR B N 1
ATOM 3135 C CA . THR B 1 34 ? -33.781 23.625 -15.984 1 32.34 34 THR B CA 1
ATOM 3136 C C . THR B 1 34 ? -34.875 24.672 -16.141 1 32.34 34 THR B C 1
ATOM 3138 O O . THR B 1 34 ? -34.594 25.859 -16.312 1 32.34 34 THR B O 1
ATOM 3141 N N . VAL B 1 35 ? -36.062 24.266 -16.359 1 30.98 35 VAL B N 1
ATOM 3142 C CA . VAL B 1 35 ? -36.938 25.438 -16.391 1 30.98 35 VAL B CA 1
ATOM 3143 C C . VAL B 1 35 ? -37.125 26 -14.977 1 30.98 35 VAL B C 1
ATOM 3145 O O . VAL B 1 35 ? -37.438 25.25 -14.047 1 30.98 35 VAL B O 1
ATOM 3148 N N . CYS B 1 36 ? -36.562 27.172 -14.68 1 29.09 36 CYS B N 1
ATOM 3149 C CA . CYS B 1 36 ? -36.469 28.125 -13.586 1 29.09 36 CYS B CA 1
ATOM 3150 C C . CYS B 1 36 ? -37.844 28.422 -12.992 1 29.09 36 CYS B C 1
ATOM 3152 O O . CYS B 1 36 ? -38.375 29.5 -13.219 1 29.09 36 CYS B O 1
ATOM 3154 N N . GLY B 1 37 ? -38.906 27.641 -13.086 1 30.36 37 GLY B N 1
ATOM 3155 C CA . GLY B 1 37 ? -39.906 28.375 -12.344 1 30.36 37 GLY B CA 1
ATOM 3156 C C . GLY B 1 37 ? -39.562 28.578 -10.883 1 30.36 37 GLY B C 1
ATOM 3157 O O . GLY B 1 37 ? -38.625 27.953 -10.375 1 30.36 37 GLY B O 1
ATOM 3158 N N . PRO B 1 38 ? -40.094 29.656 -10.156 1 32.69 38 PRO B N 1
ATOM 3159 C CA . PRO B 1 38 ? -39.844 30.078 -8.773 1 32.69 38 PRO B CA 1
ATOM 3160 C C . PRO B 1 38 ? -39.938 28.906 -7.789 1 32.69 38 PRO B C 1
ATOM 3162 O O . PRO B 1 38 ? -41 28.312 -7.637 1 32.69 38 PRO B O 1
ATOM 3165 N N . GLU B 1 39 ? -39.125 27.938 -7.922 1 30.77 39 GLU B N 1
ATOM 3166 C CA . GLU B 1 39 ? -39.375 26.719 -7.18 1 30.77 39 GLU B CA 1
ATOM 3167 C C . GLU B 1 39 ? -39.5 26.984 -5.684 1 30.77 39 GLU B C 1
ATOM 3169 O O . GLU B 1 39 ? -38.75 27.797 -5.141 1 30.77 39 GLU B O 1
ATOM 3174 N N . PRO B 1 40 ? -40.625 26.672 -5.074 1 32.84 40 PRO B N 1
ATOM 3175 C CA . PRO B 1 40 ? -40.875 26.812 -3.633 1 32.84 40 PRO B CA 1
ATOM 3176 C C . PRO B 1 40 ? -39.719 26.234 -2.795 1 32.84 40 PRO B C 1
ATOM 3178 O O . PRO B 1 40 ? -39 25.359 -3.26 1 32.84 40 PRO B O 1
ATOM 3181 N N . ASP B 1 41 ? -39.25 26.891 -1.59 1 30.25 41 ASP B N 1
ATOM 3182 C CA . ASP B 1 41 ? -38.25 26.844 -0.521 1 30.25 41 ASP B CA 1
ATOM 3183 C C . ASP B 1 41 ? -38.188 25.453 0.11 1 30.25 41 ASP B C 1
ATOM 3185 O O . ASP B 1 41 ? -37.688 25.297 1.214 1 30.25 41 ASP B O 1
ATOM 3189 N N . GLU B 1 42 ? -39.094 24.547 -0.156 1 31.36 42 GLU B N 1
ATOM 3190 C CA . GLU B 1 42 ? -39.062 23.438 0.803 1 31.36 42 GLU B CA 1
ATOM 3191 C C . GLU B 1 42 ? -37.719 22.75 0.81 1 31.36 42 GLU B C 1
ATOM 3193 O O . GLU B 1 42 ? -37.125 22.484 -0.249 1 31.36 42 GLU B O 1
ATOM 3198 N N . ALA B 1 43 ? -36.938 22.734 1.99 1 31.64 43 ALA B N 1
ATOM 3199 C CA . ALA B 1 43 ? -35.75 22.156 2.574 1 31.64 43 ALA B CA 1
ATOM 3200 C C . ALA B 1 43 ? -35.562 20.703 2.166 1 31.64 43 ALA B C 1
ATOM 3202 O O . ALA B 1 43 ? -35.844 19.797 2.955 1 31.64 43 ALA B O 1
ATOM 3203 N N . ASP B 1 44 ? -36.062 20.234 1.119 1 31.33 44 ASP B N 1
ATOM 3204 C CA . ASP B 1 44 ? -35.938 18.781 0.944 1 31.33 44 ASP B CA 1
ATOM 3205 C C . ASP B 1 44 ? -34.469 18.344 0.976 1 31.33 44 ASP B C 1
ATOM 3207 O O . ASP B 1 44 ? -33.656 18.812 0.17 1 31.33 44 ASP B O 1
ATOM 3211 N N . ASP B 1 45 ? -33.938 18.031 2.15 1 33.31 45 ASP B N 1
ATOM 3212 C CA . ASP B 1 45 ? -32.688 17.344 2.527 1 33.31 45 ASP B CA 1
ATOM 3213 C C . ASP B 1 45 ? -32.312 16.281 1.507 1 33.31 45 ASP B C 1
ATOM 3215 O O . ASP B 1 45 ? -32.312 15.086 1.83 1 33.31 45 ASP B O 1
ATOM 3219 N N . GLY B 1 46 ? -32.906 16.281 0.405 1 31.53 46 GLY B N 1
ATOM 3220 C CA . GLY B 1 46 ? -32.625 15.258 -0.595 1 31.53 46 GLY B CA 1
ATOM 3221 C C . GLY B 1 46 ? -31.156 15.125 -0.918 1 31.53 46 GLY B C 1
ATOM 3222 O O . GLY B 1 46 ? -30.422 16.125 -0.919 1 31.53 46 GLY B O 1
ATOM 3223 N N . LEU B 1 47 ? -30.594 13.922 -0.518 1 34.03 47 LEU B N 1
ATOM 3224 C CA . LEU B 1 47 ? -29.297 13.531 -1.08 1 34.03 47 LEU B CA 1
ATOM 3225 C C . LEU B 1 47 ? -29.141 14.07 -2.496 1 34.03 47 LEU B C 1
ATOM 3227 O O . LEU B 1 47 ? -29.875 13.68 -3.404 1 34.03 47 LEU B O 1
ATOM 3231 N N . GLU B 1 48 ? -29 15.273 -2.707 1 34.5 48 GLU B N 1
ATOM 3232 C CA . GLU B 1 48 ? -28.641 15.805 -4.02 1 34.5 48 GLU B CA 1
ATOM 3233 C C . GLU B 1 48 ? -27.688 14.867 -4.754 1 34.5 48 GLU B C 1
ATOM 3235 O O . GLU B 1 48 ? -26.516 14.727 -4.363 1 34.5 48 GLU B O 1
ATOM 3240 N N . ILE B 1 49 ? -28.172 13.672 -5.191 1 37.84 49 ILE B N 1
ATOM 3241 C CA . ILE B 1 49 ? -27.391 12.93 -6.18 1 37.84 49 ILE B CA 1
ATOM 3242 C C . ILE B 1 49 ? -26.688 13.914 -7.109 1 37.84 49 ILE B C 1
ATOM 3244 O O . ILE B 1 49 ? -27.312 14.539 -7.961 1 37.84 49 ILE B O 1
ATOM 3248 N N . GLN B 1 50 ? -25.875 14.75 -6.688 1 39.06 50 GLN B N 1
ATOM 3249 C CA . GLN B 1 50 ? -25.078 15.594 -7.578 1 39.06 50 GLN B CA 1
ATOM 3250 C C . GLN B 1 50 ? -24.547 14.789 -8.758 1 39.06 50 GLN B C 1
ATOM 3252 O O . GLN B 1 50 ? -24.062 13.664 -8.586 1 39.06 50 GLN B O 1
ATOM 3257 N N . GLU B 1 51 ? -24.797 14.945 -9.992 1 47.94 51 GLU B N 1
ATOM 3258 C CA . GLU B 1 51 ? -24.359 14.469 -11.297 1 47.94 51 GLU B CA 1
ATOM 3259 C C . GLU B 1 51 ? -22.891 14.062 -11.273 1 47.94 51 GLU B C 1
ATOM 3261 O O . GLU B 1 51 ? -22.344 13.648 -12.289 1 47.94 51 GLU B O 1
ATOM 3266 N N . GLY B 1 52 ? -22.266 13.969 -9.938 1 59.44 52 GLY B N 1
ATOM 3267 C CA . GLY B 1 52 ? -20.812 13.805 -9.875 1 59.44 52 GLY B CA 1
ATOM 3268 C C . GLY B 1 52 ? -20.391 12.688 -8.938 1 59.44 52 GLY B C 1
ATOM 3269 O O . GLY B 1 52 ? -21.156 11.766 -8.664 1 59.44 52 GLY B O 1
ATOM 3270 N N . CYS B 1 53 ? -19.234 12.555 -8.609 1 66.19 53 CYS B N 1
ATOM 3271 C CA . CYS B 1 53 ? -18.641 11.633 -7.648 1 66.19 53 CYS B CA 1
ATOM 3272 C C . CYS B 1 53 ? -19.266 11.82 -6.266 1 66.19 53 CYS B C 1
ATOM 3274 O O . CYS B 1 53 ? -19.953 12.812 -6.016 1 66.19 53 CYS B O 1
ATOM 3276 N N . THR B 1 54 ? -19.422 10.75 -5.539 1 73.69 54 THR B N 1
ATOM 3277 C CA . THR B 1 54 ? -19.953 10.812 -4.184 1 73.69 54 THR B CA 1
ATOM 3278 C C . THR B 1 54 ? -18.844 10.719 -3.154 1 73.69 54 THR B C 1
ATOM 3280 O O . THR B 1 54 ? -17.922 9.898 -3.287 1 73.69 54 THR B O 1
ATOM 3283 N N . LEU B 1 55 ? -18.781 11.641 -2.254 1 74.56 55 LEU B N 1
ATOM 3284 C CA . LEU B 1 55 ? -17.906 11.633 -1.08 1 74.56 55 LEU B CA 1
ATOM 3285 C C . LEU B 1 55 ? -18.734 11.523 0.201 1 74.56 55 LEU B C 1
ATOM 3287 O O . LEU B 1 55 ? -19.375 12.492 0.619 1 74.56 55 LEU B O 1
ATOM 3291 N N . ASP B 1 56 ? -18.734 10.281 0.824 1 75.12 56 ASP B N 1
ATOM 3292 C CA . ASP B 1 56 ? -19.562 10.031 2.004 1 75.12 56 ASP B CA 1
ATOM 3293 C C . ASP B 1 56 ? -18.703 9.867 3.25 1 75.12 56 ASP B C 1
ATOM 3295 O O . ASP B 1 56 ? -17.812 9 3.291 1 75.12 56 ASP B O 1
ATOM 3299 N N . PRO B 1 57 ? -19 10.734 4.219 1 74.19 57 PRO B N 1
ATOM 3300 C CA . PRO B 1 57 ? -18.266 10.523 5.473 1 74.19 57 PRO B CA 1
ATOM 3301 C C . PRO B 1 57 ? -18.641 9.211 6.152 1 74.19 57 PRO B C 1
ATOM 3303 O O . PRO B 1 57 ? -19.812 8.859 6.227 1 74.19 57 PRO B O 1
ATOM 3306 N N . VAL B 1 58 ? -17.797 8.414 6.484 1 73.38 58 VAL B N 1
ATOM 3307 C CA . VAL B 1 58 ? -17.969 7.168 7.219 1 73.38 58 VAL B CA 1
ATOM 3308 C C . VAL B 1 58 ? -17.609 7.375 8.688 1 73.38 58 VAL B C 1
ATOM 3310 O O . VAL B 1 58 ? -18.156 6.719 9.57 1 73.38 58 VAL B O 1
ATOM 3313 N N . GLY B 1 59 ? -16.75 8.312 9.016 1 69 59 GLY B N 1
ATOM 3314 C CA . GLY B 1 59 ? -16.297 8.75 10.328 1 69 59 GLY B CA 1
ATOM 3315 C C . GLY B 1 59 ? -15.828 10.195 10.352 1 69 59 GLY B C 1
ATOM 3316 O O . GLY B 1 59 ? -16.031 10.93 9.391 1 69 59 GLY B O 1
ATOM 3317 N N . ASN B 1 60 ? -15.273 10.539 11.406 1 70 60 ASN B N 1
ATOM 3318 C CA . ASN B 1 60 ? -14.859 11.93 11.555 1 70 60 ASN B CA 1
ATOM 3319 C C . ASN B 1 60 ? -13.781 12.305 10.547 1 70 60 ASN B C 1
ATOM 3321 O O . ASN B 1 60 ? -13.828 13.391 9.961 1 70 60 ASN B O 1
ATOM 3325 N N . THR B 1 61 ? -12.93 11.352 10.297 1 80.38 61 THR B N 1
ATOM 3326 C CA . THR B 1 61 ? -11.836 11.68 9.398 1 80.38 61 THR B CA 1
ATOM 3327 C C . THR B 1 61 ? -11.742 10.656 8.266 1 80.38 61 THR B C 1
ATOM 3329 O O . THR B 1 61 ? -10.711 10.555 7.598 1 80.38 61 THR B O 1
ATOM 3332 N N . THR B 1 62 ? -12.82 9.844 8.203 1 74.69 62 THR B N 1
ATOM 3333 C CA . THR B 1 62 ? -12.859 8.805 7.184 1 74.69 62 THR B CA 1
ATOM 3334 C C . THR B 1 62 ? -13.969 9.07 6.176 1 74.69 62 THR B C 1
ATOM 3336 O O . THR B 1 62 ? -15.102 9.383 6.559 1 74.69 62 THR B O 1
ATOM 3339 N N . THR B 1 63 ? -13.594 9.031 4.93 1 77.06 63 THR B N 1
ATOM 3340 C CA . THR B 1 63 ? -14.578 9.227 3.869 1 77.06 63 THR B CA 1
ATOM 3341 C C . THR B 1 63 ? -14.484 8.109 2.838 1 77.06 63 THR B C 1
ATOM 3343 O O . THR B 1 63 ? -13.469 7.41 2.76 1 77.06 63 THR B O 1
ATOM 3346 N N . HIS B 1 64 ? -15.609 7.875 2.242 1 72.62 64 HIS B N 1
ATOM 3347 C CA . HIS B 1 64 ? -15.664 6.938 1.127 1 72.62 64 HIS B CA 1
ATOM 3348 C C . HIS B 1 64 ? -15.914 7.66 -0.191 1 72.62 64 HIS B C 1
ATOM 3350 O O . HIS B 1 64 ? -16.828 8.477 -0.29 1 72.62 64 HIS B O 1
ATOM 3356 N N . PHE B 1 65 ? -15.172 7.352 -1.144 1 76.38 65 PHE B N 1
ATOM 3357 C CA . PHE B 1 65 ? -15.328 7.949 -2.463 1 76.38 65 PHE B CA 1
ATOM 3358 C C . PHE B 1 65 ? -15.852 6.926 -3.463 1 76.38 65 PHE B C 1
ATOM 3360 O O . PHE B 1 65 ? -15.336 5.805 -3.531 1 76.38 65 PHE B O 1
ATOM 3367 N N . SER B 1 66 ? -16.828 7.32 -4.156 1 70.88 66 SER B N 1
ATOM 3368 C CA . SER B 1 66 ? -17.328 6.582 -5.316 1 70.88 66 SER B CA 1
ATOM 3369 C C . SER B 1 66 ? -17.406 7.477 -6.547 1 70.88 66 SER B C 1
ATOM 3371 O O . SER B 1 66 ? -18.016 8.555 -6.5 1 70.88 66 SER B O 1
ATOM 3373 N N . GLY B 1 67 ? -16.859 7.086 -7.57 1 70.5 67 GLY B N 1
ATOM 3374 C CA . GLY B 1 67 ? -16.875 7.863 -8.797 1 70.5 67 GLY B CA 1
ATOM 3375 C C . GLY B 1 67 ? -18.25 7.934 -9.438 1 70.5 67 GLY B C 1
ATOM 3376 O O . GLY B 1 67 ? -19.141 7.16 -9.078 1 70.5 67 GLY B O 1
ATOM 3377 N N . GLU B 1 68 ? -18.406 8.812 -10.242 1 65.56 68 GLU B N 1
ATOM 3378 C CA . GLU B 1 68 ? -19.688 9.094 -10.883 1 65.56 68 GLU B CA 1
ATOM 3379 C C . GLU B 1 68 ? -20.25 7.859 -11.562 1 65.56 68 GLU B C 1
ATOM 3381 O O . GLU B 1 68 ? -21.453 7.578 -11.461 1 65.56 68 GLU B O 1
ATOM 3386 N N . PHE B 1 69 ? -19.422 7.055 -12.164 1 60.94 69 PHE B N 1
ATOM 3387 C CA . PHE B 1 69 ? -19.891 5.914 -12.945 1 60.94 69 PHE B CA 1
ATOM 3388 C C . PHE B 1 69 ? -19.516 4.602 -12.258 1 60.94 69 PHE B C 1
ATOM 3390 O O . PHE B 1 69 ? -19.328 3.584 -12.922 1 60.94 69 PHE B O 1
ATOM 3397 N N . SER B 1 70 ? -19.516 4.859 -10.992 1 69.62 70 SER B N 1
ATOM 3398 C CA . SER B 1 70 ? -19.25 3.658 -10.211 1 69.62 70 SER B CA 1
ATOM 3399 C C . SER B 1 70 ? -20.484 2.768 -10.133 1 69.62 70 SER B C 1
ATOM 3401 O O . SER B 1 70 ? -21.609 3.23 -10.359 1 69.62 70 SER B O 1
ATOM 3403 N N . TYR B 1 71 ? -20.172 1.524 -9.953 1 65.88 71 TYR B N 1
ATOM 3404 C CA . TYR B 1 71 ? -21.266 0.582 -9.734 1 65.88 71 TYR B CA 1
ATOM 3405 C C . TYR B 1 71 ? -22.156 1.029 -8.578 1 65.88 71 TYR B C 1
ATOM 3407 O O . TYR B 1 71 ? -23.375 0.928 -8.648 1 65.88 71 TYR B O 1
ATOM 3415 N N . TRP B 1 72 ? -21.547 1.508 -7.617 1 63 72 TRP B N 1
ATOM 3416 C CA . TRP B 1 72 ? -22.297 1.968 -6.449 1 63 72 TRP B CA 1
ATOM 3417 C C . TRP B 1 72 ? -23.234 3.111 -6.816 1 63 72 TRP B C 1
ATOM 3419 O O . TRP B 1 72 ? -24.422 3.062 -6.516 1 63 72 TRP B O 1
ATOM 3429 N N . ASN B 1 73 ? -22.703 4.109 -7.355 1 65.62 73 ASN B N 1
ATOM 3430 C CA . ASN B 1 73 ? -23.516 5.262 -7.719 1 65.62 73 ASN B CA 1
ATOM 3431 C C . ASN B 1 73 ? -24.625 4.875 -8.688 1 65.62 73 ASN B C 1
ATOM 3433 O O . ASN B 1 73 ? -25.734 5.398 -8.602 1 65.62 73 ASN B O 1
ATOM 3437 N N . PHE B 1 74 ? -24.312 3.963 -9.523 1 63.62 74 PHE B N 1
ATOM 3438 C CA . PHE B 1 74 ? -25.344 3.465 -10.438 1 63.62 74 PHE B CA 1
ATOM 3439 C C . PHE B 1 74 ? -26.453 2.76 -9.664 1 63.62 74 PHE B C 1
ATOM 3441 O O . PHE B 1 74 ? -27.641 3.021 -9.898 1 63.62 74 PHE B O 1
ATOM 3448 N N . SER B 1 75 ? -25.953 1.859 -8.766 1 61.59 75 SER B N 1
ATOM 3449 C CA . SER B 1 75 ? -26.922 1.118 -7.969 1 61.59 75 SER B CA 1
ATOM 3450 C C . SER B 1 75 ? -27.766 2.057 -7.117 1 61.59 75 SER B C 1
ATOM 3452 O O . SER B 1 75 ? -28.969 1.842 -6.957 1 61.59 75 SER B O 1
ATOM 3454 N N . MET B 1 76 ? -27.141 3 -6.633 1 63.41 76 MET B N 1
ATOM 3455 C CA . MET B 1 76 ? -27.859 3.959 -5.797 1 63.41 76 MET B CA 1
ATOM 3456 C C . MET B 1 76 ? -28.859 4.758 -6.617 1 63.41 76 MET B C 1
ATOM 3458 O O . MET B 1 76 ? -29.969 5.039 -6.152 1 63.41 76 MET B O 1
ATOM 3462 N N . ARG B 1 77 ? -28.516 5.125 -7.781 1 61.25 77 ARG B N 1
ATOM 3463 C CA . ARG B 1 77 ? -29.422 5.844 -8.664 1 61.25 77 ARG B CA 1
ATOM 3464 C C . ARG B 1 77 ? -30.641 4.988 -9 1 61.25 77 ARG B C 1
ATOM 3466 O O . ARG B 1 77 ? -31.766 5.488 -9.016 1 61.25 77 ARG B O 1
ATOM 3473 N N . ILE B 1 78 ? -30.297 3.762 -9.234 1 58.44 78 ILE B N 1
ATOM 3474 C CA . ILE B 1 78 ? -31.391 2.844 -9.531 1 58.44 78 ILE B CA 1
ATOM 3475 C C . ILE B 1 78 ? -32.312 2.725 -8.32 1 58.44 78 ILE B C 1
ATOM 3477 O O . ILE B 1 78 ? -33.531 2.762 -8.461 1 58.44 78 ILE B O 1
ATOM 3481 N N . LYS B 1 79 ? -31.703 2.561 -7.258 1 57.94 79 LYS B N 1
ATOM 3482 C CA . LYS B 1 79 ? -32.469 2.471 -6.02 1 57.94 79 LYS B CA 1
ATOM 3483 C C . LYS B 1 79 ? -33.344 3.713 -5.816 1 57.94 79 LYS B C 1
ATOM 3485 O O . LYS B 1 79 ? -34.5 3.609 -5.477 1 57.94 79 LYS B O 1
ATOM 3490 N N . GLN B 1 80 ? -32.688 4.801 -5.992 1 60.16 80 GLN B N 1
ATOM 3491 C CA . GLN B 1 80 ? -33.438 6.051 -5.836 1 60.16 80 GLN B CA 1
ATOM 3492 C C . GLN B 1 80 ? -34.594 6.137 -6.828 1 60.16 80 GLN B C 1
ATOM 3494 O O . GLN B 1 80 ? -35.688 6.586 -6.477 1 60.16 80 GLN B O 1
ATOM 3499 N N . HIS B 1 81 ? -34.312 5.73 -7.957 1 58.03 81 HIS B N 1
ATOM 3500 C CA . HIS B 1 81 ? -35.344 5.746 -8.984 1 58.03 81 HIS B CA 1
ATOM 3501 C C . HIS B 1 81 ? -36.531 4.832 -8.617 1 58.03 81 HIS B C 1
ATOM 3503 O O . HIS B 1 81 ? -37.688 5.199 -8.797 1 58.03 81 HIS B O 1
ATOM 3509 N N . ILE B 1 82 ? -36.125 3.734 -8.094 1 54.78 82 ILE B N 1
ATOM 3510 C CA . ILE B 1 82 ? -37.156 2.787 -7.664 1 54.78 82 ILE B CA 1
ATOM 3511 C C . ILE B 1 82 ? -37.969 3.381 -6.508 1 54.78 82 ILE B C 1
ATOM 3513 O O . ILE B 1 82 ? -39.188 3.293 -6.484 1 54.78 82 ILE B O 1
ATOM 3517 N N . GLU B 1 83 ? -37.281 3.959 -5.621 1 58.38 83 GLU B N 1
ATOM 3518 C CA . GLU B 1 83 ? -37.906 4.578 -4.473 1 58.38 83 GLU B CA 1
ATOM 3519 C C . GLU B 1 83 ? -38.844 5.723 -4.906 1 58.38 83 GLU B C 1
ATOM 3521 O O . GLU B 1 83 ? -39.938 5.879 -4.383 1 58.38 83 GLU B O 1
ATOM 3526 N N . ASP B 1 84 ? -38.312 6.449 -5.801 1 59.69 84 ASP B N 1
ATOM 3527 C CA . ASP B 1 84 ? -39.094 7.555 -6.316 1 59.69 84 ASP B CA 1
ATOM 3528 C C . ASP B 1 84 ? -40.375 7.047 -7.008 1 59.69 84 ASP B C 1
ATOM 3530 O O . ASP B 1 84 ? -41.438 7.641 -6.867 1 59.69 84 ASP B O 1
ATOM 3534 N N . GLN B 1 85 ? -40.188 6.023 -7.648 1 54.09 85 GLN B N 1
ATOM 3535 C CA . GLN B 1 85 ? -41.312 5.441 -8.344 1 54.09 85 GLN B CA 1
ATOM 3536 C C . GLN B 1 85 ? -42.281 4.793 -7.355 1 54.09 85 GLN B C 1
ATOM 3538 O O . GLN B 1 85 ? -43.5 4.84 -7.551 1 54.09 85 GLN B O 1
ATOM 3543 N N . MET B 1 86 ? -41.594 4.227 -6.348 1 52.19 86 MET B N 1
ATOM 3544 C CA . MET B 1 86 ? -42.438 3.607 -5.32 1 52.19 86 MET B CA 1
ATOM 3545 C C . MET B 1 86 ? -43.094 4.664 -4.445 1 52.19 86 MET B C 1
ATOM 3547 O O . MET B 1 86 ? -44.219 4.469 -3.977 1 52.19 86 MET B O 1
ATOM 3551 N N . HIS B 1 87 ? -42.219 5.629 -4.004 1 56.72 87 HIS B N 1
ATOM 3552 C CA . HIS B 1 87 ? -42.844 6.719 -3.242 1 56.72 87 HIS B CA 1
ATOM 3553 C C . HIS B 1 87 ? -43.969 7.371 -4.023 1 56.72 87 HIS B C 1
ATOM 3555 O O . HIS B 1 87 ? -44.938 7.879 -3.43 1 56.72 87 HIS B O 1
ATOM 3561 N N . SER B 1 88 ? -43.781 7.559 -5.242 1 51.41 88 SER B N 1
ATOM 3562 C CA . SER B 1 88 ? -44.969 8.016 -5.969 1 51.41 88 SER B CA 1
ATOM 3563 C C . SER B 1 88 ? -46.125 7.047 -5.797 1 51.41 88 SER B C 1
ATOM 3565 O O . SER B 1 88 ? -47.281 7.426 -5.957 1 51.41 88 SER B O 1
ATOM 3567 N N . SER B 1 89 ? -45.812 5.758 -5.484 1 48.44 89 SER B N 1
ATOM 3568 C CA . SER B 1 89 ? -46.875 4.855 -5.023 1 48.44 89 SER B CA 1
ATOM 3569 C C . SER B 1 89 ? -46.938 4.836 -3.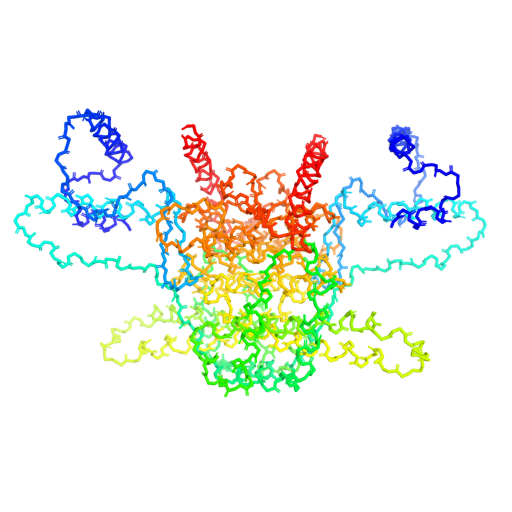5 1 48.44 89 SER B C 1
ATOM 3571 O O . SER B 1 89 ? -45.969 5.164 -2.816 1 48.44 89 SER B O 1
ATOM 3573 N N . MET B 1 90 ? -48.219 4.891 -2.682 1 45.62 90 MET B N 1
ATOM 3574 C CA . MET B 1 90 ? -48.625 5.035 -1.283 1 45.62 90 MET B CA 1
ATOM 3575 C C . MET B 1 90 ? -47.719 4.219 -0.375 1 45.62 90 MET B C 1
ATOM 3577 O O . MET B 1 90 ? -48 4.043 0.81 1 45.62 90 MET B O 1
ATOM 3581 N N . VAL B 1 91 ? -46.938 3.352 -0.874 1 42.66 91 VAL B N 1
ATOM 3582 C CA . VAL B 1 91 ? -46.312 2.48 0.122 1 42.66 91 VAL B CA 1
ATOM 3583 C C . VAL B 1 91 ? -45.219 3.234 0.862 1 42.66 91 VAL B C 1
ATOM 3585 O O . VAL B 1 91 ? -44.406 3.953 0.245 1 42.66 91 VAL B O 1
ATOM 3588 N N . PRO B 1 92 ? -45.438 3.555 2.178 1 42.53 92 PRO B N 1
ATOM 3589 C CA . PRO B 1 92 ? -44.438 4.176 3.061 1 42.53 92 PRO B CA 1
ATOM 3590 C C . PRO B 1 92 ? -43.031 3.604 2.875 1 42.53 92 PRO B C 1
ATOM 3592 O O . PRO B 1 92 ? -42.844 2.391 2.984 1 42.53 92 PRO B O 1
ATOM 3595 N N . THR B 1 93 ? -42.344 3.898 1.897 1 41.06 93 THR B N 1
ATOM 3596 C CA . THR B 1 93 ? -40.969 3.479 1.615 1 41.06 93 THR B CA 1
ATOM 3597 C C . THR B 1 93 ? -40.062 3.732 2.818 1 41.06 93 THR B C 1
ATOM 3599 O O . THR B 1 93 ? -39.25 4.672 2.816 1 41.06 93 THR B O 1
ATOM 3602 N N . ASP B 1 94 ? -40.688 3.865 4 1 39.75 94 ASP B N 1
ATOM 3603 C CA . ASP B 1 94 ? -39.844 4.047 5.184 1 39.75 94 ASP B CA 1
ATOM 3604 C C . ASP B 1 94 ? -38.656 3.09 5.176 1 39.75 94 ASP B C 1
ATOM 3606 O O . ASP B 1 94 ? -37.562 3.438 5.641 1 39.75 94 ASP B O 1
ATOM 3610 N N . ASP B 1 95 ? -39.062 1.756 4.988 1 36.28 95 ASP B N 1
ATOM 3611 C CA . ASP B 1 95 ? -38.094 0.697 5.215 1 36.28 95 ASP B CA 1
ATOM 3612 C C . ASP B 1 95 ? -37.094 0.623 4.066 1 36.28 95 ASP B C 1
ATOM 3614 O O . ASP B 1 95 ? -36.5 -0.436 3.805 1 36.28 95 ASP B O 1
ATOM 3618 N N . LEU B 1 96 ? -37.375 1.354 3.086 1 36.81 96 LEU B N 1
ATOM 3619 C CA . LEU B 1 96 ? -36.281 1.235 2.104 1 36.81 96 LEU B CA 1
ATOM 3620 C C . LEU B 1 96 ? -34.938 1.258 2.783 1 36.81 96 LEU B C 1
ATOM 3622 O O . LEU B 1 96 ? -34.625 2.162 3.57 1 36.81 96 LEU B O 1
ATOM 3626 N N . VAL B 1 97 ? -34.5 0.093 3.096 1 35.53 97 VAL B N 1
ATOM 3627 C CA . VAL B 1 97 ? -33.188 -0.217 3.633 1 35.53 97 VAL B CA 1
ATOM 3628 C C . VAL B 1 97 ? -32.219 0.895 3.268 1 35.53 97 VAL B C 1
ATOM 3630 O O . VAL B 1 97 ? -31.969 1.148 2.086 1 35.53 97 VAL B O 1
ATOM 3633 N N . ARG B 1 98 ? -32.312 2.023 3.797 1 35.38 98 ARG B N 1
ATOM 3634 C CA . ARG B 1 98 ? -31.125 2.842 3.816 1 35.38 98 ARG B CA 1
ATOM 3635 C C . ARG B 1 98 ? -29.891 2.004 3.494 1 35.38 98 ARG B C 1
ATOM 3637 O O . ARG B 1 98 ? -29.484 1.142 4.281 1 35.38 98 ARG B O 1
ATOM 3644 N N . ILE B 1 99 ? -29.906 1.273 2.391 1 38.72 99 ILE B N 1
ATOM 3645 C CA . ILE B 1 99 ? -28.594 0.737 2.006 1 38.72 99 ILE B CA 1
ATOM 3646 C C . ILE B 1 99 ? -27.484 1.565 2.646 1 38.72 99 ILE B C 1
ATOM 3648 O O . ILE B 1 99 ? -27.281 2.725 2.279 1 38.72 99 ILE B O 1
ATOM 3652 N N . SER B 1 100 ? -27.578 1.727 3.836 1 41.88 100 SER B N 1
ATOM 3653 C CA . SER B 1 100 ? -26.594 2.375 4.699 1 41.88 100 SER B CA 1
ATOM 3654 C C . SER B 1 100 ? -25.25 2.496 4 1 41.88 100 SER B C 1
ATOM 3656 O O . SER B 1 100 ? -24.984 1.812 3.008 1 41.88 100 SER B O 1
ATOM 3658 N N . GLY B 1 101 ? -24.266 3.414 4.629 1 47.53 101 GLY B N 1
ATOM 3659 C CA . GLY B 1 101 ? -22.938 4.008 4.531 1 47.53 101 GLY B CA 1
ATOM 3660 C C . GLY B 1 101 ? -21.844 2.994 4.215 1 47.53 101 GLY B C 1
ATOM 3661 O O . GLY B 1 101 ? -22.062 1.787 4.363 1 47.53 101 GLY B O 1
ATOM 3662 N N . TYR B 1 102 ? -21.156 3.279 3.223 1 52.28 102 TYR B N 1
ATOM 3663 C CA . TYR B 1 102 ? -19.953 2.49 2.963 1 52.28 102 TYR B CA 1
ATOM 3664 C C . TYR B 1 102 ? -19.359 1.952 4.262 1 52.28 102 TYR B C 1
ATOM 3666 O O . TYR B 1 102 ? -19.266 2.68 5.25 1 52.28 102 TYR B O 1
ATOM 3674 N N . TRP B 1 103 ? -19.578 0.583 4.492 1 57.19 103 TRP B N 1
ATOM 3675 C CA . TRP B 1 103 ? -18.984 -0.114 5.629 1 57.19 103 TRP B CA 1
ATOM 3676 C C . TRP B 1 103 ? -17.531 -0.5 5.332 1 57.19 103 TRP B C 1
ATOM 3678 O O . TRP B 1 103 ? -17.219 -0.976 4.238 1 57.19 103 TRP B O 1
ATOM 3688 N N . ARG B 1 104 ? -16.797 0.071 6.211 1 63.12 104 ARG B N 1
ATOM 3689 C CA . ARG B 1 104 ? -15.414 -0.419 6.133 1 63.12 104 ARG B CA 1
ATOM 3690 C C . ARG B 1 104 ? -15.25 -1.703 6.938 1 63.12 104 ARG B C 1
ATOM 3692 O O . ARG B 1 104 ? -15.719 -1.795 8.07 1 63.12 104 ARG B O 1
ATOM 3699 N N . ALA B 1 105 ? -14.742 -2.777 6.328 1 66.12 105 ALA B N 1
ATOM 3700 C CA . ALA B 1 105 ? -14.578 -4.086 6.953 1 66.12 105 ALA B CA 1
ATOM 3701 C C . ALA B 1 105 ? -13.641 -4 8.156 1 66.12 105 ALA B C 1
ATOM 3703 O O . ALA B 1 105 ? -12.641 -3.275 8.125 1 66.12 105 ALA B O 1
ATOM 3704 N N . GLN B 1 106 ? -14.109 -4.535 9.289 1 67.5 106 GLN B N 1
ATOM 3705 C CA . GLN B 1 106 ? -13.281 -4.668 10.484 1 67.5 106 GLN B CA 1
ATOM 3706 C C . GLN B 1 106 ? -12.812 -6.109 10.672 1 67.5 106 GLN B C 1
ATOM 3708 O O . GLN B 1 106 ? -13.391 -6.859 11.461 1 67.5 106 GLN B O 1
ATOM 3713 N N . GLN B 1 107 ? -11.836 -6.484 9.883 1 67.31 107 GLN B N 1
ATOM 3714 C CA . GLN B 1 107 ? -11.383 -7.871 9.867 1 67.31 107 GLN B CA 1
ATOM 3715 C C . GLN B 1 107 ? -10.312 -8.109 10.93 1 67.31 107 GLN B C 1
ATOM 3717 O O . GLN B 1 107 ? -10.039 -9.258 11.297 1 67.31 107 GLN B O 1
ATOM 3722 N N . LEU B 1 108 ? -9.781 -6.957 11.188 1 71.12 108 LEU B N 1
ATOM 3723 C CA . LEU B 1 108 ? -8.695 -7.102 12.148 1 71.12 108 LEU B CA 1
ATOM 3724 C C . LEU B 1 108 ? -9.188 -6.879 13.57 1 71.12 108 LEU B C 1
ATOM 3726 O O . LEU B 1 108 ? -10.078 -6.059 13.805 1 71.12 108 LEU B O 1
ATOM 3730 N N . ASP B 1 109 ? -9.203 -7.918 14.32 1 61.16 109 ASP B N 1
ATOM 3731 C CA . ASP B 1 109 ? -9.523 -7.707 15.727 1 61.16 109 ASP B CA 1
ATOM 3732 C C . ASP B 1 109 ? -8.5 -6.777 16.391 1 61.16 109 ASP B C 1
ATOM 3734 O O . ASP B 1 109 ? -7.297 -6.906 16.156 1 61.16 109 ASP B O 1
ATOM 3738 N N . ALA B 1 110 ? -8.906 -5.547 16.547 1 55.44 110 ALA B N 1
ATOM 3739 C CA . ALA B 1 110 ? -8.008 -4.602 17.219 1 55.44 110 ALA B CA 1
ATOM 3740 C C . ALA B 1 110 ? -7.078 -5.32 18.188 1 55.44 110 ALA B C 1
ATOM 3742 O O . ALA B 1 110 ? -7.531 -5.906 19.172 1 55.44 110 ALA B O 1
ATOM 3743 N N . SER B 1 111 ? -6.051 -6.02 17.609 1 59.03 111 SER B N 1
ATOM 3744 C CA . SER B 1 111 ? -5.18 -6.68 18.578 1 59.03 111 SER B CA 1
ATOM 3745 C C . SER B 1 111 ? -4.641 -5.684 19.594 1 59.03 111 SER B C 1
ATOM 3747 O O . SER B 1 111 ? -3.891 -4.773 19.25 1 59.03 111 SER B O 1
ATOM 3749 N N . HIS B 1 112 ? -5.312 -5.625 20.734 1 65.44 112 HIS B N 1
ATOM 3750 C CA . HIS B 1 112 ? -4.918 -4.848 21.906 1 65.44 112 HIS B CA 1
ATOM 3751 C C . HIS B 1 112 ? -3.438 -5.027 22.203 1 65.44 112 HIS B C 1
ATOM 3753 O O . HIS B 1 112 ? -2.793 -4.113 22.734 1 65.44 112 HIS B O 1
ATOM 3759 N N . GLY B 1 113 ? -2.945 -6.078 21.594 1 78.44 113 GLY B N 1
ATOM 3760 C CA . GLY B 1 113 ? -1.557 -6.352 21.922 1 78.44 113 GLY B CA 1
ATOM 3761 C C . GLY B 1 113 ? -0.578 -5.465 21.172 1 78.44 113 GLY B C 1
ATOM 3762 O O . GLY B 1 113 ? 0.33 -4.891 21.781 1 78.44 113 GLY B O 1
ATOM 3763 N N . HIS B 1 114 ? -0.871 -5.207 20 1 84 114 HIS B N 1
ATOM 3764 C CA . HIS B 1 114 ? 0.048 -4.387 19.219 1 84 114 HIS B CA 1
ATOM 3765 C C . HIS B 1 114 ? -0.054 -2.918 19.625 1 84 114 HIS B C 1
ATOM 3767 O O . HIS B 1 114 ? 0.956 -2.211 19.672 1 84 114 HIS B O 1
ATOM 3773 N N . MET B 1 115 ? -1.27 -2.531 19.953 1 89.38 115 MET B N 1
ATOM 3774 C CA . MET B 1 115 ? -1.478 -1.159 20.406 1 89.38 115 MET B CA 1
ATOM 3775 C C . MET B 1 115 ? -0.751 -0.905 21.719 1 89.38 115 MET B C 1
ATOM 3777 O O . MET B 1 115 ? -0.093 0.124 21.891 1 89.38 115 MET B O 1
ATOM 3781 N N . ALA B 1 116 ? -0.889 -1.845 22.578 1 90.94 116 ALA B N 1
ATOM 3782 C CA . ALA B 1 116 ? -0.223 -1.717 23.875 1 90.94 116 ALA B CA 1
ATOM 3783 C C . ALA B 1 116 ? 1.292 -1.638 23.703 1 90.94 116 ALA B C 1
ATOM 3785 O O . ALA B 1 116 ? 1.951 -0.812 24.344 1 90.94 116 ALA B O 1
ATOM 3786 N N . THR B 1 117 ? 1.821 -2.543 22.844 1 90.88 117 THR B N 1
ATOM 3787 C CA . THR B 1 117 ? 3.256 -2.543 22.578 1 90.88 117 THR B CA 1
ATOM 3788 C C . THR B 1 117 ? 3.697 -1.203 21.984 1 90.88 117 THR B C 1
ATOM 3790 O O . THR B 1 117 ? 4.75 -0.677 22.359 1 90.88 117 THR B O 1
ATOM 3793 N N . ALA B 1 118 ? 2.92 -0.638 21.109 1 93.94 118 ALA B N 1
ATOM 3794 C CA . ALA B 1 118 ? 3.242 0.64 20.484 1 93.94 118 ALA B CA 1
ATOM 3795 C C . ALA B 1 118 ? 3.24 1.771 21.516 1 93.94 118 ALA B C 1
ATOM 3797 O O . ALA B 1 118 ? 4.148 2.605 21.531 1 93.94 118 ALA B O 1
ATOM 3798 N N . ILE B 1 119 ? 2.262 1.794 22.391 1 94.25 119 ILE B N 1
ATOM 3799 C CA . ILE B 1 119 ? 2.143 2.84 23.391 1 94.25 119 ILE B CA 1
ATOM 3800 C C . ILE B 1 119 ? 3.301 2.738 24.391 1 94.25 119 ILE B C 1
ATOM 3802 O O . ILE B 1 119 ? 3.895 3.752 24.766 1 94.25 119 ILE B O 1
ATOM 3806 N N . LEU B 1 120 ? 3.682 1.485 24.703 1 93.06 120 LEU B N 1
ATOM 3807 C CA . LEU B 1 120 ? 4.762 1.257 25.656 1 93.06 120 LEU B CA 1
ATOM 3808 C C . LEU B 1 120 ? 6.109 1.636 25.047 1 93.06 120 LEU B C 1
ATOM 3810 O O . LEU B 1 120 ? 7.062 1.913 25.781 1 93.06 120 LEU B O 1
ATOM 3814 N N . SER B 1 121 ? 6.164 1.64 23.766 1 94.19 121 SER B N 1
ATOM 3815 C CA . SER B 1 121 ? 7.422 1.933 23.094 1 94.19 121 SER B CA 1
ATOM 3816 C C . SER B 1 121 ? 7.672 3.436 23.016 1 94.19 121 SER B C 1
ATOM 3818 O O . SER B 1 121 ? 8.758 3.871 22.625 1 94.19 121 SER B O 1
ATOM 3820 N N . CYS B 1 122 ? 6.727 4.266 23.406 1 96 122 CYS B N 1
ATOM 3821 C CA . CYS B 1 122 ? 6.895 5.715 23.375 1 96 122 CYS B CA 1
ATOM 3822 C C . CYS B 1 122 ? 7.891 6.176 24.438 1 96 122 CYS B C 1
ATOM 3824 O O . CYS B 1 122 ? 7.934 5.621 25.531 1 96 122 CYS B O 1
ATOM 3826 N N . PRO B 1 123 ? 8.695 7.109 24.125 1 96.44 123 PRO B N 1
ATOM 3827 C CA . PRO B 1 123 ? 9.688 7.609 25.078 1 96.44 123 PRO B CA 1
ATOM 3828 C C . PRO B 1 123 ? 9.062 8.445 26.203 1 96.44 123 PRO B C 1
ATOM 3830 O O . PRO B 1 123 ? 7.871 8.773 26.141 1 96.44 123 PRO B O 1
ATOM 3833 N N . PRO B 1 124 ? 9.867 8.711 27.219 1 96.38 124 PRO B N 1
ATOM 3834 C CA . PRO B 1 124 ? 9.367 9.641 28.234 1 96.38 124 PRO B CA 1
ATOM 3835 C C . PRO B 1 124 ? 8.906 10.969 27.641 1 96.38 124 PRO B C 1
ATOM 3837 O O . PRO B 1 124 ? 9.406 11.391 26.594 1 96.38 124 PRO B O 1
ATOM 3840 N N . GLU B 1 125 ? 7.969 11.641 28.297 1 97.31 125 GLU B N 1
ATOM 3841 C CA . GLU B 1 125 ? 7.266 12.805 27.766 1 97.31 125 GLU B CA 1
ATOM 3842 C C . GLU B 1 125 ? 8.25 13.891 27.344 1 97.31 125 GLU B C 1
ATOM 3844 O O . GLU B 1 125 ? 8.086 14.516 26.297 1 97.31 125 GLU B O 1
ATOM 3849 N N . LYS B 1 126 ? 9.281 14.18 28.141 1 96.31 126 LYS B N 1
ATOM 3850 C CA . LYS B 1 126 ? 10.234 15.234 27.812 1 96.31 126 LYS B CA 1
ATOM 3851 C C . LYS B 1 126 ? 10.961 14.945 26.516 1 96.31 126 LYS B C 1
ATOM 3853 O O . LYS B 1 126 ? 11.172 15.844 25.703 1 96.31 126 LYS B O 1
ATOM 3858 N N . ILE B 1 127 ? 11.328 13.695 26.328 1 96.25 127 ILE B N 1
ATOM 3859 C CA . ILE B 1 127 ? 12.023 13.289 25.109 1 96.25 127 ILE B CA 1
ATOM 3860 C C . ILE B 1 127 ? 11.062 13.336 23.922 1 96.25 127 ILE B C 1
ATOM 3862 O O . ILE B 1 127 ? 11.438 13.742 22.828 1 96.25 127 ILE B O 1
ATOM 3866 N N . ALA B 1 128 ? 9.812 12.891 24.188 1 97.5 128 ALA B N 1
ATOM 3867 C CA . ALA B 1 128 ? 8.789 12.93 23.141 1 97.5 128 ALA B CA 1
ATOM 3868 C C . ALA B 1 128 ? 8.594 14.352 22.609 1 97.5 128 ALA B C 1
ATOM 3870 O O . ALA B 1 128 ? 8.594 14.578 21.406 1 97.5 128 ALA B O 1
ATOM 3871 N N . ARG B 1 129 ? 8.469 15.297 23.516 1 97.44 129 ARG B N 1
ATOM 3872 C CA . ARG B 1 129 ? 8.273 16.703 23.141 1 97.44 129 ARG B CA 1
ATOM 3873 C C . ARG B 1 129 ? 9.5 17.25 22.438 1 97.44 129 ARG B C 1
ATOM 3875 O O . ARG B 1 129 ? 9.375 18.031 21.484 1 97.44 129 ARG B O 1
ATOM 3882 N N . PHE B 1 130 ? 10.672 16.828 22.891 1 96.12 130 PHE B N 1
ATOM 3883 C CA . PHE B 1 130 ? 11.906 17.25 22.25 1 96.12 130 PHE B CA 1
ATOM 3884 C C . PHE B 1 130 ? 11.969 16.75 20.812 1 96.12 130 PHE B C 1
ATOM 3886 O O . PHE B 1 130 ? 12.227 17.531 19.891 1 96.12 130 PHE B O 1
ATOM 3893 N N . LEU B 1 131 ? 11.719 15.469 20.594 1 96.06 131 LEU B N 1
ATOM 3894 C CA . LEU B 1 131 ? 11.805 14.867 19.266 1 96.06 131 LEU B CA 1
ATOM 3895 C C . LEU B 1 131 ? 10.758 15.469 18.328 1 96.06 131 LEU B C 1
ATOM 3897 O O . LEU B 1 131 ? 11.031 15.703 17.156 1 96.06 131 LEU B O 1
ATOM 3901 N N . ALA B 1 132 ? 9.547 15.688 18.859 1 96.56 132 ALA B N 1
ATOM 3902 C CA . ALA B 1 132 ? 8.508 16.328 18.062 1 96.56 132 ALA B CA 1
ATOM 3903 C C . ALA B 1 132 ? 8.93 17.75 17.641 1 96.56 132 ALA B C 1
ATOM 3905 O O . ALA B 1 132 ? 8.703 18.156 16.5 1 96.56 132 ALA B O 1
ATOM 3906 N N . THR B 1 133 ? 9.539 18.469 18.531 1 94.75 133 THR B N 1
ATOM 3907 C CA . THR B 1 133 ? 10.016 19.812 18.234 1 94.75 133 THR B CA 1
ATOM 3908 C C . THR B 1 133 ? 11.078 19.781 17.141 1 94.75 133 THR B C 1
ATOM 3910 O O . THR B 1 133 ? 11.062 20.609 16.219 1 94.75 133 THR B O 1
ATOM 3913 N N . VAL B 1 134 ? 11.969 18.828 17.25 1 92.19 134 VAL B N 1
ATOM 3914 C CA . VAL B 1 134 ? 13.023 18.672 16.266 1 92.19 134 VAL B CA 1
ATOM 3915 C C . VAL B 1 134 ? 12.414 18.344 14.906 1 92.19 134 VAL B C 1
ATOM 3917 O O . VAL B 1 134 ? 12.828 18.891 13.883 1 92.19 134 VAL B O 1
ATOM 3920 N N . PHE B 1 135 ? 11.453 17.516 14.898 1 94.5 135 PHE B N 1
ATOM 3921 C CA . PHE B 1 135 ? 10.758 17.156 13.68 1 94.5 135 PHE B CA 1
ATOM 3922 C C . PHE B 1 135 ? 10.188 18.375 12.984 1 94.5 135 PHE B C 1
ATOM 3924 O O . PHE B 1 135 ? 10.391 18.578 11.781 1 94.5 135 PHE B O 1
ATOM 3931 N N . PHE B 1 136 ? 9.508 19.219 13.641 1 91.5 136 PHE B N 1
ATOM 3932 C CA . PHE B 1 136 ? 8.844 20.359 13.031 1 91.5 136 PHE B CA 1
ATOM 3933 C C . PHE B 1 136 ? 9.852 21.453 12.664 1 91.5 136 PHE B C 1
ATOM 3935 O O . PHE B 1 136 ? 9.641 22.188 11.703 1 91.5 136 PHE B O 1
ATOM 3942 N N . LYS B 1 137 ? 10.898 21.469 13.352 1 86.81 137 LYS B N 1
ATOM 3943 C CA . LYS B 1 137 ? 11.914 22.484 13.07 1 86.81 137 LYS B CA 1
ATOM 3944 C C . LYS B 1 137 ? 12.672 22.156 11.781 1 86.81 137 LYS B C 1
ATOM 3946 O O . LYS B 1 137 ? 12.969 23.047 10.984 1 86.81 137 LYS B O 1
ATOM 3951 N N . TYR B 1 138 ? 12.922 20.844 11.516 1 81.62 138 TYR B N 1
ATOM 3952 C CA . TYR B 1 138 ? 13.875 20.516 10.461 1 81.62 138 TYR B CA 1
ATOM 3953 C C . TYR B 1 138 ? 13.188 19.781 9.32 1 81.62 138 TYR B C 1
ATOM 3955 O O . TYR B 1 138 ? 13.727 19.688 8.219 1 81.62 138 TYR B O 1
ATOM 3963 N N . THR B 1 139 ? 12.141 19.109 9.453 1 75.81 139 THR B N 1
ATOM 3964 C CA . THR B 1 139 ? 11.5 18.312 8.414 1 75.81 139 THR B CA 1
ATOM 3965 C C . THR B 1 139 ? 10.297 19.062 7.836 1 75.81 139 THR B C 1
ATOM 3967 O O . THR B 1 139 ? 10.047 19.016 6.629 1 75.81 139 THR B O 1
ATOM 3970 N N . GLU B 1 140 ? 9.406 19.609 8.609 1 61.78 140 GLU B N 1
ATOM 3971 C CA . GLU B 1 140 ? 8.102 20.125 8.195 1 61.78 140 GLU B CA 1
ATOM 3972 C C . GLU B 1 140 ? 8.242 21.234 7.168 1 61.78 140 GLU B C 1
ATOM 3974 O O . GLU B 1 140 ? 7.305 21.516 6.414 1 61.78 140 GLU B O 1
ATOM 3979 N N . SER B 1 141 ? 9.391 21.719 7 1 56.88 141 SER B N 1
ATOM 3980 C CA . SER B 1 141 ? 9.523 22.875 6.113 1 56.88 141 SER B CA 1
ATOM 3981 C C . SER B 1 141 ? 9.148 22.516 4.68 1 56.88 141 SER B C 1
ATOM 3983 O O . SER B 1 141 ? 8.734 23.375 3.904 1 56.88 141 SER B O 1
ATOM 3985 N N . HIS B 1 142 ? 8.914 21.266 4.488 1 61.69 142 HIS B N 1
ATOM 3986 C CA . HIS B 1 142 ? 8.742 21 3.062 1 61.69 142 HIS B CA 1
ATOM 3987 C C . HIS B 1 142 ? 7.402 20.328 2.783 1 61.69 142 HIS B C 1
ATOM 3989 O O . HIS B 1 142 ? 6.832 20.5 1.701 1 61.69 142 HIS B O 1
ATOM 3995 N N . TYR B 1 143 ? 6.887 19.672 3.75 1 74.81 143 TYR B N 1
ATOM 3996 C CA . TYR B 1 143 ? 5.641 18.969 3.488 1 74.81 143 TYR B CA 1
ATOM 3997 C C . TYR B 1 143 ? 4.699 19.062 4.684 1 74.81 143 TYR B C 1
ATOM 3999 O O . TYR B 1 143 ? 4.988 18.516 5.754 1 74.81 143 TYR B O 1
ATOM 4007 N N . PRO B 1 144 ? 3.576 19.828 4.496 1 82.25 144 PRO B N 1
ATOM 4008 C CA . PRO B 1 144 ? 2.609 19.906 5.594 1 82.25 144 PRO B CA 1
ATOM 4009 C C . PRO B 1 144 ? 1.791 18.641 5.758 1 82.25 144 PRO B C 1
ATOM 4011 O O . PRO B 1 144 ? 0.608 18.609 5.406 1 82.25 144 PRO B O 1
ATOM 4014 N N . ILE B 1 145 ? 2.309 17.656 6.379 1 89.62 145 ILE B N 1
ATOM 4015 C CA . ILE B 1 145 ? 1.69 16.344 6.484 1 89.62 145 ILE B CA 1
ATOM 4016 C C . ILE B 1 145 ? 0.834 16.266 7.75 1 89.62 145 ILE B C 1
ATOM 4018 O O . ILE B 1 145 ? -0.259 15.703 7.738 1 89.62 145 ILE B O 1
ATOM 4022 N N . VAL B 1 146 ? 1.344 16.875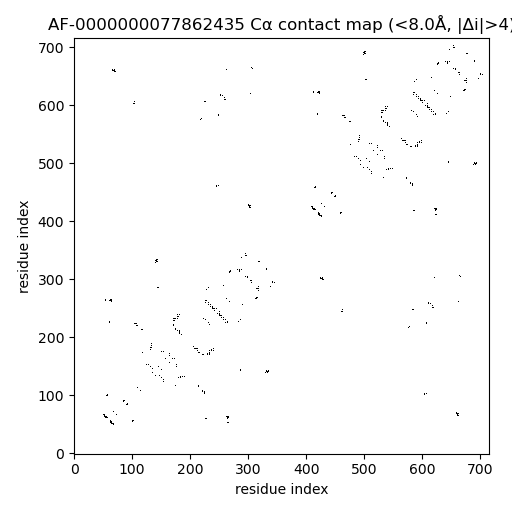 8.836 1 93.12 146 VAL B N 1
ATOM 4023 C CA . VAL B 1 146 ? 0.63 16.828 10.109 1 93.12 146 VAL B CA 1
ATOM 4024 C C . VAL B 1 146 ? 0.722 18.188 10.797 1 93.12 146 VAL B C 1
ATOM 4026 O O . VAL B 1 146 ? 1.753 18.859 10.719 1 93.12 146 VAL B O 1
ATOM 4029 N N . ASP B 1 147 ? -0.35 18.547 11.43 1 90.75 147 ASP B N 1
ATOM 4030 C CA . ASP B 1 147 ? -0.408 19.828 12.141 1 90.75 147 ASP B CA 1
ATOM 4031 C C . ASP B 1 147 ? 0.346 19.75 13.461 1 90.75 147 ASP B C 1
ATOM 4033 O O . ASP B 1 147 ? 0.197 18.781 14.219 1 90.75 147 ASP B O 1
ATOM 4037 N N . LYS B 1 148 ? 1.126 20.797 13.734 1 92.56 148 LYS B N 1
ATOM 4038 C CA . LYS B 1 148 ? 1.946 20.828 14.945 1 92.56 148 LYS B CA 1
ATOM 4039 C C . LYS B 1 148 ? 1.079 20.812 16.203 1 92.56 148 LYS B C 1
ATOM 4041 O O . LYS B 1 148 ? 1.353 20.047 17.141 1 92.56 148 LYS B O 1
ATOM 4046 N N . GLU B 1 149 ? 0.055 21.594 16.188 1 93.44 149 GLU B N 1
ATOM 4047 C CA . GLU B 1 149 ? -0.818 21.656 17.359 1 93.44 149 GLU B CA 1
ATOM 4048 C C . GLU B 1 149 ? -1.506 20.312 17.609 1 93.44 149 GLU B C 1
ATOM 4050 O O . GLU B 1 149 ? -1.667 19.891 18.75 1 93.44 149 GLU B O 1
ATOM 4055 N N . TRP B 1 150 ? -1.867 19.703 16.516 1 93.81 150 TRP B N 1
ATOM 4056 C CA . TRP B 1 150 ? -2.504 18.391 16.625 1 93.81 150 TRP B CA 1
ATOM 4057 C C . TRP B 1 150 ? -1.557 17.375 17.25 1 93.81 150 TRP B C 1
ATOM 4059 O O . TRP B 1 150 ? -1.95 16.625 18.141 1 93.81 150 TRP B O 1
ATOM 4069 N N . VAL B 1 151 ? -0.309 17.359 16.875 1 96.69 151 VAL B N 1
ATOM 4070 C CA . VAL B 1 151 ? 0.676 16.406 17.359 1 96.69 151 VAL B CA 1
ATOM 4071 C C . VAL B 1 151 ? 0.919 16.625 18.859 1 96.69 151 VAL B C 1
ATOM 4073 O O . VAL B 1 151 ? 0.91 15.664 19.641 1 96.69 151 VAL B O 1
ATOM 4076 N N . PHE B 1 152 ? 1.108 17.844 19.266 1 97.38 152 PHE B N 1
ATOM 4077 C CA . PHE B 1 152 ? 1.408 18.109 20.672 1 97.38 152 PHE B CA 1
ATOM 4078 C C . PHE B 1 152 ? 0.192 17.844 21.547 1 97.38 152 PHE B C 1
ATOM 4080 O O . PHE B 1 152 ? 0.331 17.406 22.703 1 97.38 152 PHE B O 1
ATOM 4087 N N . ASP B 1 153 ? -0.977 18.078 20.969 1 96.81 153 ASP B N 1
ATOM 4088 C CA . ASP B 1 153 ? -2.188 17.703 21.688 1 96.81 153 ASP B CA 1
ATOM 4089 C C . ASP B 1 153 ? -2.27 16.203 21.891 1 96.81 153 ASP B C 1
ATOM 4091 O O . ASP B 1 153 ? -2.662 15.727 22.969 1 96.81 153 ASP B O 1
ATOM 4095 N N . ARG B 1 154 ? -1.942 15.438 20.891 1 96.94 154 ARG B N 1
ATOM 4096 C CA . ARG B 1 154 ? -1.972 13.977 20.984 1 96.94 154 ARG B CA 1
ATOM 4097 C C . ARG B 1 154 ? -0.884 13.477 21.938 1 96.94 154 ARG B C 1
ATOM 4099 O O . ARG B 1 154 ? -1.072 12.477 22.625 1 96.94 154 ARG B O 1
ATOM 4106 N N . ILE B 1 155 ? 0.274 14.156 21.969 1 98 155 ILE B N 1
ATOM 4107 C CA . ILE B 1 155 ? 1.317 13.82 22.922 1 98 155 ILE B CA 1
ATOM 4108 C C . ILE B 1 155 ? 0.797 14.031 24.344 1 98 155 ILE B C 1
ATOM 4110 O O . ILE B 1 155 ? 1.018 13.195 25.234 1 98 155 ILE B O 1
ATOM 4114 N N . ARG B 1 156 ? 0.115 15.117 24.547 1 97.44 156 ARG B N 1
ATOM 4115 C CA . ARG B 1 156 ? -0.475 15.375 25.844 1 97.44 156 ARG B CA 1
ATOM 4116 C C . ARG B 1 156 ? -1.425 14.25 26.25 1 97.44 156 ARG B C 1
ATOM 4118 O O . ARG B 1 156 ? -1.368 13.758 27.375 1 97.44 156 ARG B O 1
ATOM 4125 N N . ILE B 1 157 ? -2.229 13.844 25.359 1 96.31 157 ILE B N 1
ATOM 4126 C CA . ILE B 1 157 ? -3.203 12.789 25.625 1 96.31 157 ILE B CA 1
ATOM 4127 C C . ILE B 1 157 ? -2.479 11.477 25.922 1 96.31 157 ILE B C 1
ATOM 4129 O O . ILE B 1 157 ? -2.877 10.727 26.812 1 96.31 157 ILE B O 1
ATOM 4133 N N . LEU B 1 158 ? -1.424 11.195 25.188 1 96.62 158 LEU B N 1
ATOM 4134 C CA . LEU B 1 158 ? -0.627 9.984 25.359 1 96.62 158 LEU B CA 1
ATOM 4135 C C . LEU B 1 158 ? -0.121 9.859 26.797 1 96.62 158 LEU B C 1
ATOM 4137 O O . LEU B 1 158 ? -0.124 8.766 27.359 1 96.62 158 LEU B O 1
ATOM 4141 N N . TYR B 1 159 ? 0.26 10.977 27.453 1 96.81 159 TYR B N 1
ATOM 4142 C CA . TYR B 1 159 ? 0.917 10.914 28.766 1 96.81 159 TYR B CA 1
ATOM 4143 C C . TYR B 1 159 ? -0.053 11.266 29.875 1 96.81 159 TYR B C 1
ATOM 4145 O O . TYR B 1 159 ? 0.245 11.062 31.062 1 96.81 159 TYR B O 1
ATOM 4153 N N . THR B 1 160 ? -1.272 11.766 29.578 1 95.81 160 THR B N 1
ATOM 4154 C CA . THR B 1 160 ? -2.256 12.102 30.594 1 95.81 160 THR B CA 1
ATOM 4155 C C . THR B 1 160 ? -3.361 11.047 30.641 1 95.81 160 THR B C 1
ATOM 4157 O O . THR B 1 160 ? -3.797 10.648 31.734 1 95.81 160 THR B O 1
ATOM 4160 N N . ASP B 1 161 ? -3.861 10.625 29.438 1 93.31 161 ASP B N 1
ATOM 4161 C CA . ASP B 1 161 ? -4.941 9.656 29.328 1 93.31 161 ASP B CA 1
ATOM 4162 C C . ASP B 1 161 ? -4.75 8.766 28.094 1 93.31 161 ASP B C 1
ATOM 4164 O O . ASP B 1 161 ? -5.508 8.867 27.125 1 93.31 161 ASP B O 1
ATOM 4168 N N . SER B 1 162 ? -3.885 7.801 28.25 1 89.69 162 SER B N 1
ATOM 4169 C CA . SER B 1 162 ? -3.521 6.949 27.109 1 89.69 162 SER B CA 1
ATOM 4170 C C . SER B 1 162 ? -4.676 6.039 26.719 1 89.69 162 SER B C 1
ATOM 4172 O O . SER B 1 162 ? -4.688 5.488 25.609 1 89.69 162 SER B O 1
ATOM 4174 N N . THR B 1 163 ? -5.734 5.82 27.516 1 89.94 163 THR B N 1
ATOM 4175 C CA . THR B 1 163 ? -6.875 4.961 27.234 1 89.94 163 THR B CA 1
ATOM 4176 C C . THR B 1 163 ? -7.652 5.484 26.016 1 89.94 163 THR B C 1
ATOM 4178 O O . THR B 1 163 ? -8.273 4.711 25.297 1 89.94 163 THR B O 1
ATOM 4181 N N . ARG B 1 164 ? -7.551 6.785 25.812 1 89.25 164 ARG B N 1
ATOM 4182 C CA . ARG B 1 164 ? -8.266 7.414 24.703 1 89.25 164 ARG B CA 1
ATOM 4183 C C . ARG B 1 164 ? -7.688 6.977 23.359 1 89.25 164 ARG B C 1
ATOM 4185 O O . ARG B 1 164 ? -8.367 7.055 22.344 1 89.25 164 ARG B O 1
ATOM 4192 N N . LEU B 1 165 ? -6.5 6.539 23.375 1 90.38 165 LEU B N 1
ATOM 4193 C CA . LEU B 1 165 ? -5.828 6.16 22.141 1 90.38 165 LEU B CA 1
ATOM 4194 C C . LEU B 1 165 ? -6.207 4.742 21.719 1 90.38 165 LEU B C 1
ATOM 4196 O O . LEU B 1 165 ? -5.91 4.316 20.609 1 90.38 165 LEU B O 1
ATOM 4200 N N . TYR B 1 166 ? -6.934 4.039 22.625 1 86.94 166 TYR B N 1
ATOM 4201 C CA . TYR B 1 166 ? -7.344 2.678 22.297 1 86.94 166 TYR B CA 1
ATOM 4202 C C . TYR B 1 166 ? -8.648 2.672 21.516 1 86.94 166 TYR B C 1
ATOM 4204 O O . TYR B 1 166 ? -9.07 1.628 21.016 1 86.94 166 TYR B O 1
ATOM 4212 N N . GLU B 1 167 ? -9.211 3.797 21.297 1 83.06 167 GLU B N 1
ATOM 4213 C CA . GLU B 1 167 ? -10.391 3.904 20.438 1 83.06 167 GLU B CA 1
ATOM 4214 C C . GLU B 1 167 ? -10.016 3.748 18.969 1 83.06 167 GLU B C 1
ATOM 4216 O O . GLU B 1 167 ? -8.844 3.857 18.609 1 83.06 167 GLU B O 1
ATOM 4221 N N . ARG B 1 168 ? -11.086 3.469 18.203 1 79.31 168 ARG B N 1
ATOM 4222 C CA . ARG B 1 168 ? -10.852 3.289 16.766 1 79.31 168 ARG B CA 1
ATOM 4223 C C . ARG B 1 168 ? -10.18 4.52 16.172 1 79.31 168 ARG B C 1
ATOM 4225 O O . ARG B 1 168 ? -10.617 5.648 16.406 1 79.31 168 ARG B O 1
ATOM 4232 N N . GLY B 1 169 ? -9.148 4.316 15.461 1 86.69 169 GLY B N 1
ATOM 4233 C CA . GLY B 1 169 ? -8.359 5.398 14.891 1 86.69 169 GLY B CA 1
ATOM 4234 C C . GLY B 1 169 ? -7.094 5.695 15.672 1 86.69 169 GLY B C 1
ATOM 4235 O O . GLY B 1 169 ? -6.191 6.367 15.164 1 86.69 169 GLY B O 1
ATOM 4236 N N . GLY B 1 170 ? -7.078 5.152 16.875 1 91.38 170 GLY B N 1
ATOM 4237 C CA . GLY B 1 170 ? -5.914 5.379 17.703 1 91.38 170 GLY B CA 1
ATOM 4238 C C . GLY B 1 170 ? -4.645 4.77 17.156 1 91.38 170 GLY B C 1
ATOM 4239 O O . GLY B 1 170 ? -3.545 5.27 17.391 1 91.38 170 GLY B O 1
ATOM 4240 N N . GLU B 1 171 ? -4.758 3.664 16.375 1 93.69 171 GLU B N 1
ATOM 4241 C CA . GLU B 1 171 ? -3.596 3.02 15.773 1 93.69 171 GLU B CA 1
ATOM 4242 C C . GLU B 1 171 ? -2.869 3.971 14.828 1 93.69 171 GLU B C 1
ATOM 4244 O O . GLU B 1 171 ? -1.638 4.039 14.836 1 93.69 171 GLU B O 1
ATOM 4249 N N . SER B 1 172 ? -3.67 4.703 14.047 1 95.88 172 SER B N 1
ATOM 4250 C CA . SER B 1 172 ? -3.062 5.672 13.141 1 95.88 172 SER B CA 1
ATOM 4251 C C . SER B 1 172 ? -2.393 6.805 13.906 1 95.88 172 SER B C 1
ATOM 4253 O O . SER B 1 172 ? -1.302 7.25 13.547 1 95.88 172 SER B O 1
ATOM 4255 N N . THR B 1 173 ? -3.064 7.238 14.984 1 96.56 173 THR B N 1
ATOM 4256 C CA . THR B 1 173 ? -2.537 8.336 15.789 1 96.56 173 THR B CA 1
ATOM 4257 C C . THR B 1 173 ? -1.202 7.953 16.422 1 96.56 173 THR B C 1
ATOM 4259 O O . THR B 1 173 ? -0.228 8.703 16.328 1 96.56 173 THR B O 1
ATOM 4262 N N . ILE B 1 174 ? -1.153 6.801 17.016 1 97.56 174 ILE B N 1
ATOM 4263 C CA . ILE B 1 174 ? 0.07 6.359 17.672 1 97.56 174 ILE B CA 1
ATOM 4264 C C . ILE B 1 174 ? 1.167 6.145 16.625 1 97.56 174 ILE B C 1
ATOM 4266 O O . ILE B 1 174 ? 2.342 6.418 16.891 1 97.56 174 ILE B O 1
ATOM 4270 N N . ALA B 1 175 ? 0.808 5.59 15.492 1 98.06 175 ALA B N 1
ATOM 4271 C CA . ALA B 1 175 ? 1.781 5.395 14.422 1 98.06 175 ALA B CA 1
ATOM 4272 C C . ALA B 1 175 ? 2.367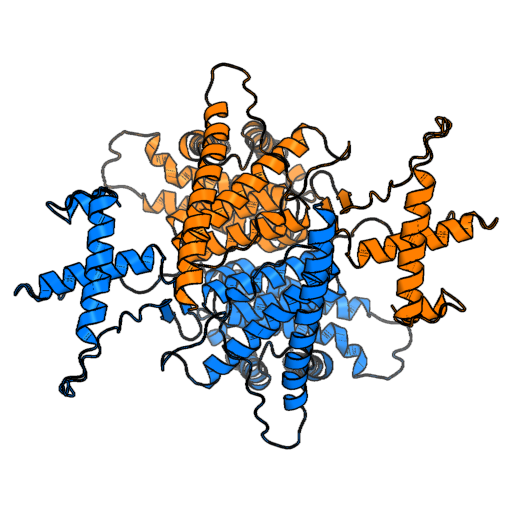 6.727 13.961 1 98.06 175 ALA B C 1
ATOM 4274 O O . ALA B 1 175 ? 3.57 6.824 13.703 1 98.06 175 ALA B O 1
ATOM 4275 N N . ILE B 1 176 ? 1.541 7.738 13.852 1 98.25 176 ILE B N 1
ATOM 4276 C CA . ILE B 1 176 ? 2.002 9.078 13.492 1 98.25 176 ILE B CA 1
ATOM 4277 C C . ILE B 1 176 ? 3 9.578 14.539 1 98.25 176 ILE B C 1
ATOM 4279 O O . ILE B 1 176 ? 4.094 10.031 14.188 1 98.25 176 ILE B O 1
ATOM 4283 N N . LEU B 1 177 ? 2.633 9.453 15.805 1 98.5 177 LEU B N 1
ATOM 4284 C CA . LEU B 1 177 ? 3.498 9.945 16.875 1 98.5 177 LEU B CA 1
ATOM 4285 C C . LEU B 1 177 ? 4.844 9.227 16.859 1 98.5 177 LEU B C 1
ATOM 4287 O O . LEU B 1 177 ? 5.895 9.867 16.859 1 98.5 177 LEU B O 1
ATOM 4291 N N . LEU B 1 178 ? 4.809 7.918 16.797 1 98.38 178 LEU B N 1
ATOM 4292 C CA . LEU B 1 178 ? 6.035 7.129 16.812 1 98.38 178 LEU B CA 1
ATOM 4293 C C . LEU B 1 178 ? 6.91 7.48 15.609 1 98.38 178 LEU B C 1
ATOM 4295 O O . LEU B 1 178 ? 8.141 7.547 15.727 1 98.38 178 LEU B O 1
ATOM 4299 N N . THR B 1 179 ? 6.309 7.699 14.469 1 98.12 179 THR B N 1
ATOM 4300 C CA . THR B 1 179 ? 7.098 8.023 13.289 1 98.12 179 THR B CA 1
ATOM 4301 C C . THR B 1 179 ? 7.668 9.438 13.383 1 98.12 179 THR B C 1
ATOM 4303 O O . THR B 1 179 ? 8.781 9.695 12.93 1 98.12 179 THR B O 1
ATOM 4306 N N . VAL B 1 180 ? 6.871 10.367 13.914 1 97.25 180 VAL B N 1
ATOM 4307 C CA . VAL B 1 180 ? 7.371 11.711 14.18 1 97.25 180 VAL B CA 1
ATOM 4308 C C . VAL B 1 180 ? 8.602 11.641 15.078 1 97.25 180 VAL B C 1
ATOM 4310 O O . VAL B 1 180 ? 9.609 12.305 14.828 1 97.25 180 VAL B O 1
ATOM 4313 N N . PHE B 1 181 ? 8.516 10.781 16.141 1 97.62 181 PHE B N 1
ATOM 4314 C CA . PHE B 1 181 ? 9.664 10.586 17.016 1 97.62 181 PHE B CA 1
ATOM 4315 C C . PHE B 1 181 ? 10.836 9.992 16.25 1 97.62 181 PHE B C 1
ATOM 4317 O O . PHE B 1 181 ? 11.977 10.422 16.422 1 97.62 181 PHE B O 1
ATOM 4324 N N . ALA B 1 182 ? 10.578 9.008 15.414 1 96.38 182 ALA B N 1
ATOM 4325 C CA . ALA B 1 182 ? 11.625 8.359 14.633 1 96.38 182 ALA B CA 1
ATOM 4326 C C . ALA B 1 182 ? 12.344 9.367 13.742 1 96.38 182 ALA B C 1
ATOM 4328 O O . ALA B 1 182 ? 13.578 9.398 13.703 1 96.38 182 ALA B O 1
ATOM 4329 N N . ILE B 1 183 ? 11.625 10.188 13.016 1 94.69 183 ILE B N 1
ATOM 4330 C CA . ILE B 1 183 ? 12.219 11.188 12.133 1 94.69 183 ILE B CA 1
ATOM 4331 C C . ILE B 1 183 ? 12.961 12.234 12.953 1 94.69 183 ILE B C 1
ATOM 4333 O O . ILE B 1 183 ? 14.023 12.711 12.547 1 94.69 183 ILE B O 1
ATOM 4337 N N . GLY B 1 184 ? 12.344 12.586 14.141 1 94.06 184 GLY B N 1
ATOM 4338 C CA . GLY B 1 184 ? 13.023 13.516 15.031 1 94.06 184 GLY B CA 1
ATOM 4339 C C . GLY B 1 184 ? 14.414 13.055 15.422 1 94.06 184 GLY B C 1
ATOM 4340 O O . GLY B 1 184 ? 15.336 13.867 15.531 1 94.06 184 GLY B O 1
ATOM 4341 N N . THR B 1 185 ? 14.609 11.734 15.68 1 93.31 185 THR B N 1
ATOM 4342 C CA . THR B 1 185 ? 15.922 11.203 16.047 1 93.31 185 THR B CA 1
ATOM 4343 C C . THR B 1 185 ? 16.922 11.398 14.914 1 93.31 185 THR B C 1
ATOM 4345 O O . THR B 1 185 ? 18.125 11.531 15.156 1 93.31 185 THR B O 1
ATOM 4348 N N . GLN B 1 186 ? 16.469 11.406 13.664 1 87.88 186 GLN B N 1
ATOM 4349 C CA . GLN B 1 186 ? 17.344 11.555 12.508 1 87.88 186 GLN B CA 1
ATOM 4350 C C . GLN B 1 186 ? 17.984 12.945 12.477 1 87.88 186 GLN B C 1
ATOM 4352 O O . GLN B 1 186 ? 19.047 13.133 11.891 1 87.88 186 GLN B O 1
ATOM 4357 N N . TYR B 1 187 ? 17.312 13.93 13.141 1 86.56 187 TYR B N 1
ATOM 4358 C CA . TYR B 1 187 ? 17.797 15.305 13.07 1 86.56 187 TYR B CA 1
ATOM 4359 C C . TYR B 1 187 ? 18.156 15.836 14.453 1 86.56 187 TYR B C 1
ATOM 4361 O O . TYR B 1 187 ? 18.422 17.031 14.617 1 86.56 187 TYR B O 1
ATOM 4369 N N . ALA B 1 188 ? 18.062 15 15.43 1 88.06 188 ALA B N 1
ATOM 4370 C CA . ALA B 1 188 ? 18.312 15.406 16.812 1 88.06 188 ALA B CA 1
ATOM 4371 C C . ALA B 1 188 ? 19.719 15.961 16.969 1 88.06 188 ALA B C 1
ATOM 4373 O O . ALA B 1 188 ? 19.953 16.859 17.781 1 88.06 188 ALA B O 1
ATOM 4374 N N . HIS B 1 189 ? 20.672 15.422 16.172 1 82.19 189 HIS B N 1
ATOM 4375 C CA . HIS B 1 189 ? 22.062 15.836 16.266 1 82.19 189 HIS B CA 1
ATOM 4376 C C . HIS B 1 189 ? 22.234 17.297 15.859 1 82.19 189 HIS B C 1
ATOM 4378 O O . HIS B 1 189 ? 23.219 17.938 16.219 1 82.19 189 HIS B O 1
ATOM 4384 N N . LEU B 1 190 ? 21.375 17.859 15.086 1 79.56 190 LEU B N 1
ATOM 4385 C CA . LEU B 1 190 ? 21.453 19.234 14.625 1 79.56 190 LEU B CA 1
ATOM 4386 C C . LEU B 1 190 ? 21.141 20.203 15.766 1 79.56 190 LEU B C 1
ATOM 4388 O O . LEU B 1 190 ? 21.5 21.391 15.688 1 79.56 190 LEU B O 1
ATOM 4392 N N . GLU B 1 191 ? 20.469 19.953 16.766 1 79.62 191 GLU B N 1
ATOM 4393 C CA . GLU B 1 191 ? 20.125 20.797 17.906 1 79.62 191 GLU B CA 1
ATOM 4394 C C . GLU B 1 191 ? 21.25 20.812 18.938 1 79.62 191 GLU B C 1
ATOM 4396 O O . GLU B 1 191 ? 21.344 21.734 19.75 1 79.62 191 GLU B O 1
ATOM 4401 N N . SER B 1 192 ? 22.109 19.875 19.078 1 67.69 192 SER B N 1
ATOM 4402 C CA . SER B 1 192 ? 23.203 19.859 20.047 1 67.69 192 SER B CA 1
ATOM 4403 C C . SER B 1 192 ? 24.547 19.984 19.359 1 67.69 192 SER B C 1
ATOM 4405 O O . SER B 1 192 ? 25.141 18.984 18.938 1 67.69 192 SER B O 1
ATOM 4407 N N . PRO B 1 193 ? 24.969 21.328 18.844 1 55.25 193 PRO B N 1
ATOM 4408 C CA . PRO B 1 193 ? 26.25 21.484 18.156 1 55.25 193 PRO B CA 1
ATOM 4409 C C . PRO B 1 193 ? 27.422 20.922 18.969 1 55.25 193 PRO B C 1
ATOM 4411 O O . PRO B 1 193 ? 28.578 21.062 18.562 1 55.25 193 PRO B O 1
ATOM 4414 N N . GLU B 1 194 ? 27.469 20.906 20.25 1 51.38 194 GLU B N 1
ATOM 4415 C CA . GLU B 1 194 ? 28.766 20.484 20.797 1 51.38 194 GLU B CA 1
ATOM 4416 C C . GLU B 1 194 ? 29.297 19.281 20.031 1 51.38 194 GLU B C 1
ATOM 4418 O O . GLU B 1 194 ? 28.547 18.375 19.688 1 51.38 194 GLU B O 1
ATOM 4423 N N . PRO B 1 195 ? 30.625 19.594 19.391 1 46.88 195 PRO B N 1
ATOM 4424 C CA . PRO B 1 195 ? 31.312 18.453 18.766 1 46.88 195 PRO B CA 1
ATOM 4425 C C . PRO B 1 195 ? 31.016 17.141 19.453 1 46.88 195 PRO B C 1
ATOM 4427 O O . PRO B 1 195 ? 31.422 16.938 20.609 1 46.88 195 PRO B O 1
ATOM 4430 N N . VAL B 1 196 ? 29.906 16.812 19.766 1 42.88 196 VAL B N 1
ATOM 4431 C CA . VAL B 1 196 ? 29.938 15.484 20.375 1 42.88 196 VAL B CA 1
ATOM 4432 C C . VAL B 1 196 ? 31.125 14.703 19.828 1 42.88 196 VAL B C 1
ATOM 4434 O O . VAL B 1 196 ? 31.25 14.508 18.609 1 42.88 196 VAL B O 1
ATOM 4437 N N . ARG B 1 197 ? 32.312 14.859 20.375 1 38.12 197 ARG B N 1
ATOM 4438 C CA . ARG B 1 197 ? 33.438 13.938 20.188 1 38.12 197 ARG B CA 1
ATOM 4439 C C . ARG B 1 197 ? 32.938 12.633 19.562 1 38.12 197 ARG B C 1
ATOM 4441 O O . ARG B 1 197 ? 31.812 12.203 19.797 1 38.12 197 ARG B O 1
ATOM 4448 N N . HIS B 1 198 ? 33.562 12.203 18.547 1 39.59 198 HIS B N 1
ATOM 4449 C CA . HIS B 1 198 ? 33.5 11.039 17.672 1 39.59 198 HIS B CA 1
ATOM 4450 C C . HIS B 1 198 ? 32.969 9.812 18.422 1 39.59 198 HIS B C 1
ATOM 4452 O O . HIS B 1 198 ? 33 8.703 17.875 1 39.59 198 HIS B O 1
ATOM 4458 N N . GLN B 1 199 ? 33.219 9.883 19.75 1 38.06 199 GLN B N 1
ATOM 4459 C CA . GLN B 1 199 ? 33.188 8.523 20.266 1 38.06 199 GLN B CA 1
ATOM 4460 C C . GLN B 1 199 ? 31.781 7.934 20.125 1 38.06 199 GLN B C 1
ATOM 4462 O O . GLN B 1 199 ? 31.625 6.723 19.969 1 38.06 199 GLN B O 1
ATOM 4467 N N . ALA B 1 200 ? 30.906 8.461 21.125 1 38.81 200 ALA B N 1
ATOM 4468 C CA . ALA B 1 200 ? 29.828 7.594 21.578 1 38.81 200 ALA B CA 1
ATOM 4469 C C . ALA B 1 200 ? 28.75 7.441 20.484 1 38.81 200 ALA B C 1
ATOM 4471 O O . ALA B 1 200 ? 28.703 8.242 19.547 1 38.81 200 ALA B O 1
ATOM 4472 N N . PRO B 1 201 ? 27.281 6.555 20.516 1 42.81 201 PRO B N 1
ATOM 4473 C CA . PRO B 1 201 ? 26.422 5.66 19.734 1 42.81 201 PRO B CA 1
ATOM 4474 C C . PRO B 1 201 ? 25.531 6.41 18.75 1 42.81 201 PRO B C 1
ATOM 4476 O O . PRO B 1 201 ? 24.531 7.008 19.156 1 42.81 201 PRO B O 1
ATOM 4479 N N . ASP B 1 202 ? 25.812 7.406 17.891 1 49.69 202 ASP B N 1
ATOM 4480 C CA . ASP B 1 202 ? 25.109 7.602 16.625 1 49.69 202 ASP B CA 1
ATOM 4481 C C . ASP B 1 202 ? 24.25 6.383 16.281 1 49.69 202 ASP B C 1
ATOM 4483 O O . ASP B 1 202 ? 23.125 6.523 15.82 1 49.69 202 ASP B O 1
ATOM 4487 N N . PHE B 1 203 ? 25.031 5.211 16.484 1 51.97 203 PHE B N 1
ATOM 4488 C CA . PHE B 1 203 ? 24.438 3.895 16.328 1 51.97 203 PHE B CA 1
ATOM 4489 C C . PHE B 1 203 ? 23.234 3.744 17.25 1 51.97 203 PHE B C 1
ATOM 4491 O O . PHE B 1 203 ? 22.219 3.133 16.875 1 51.97 203 PHE B O 1
ATOM 4498 N N . SER B 1 204 ? 23.297 4.762 18.422 1 68.06 204 SER B N 1
ATOM 4499 C CA . SER B 1 204 ? 22.25 4.562 19.406 1 68.06 204 SER B CA 1
ATOM 4500 C C . SER B 1 204 ? 20.969 5.281 19.016 1 68.06 204 SER B C 1
ATOM 4502 O O . SER B 1 204 ? 19.875 4.707 19.094 1 68.06 204 SER B O 1
ATOM 4504 N N . GLU B 1 205 ? 21.172 6.469 18.375 1 73.5 205 GLU B N 1
ATOM 4505 C CA . GLU B 1 205 ? 19.969 7.211 18 1 73.5 205 GLU B CA 1
ATOM 4506 C C . GLU B 1 205 ? 19.266 6.551 16.828 1 73.5 205 GLU B C 1
ATOM 4508 O O . GLU B 1 205 ? 18.031 6.5 16.797 1 73.5 205 GLU B O 1
ATOM 4513 N N . GLU B 1 206 ? 20.125 6.066 15.969 1 76.75 206 GLU B N 1
ATOM 4514 C CA . GLU B 1 206 ? 19.562 5.379 14.812 1 76.75 206 GLU B CA 1
ATOM 4515 C C . GLU B 1 206 ? 18.812 4.121 15.227 1 76.75 206 GLU B C 1
ATOM 4517 O O . GLU B 1 206 ? 17.75 3.816 14.68 1 76.75 206 GLU B O 1
ATOM 4522 N N . LYS B 1 207 ? 19.359 3.57 16.25 1 83.19 207 LYS B N 1
ATOM 4523 C CA . LYS B 1 207 ? 18.703 2.352 16.719 1 83.19 207 LYS B CA 1
ATOM 4524 C C . LYS B 1 207 ? 17.391 2.666 17.422 1 83.19 207 LYS B C 1
ATOM 4526 O O . LYS B 1 207 ? 16.406 1.942 17.266 1 83.19 207 LYS B O 1
ATOM 4531 N N . ILE B 1 208 ? 17.422 3.766 18.188 1 88.31 208 ILE B N 1
ATOM 4532 C CA . ILE B 1 208 ? 16.203 4.18 18.875 1 88.31 208 ILE B CA 1
ATOM 4533 C C . ILE B 1 208 ? 15.141 4.586 17.859 1 88.31 208 ILE B C 1
ATOM 4535 O O . ILE B 1 208 ? 13.984 4.176 17.984 1 88.31 208 ILE B O 1
ATOM 4539 N N . GLY B 1 209 ? 15.531 5.371 16.859 1 92.19 209 GLY B N 1
ATOM 4540 C CA . GLY B 1 209 ? 14.602 5.77 15.82 1 92.19 209 GLY B CA 1
ATOM 4541 C C . GLY B 1 209 ? 14.039 4.594 15.047 1 92.19 209 GLY B C 1
ATOM 4542 O O . GLY B 1 209 ? 12.844 4.566 14.727 1 92.19 209 GLY B O 1
ATOM 4543 N N . ALA B 1 210 ? 14.914 3.666 14.828 1 91.56 210 ALA B N 1
ATOM 4544 C CA . ALA B 1 210 ? 14.484 2.463 14.109 1 91.56 210 ALA B CA 1
ATOM 4545 C C . ALA B 1 210 ? 13.461 1.679 14.922 1 91.56 210 ALA B C 1
ATOM 4547 O O . ALA B 1 210 ? 12.539 1.084 14.367 1 91.56 210 ALA B O 1
ATOM 4548 N N . THR B 1 211 ? 13.641 1.689 16.219 1 92.75 211 THR B N 1
ATOM 4549 C CA . THR B 1 211 ? 12.688 0.998 17.078 1 92.75 211 THR B CA 1
ATOM 4550 C C . THR B 1 211 ? 11.32 1.676 17.031 1 92.75 211 THR B C 1
ATOM 4552 O O . THR B 1 211 ? 10.289 1.002 16.984 1 92.75 211 THR B O 1
ATOM 4555 N N . PHE B 1 212 ? 11.289 3.043 17.062 1 95.94 212 PHE B N 1
ATOM 4556 C CA . PHE B 1 212 ? 10.031 3.766 16.906 1 95.94 212 PHE B CA 1
ATOM 4557 C C . PHE B 1 212 ? 9.344 3.4 15.594 1 95.94 212 PHE B C 1
ATOM 4559 O O . PHE B 1 212 ? 8.156 3.08 15.578 1 95.94 212 PHE B O 1
ATOM 4566 N N . TYR B 1 213 ? 10.125 3.4 14.555 1 95.25 213 TYR B N 1
ATOM 4567 C CA . TYR B 1 213 ? 9.594 3.105 13.234 1 95.25 213 TYR B CA 1
ATOM 4568 C C . TYR B 1 213 ? 9.055 1.684 13.164 1 95.25 213 TYR B C 1
ATOM 4570 O O . TYR B 1 213 ? 7.953 1.456 12.648 1 95.25 213 TYR B O 1
ATOM 4578 N N . ARG B 1 214 ? 9.789 0.775 13.703 1 93.12 214 ARG B N 1
ATOM 4579 C CA . ARG B 1 214 ? 9.383 -0.627 13.68 1 93.12 214 ARG B CA 1
ATOM 4580 C C . ARG B 1 214 ? 8.055 -0.83 14.391 1 93.12 214 ARG B C 1
ATOM 4582 O O . ARG B 1 214 ? 7.176 -1.537 13.891 1 93.12 214 ARG B O 1
ATOM 4589 N N . ASN B 1 215 ? 7.93 -0.239 15.508 1 94 215 ASN B N 1
ATOM 4590 C CA . ASN B 1 215 ? 6.691 -0.378 16.266 1 94 215 ASN B CA 1
ATOM 4591 C C . ASN B 1 215 ? 5.535 0.348 15.586 1 94 215 ASN B C 1
ATOM 4593 O O . ASN B 1 215 ? 4.383 -0.087 15.68 1 94 215 ASN B O 1
ATOM 4597 N N . ALA B 1 216 ? 5.824 1.422 14.914 1 96.75 216 ALA B N 1
ATOM 4598 C CA . ALA B 1 216 ? 4.793 2.152 14.188 1 96.75 216 ALA B CA 1
ATOM 4599 C C . ALA B 1 216 ? 4.27 1.337 13.008 1 96.75 216 ALA B C 1
ATOM 4601 O O . ALA B 1 216 ? 3.059 1.197 12.828 1 96.75 216 ALA B O 1
ATOM 4602 N N . VAL B 1 217 ? 5.16 0.739 12.219 1 95.5 217 VAL B N 1
ATOM 4603 C CA . VAL B 1 217 ? 4.785 0.075 10.977 1 95.5 217 VAL B CA 1
ATOM 4604 C C . VAL B 1 217 ? 4.07 -1.237 11.281 1 95.5 217 VAL B C 1
ATOM 4606 O O . VAL B 1 217 ? 3.344 -1.77 10.438 1 95.5 217 VAL B O 1
ATOM 4609 N N . ARG B 1 218 ? 4.203 -1.726 12.492 1 93.38 218 ARG B N 1
ATOM 4610 C CA . ARG B 1 218 ? 3.492 -2.936 12.898 1 93.38 218 ARG B CA 1
ATOM 4611 C C . ARG B 1 218 ? 1.985 -2.699 12.93 1 93.38 218 ARG B C 1
ATOM 4613 O O . ARG B 1 218 ? 1.202 -3.648 12.898 1 93.38 218 ARG B O 1
ATOM 4620 N N . LEU B 1 219 ? 1.617 -1.49 13.008 1 95 219 LEU B N 1
ATOM 4621 C CA . LEU B 1 219 ? 0.2 -1.145 13.047 1 95 219 LEU B CA 1
ATOM 4622 C C . LEU B 1 219 ? -0.355 -0.947 11.641 1 95 219 LEU B C 1
ATOM 4624 O O . LEU B 1 219 ? -1.521 -0.582 11.477 1 95 219 LEU B O 1
ATOM 4628 N N . LEU B 1 220 ? 0.423 -1.259 10.641 1 96.25 220 LEU B N 1
ATOM 4629 C CA . LEU B 1 220 ? 0.08 -0.973 9.25 1 96.25 220 LEU B CA 1
ATOM 4630 C C . LEU B 1 220 ? -1.206 -1.688 8.852 1 96.25 220 LEU B C 1
ATOM 4632 O O . LEU B 1 220 ? -2.072 -1.1 8.203 1 96.25 220 LEU B O 1
ATOM 4636 N N . PRO B 1 221 ? -1.403 -2.986 9.203 1 94.38 221 PRO B N 1
ATOM 4637 C CA . PRO B 1 221 ? -2.668 -3.621 8.828 1 94.38 221 PRO B CA 1
ATOM 4638 C C . PRO B 1 221 ? -3.887 -2.875 9.359 1 94.38 221 PRO B C 1
ATOM 4640 O O . PRO B 1 221 ? -4.875 -2.703 8.641 1 94.38 221 PRO B O 1
ATOM 4643 N N . GLU B 1 222 ? -3.838 -2.359 10.602 1 93.44 222 GLU B N 1
ATOM 4644 C CA . GLU B 1 222 ? -4.934 -1.586 11.172 1 93.44 222 GLU B CA 1
ATOM 4645 C C . GLU B 1 222 ? -5.098 -0.247 10.461 1 93.44 222 GLU B C 1
ATOM 4647 O O . GLU B 1 222 ? -6.223 0.201 10.219 1 93.44 222 GLU B O 1
ATOM 4652 N N . ILE B 1 223 ? -4 0.355 10.18 1 95.25 223 ILE B N 1
ATOM 4653 C CA . ILE B 1 223 ? -4.004 1.646 9.5 1 95.25 223 ILE B CA 1
ATOM 4654 C C . ILE B 1 223 ? -4.715 1.518 8.156 1 95.25 223 ILE B C 1
ATOM 4656 O O . ILE B 1 223 ? -5.535 2.365 7.797 1 95.25 223 ILE B O 1
ATOM 4660 N N . ILE B 1 224 ? -4.422 0.454 7.398 1 95.94 224 ILE B N 1
ATOM 4661 C CA . ILE B 1 224 ? -5.031 0.21 6.094 1 95.94 224 ILE B CA 1
ATOM 4662 C C . ILE B 1 224 ? -6.527 -0.05 6.266 1 95.94 224 ILE B C 1
ATOM 4664 O O . ILE B 1 224 ? -7.344 0.451 5.488 1 95.94 224 ILE B O 1
ATOM 4668 N N . GLU B 1 225 ? -6.875 -0.77 7.266 1 91.62 225 GLU B N 1
ATOM 4669 C CA . GLU B 1 225 ? -8.281 -1.094 7.504 1 91.62 225 GLU B CA 1
ATOM 4670 C C . GLU B 1 225 ? -9.078 0.153 7.871 1 91.62 225 GLU B C 1
ATOM 4672 O O . GLU B 1 225 ? -10.203 0.333 7.402 1 91.62 225 GLU B O 1
ATOM 4677 N N . ILE B 1 226 ? -8.523 1.008 8.75 1 89.44 226 ILE B N 1
ATOM 4678 C CA . ILE B 1 226 ? -9.195 2.225 9.195 1 89.44 226 ILE B CA 1
ATOM 4679 C C . ILE B 1 226 ? -9.344 3.186 8.016 1 89.44 226 ILE B C 1
ATOM 4681 O O . ILE B 1 226 ? -10.398 3.807 7.844 1 89.44 226 ILE B O 1
ATOM 4685 N N . SER B 1 227 ? -8.289 3.33 7.191 1 92.44 227 SER B N 1
ATOM 4686 C CA . SER B 1 227 ? -8.234 4.133 5.973 1 92.44 227 SER B CA 1
ATOM 4687 C C . SER B 1 227 ? -8.789 5.531 6.203 1 92.44 227 SER B C 1
ATOM 4689 O O . SER B 1 227 ? -9.672 5.984 5.477 1 92.44 227 SER B O 1
ATOM 4691 N N . SER B 1 228 ? -8.383 6.25 7.262 1 93.25 228 SER B N 1
ATOM 4692 C CA . SER B 1 228 ? -8.758 7.621 7.598 1 93.25 228 SER B CA 1
ATOM 4693 C C . SER B 1 228 ? -7.723 8.617 7.086 1 93.25 228 SER B C 1
ATOM 4695 O O . SER B 1 228 ? -6.723 8.227 6.477 1 93.25 228 SER B O 1
ATOM 4697 N N . LEU B 1 229 ? -8.078 9.898 7.289 1 94.69 229 LEU B N 1
ATOM 4698 C CA . LEU B 1 229 ? -7.102 10.938 6.984 1 94.69 229 LEU B CA 1
ATOM 4699 C C . LEU B 1 229 ? -5.789 10.688 7.719 1 94.69 229 LEU B C 1
ATOM 4701 O O . LEU B 1 229 ? -4.711 10.812 7.133 1 94.69 229 LEU B O 1
ATOM 4705 N N . GLU B 1 230 ? -5.902 10.281 8.977 1 96.5 230 GLU B N 1
ATOM 4706 C CA . GLU B 1 230 ? -4.719 9.992 9.773 1 96.5 230 GLU B CA 1
ATOM 4707 C C . GLU B 1 230 ? -3.963 8.789 9.227 1 96.5 230 GLU B C 1
ATOM 4709 O O . GLU B 1 230 ? -2.734 8.727 9.312 1 96.5 230 GLU B O 1
ATOM 4714 N N . SER B 1 231 ? -4.688 7.82 8.633 1 97 231 SER B N 1
ATOM 4715 C CA . SER B 1 231 ? -4.039 6.688 7.98 1 97 231 SER B CA 1
ATOM 4716 C C . SER B 1 231 ? -3.156 7.145 6.824 1 97 231 SER B C 1
ATOM 4718 O O . SER B 1 231 ? -2.037 6.656 6.66 1 97 231 SER B O 1
ATOM 4720 N N . VAL B 1 232 ? -3.707 8.086 6.043 1 97.81 232 VAL B N 1
ATOM 4721 C CA . VAL B 1 232 ? -2.943 8.656 4.934 1 97.81 232 VAL B CA 1
ATOM 4722 C C . VAL B 1 232 ? -1.692 9.344 5.469 1 97.81 232 VAL B C 1
ATOM 4724 O O . VAL B 1 232 ? -0.593 9.141 4.949 1 97.81 232 VAL B O 1
ATOM 4727 N N . GLN B 1 233 ? -1.879 10.102 6.52 1 97.44 233 GLN B N 1
ATOM 4728 C CA . GLN B 1 233 ? -0.772 10.828 7.133 1 97.44 233 GLN B CA 1
ATOM 4729 C C . GLN B 1 233 ? 0.283 9.867 7.672 1 97.44 233 GLN B C 1
ATOM 4731 O O . GLN B 1 233 ? 1.482 10.094 7.504 1 97.44 233 GLN B O 1
ATOM 4736 N N . ALA B 1 234 ? -0.166 8.797 8.289 1 98.38 234 ALA B N 1
ATOM 4737 C CA . ALA B 1 234 ? 0.762 7.82 8.844 1 98.38 234 ALA B CA 1
ATOM 4738 C C . ALA B 1 234 ? 1.616 7.191 7.75 1 98.38 234 ALA B C 1
ATOM 4740 O O . ALA B 1 234 ? 2.842 7.129 7.867 1 98.38 234 ALA B O 1
ATOM 4741 N N . CYS B 1 235 ? 1.006 6.75 6.676 1 98.38 235 CYS B N 1
ATOM 4742 C CA . CYS B 1 235 ? 1.737 6.121 5.582 1 98.38 235 CYS B CA 1
ATOM 4743 C C . CYS B 1 235 ? 2.691 7.109 4.922 1 98.38 235 CYS B C 1
ATOM 4745 O O . CYS B 1 235 ? 3.797 6.742 4.523 1 98.38 235 CYS B O 1
ATOM 4747 N N . LEU B 1 236 ? 2.262 8.328 4.797 1 97.19 236 LEU B N 1
ATOM 4748 C CA . LEU B 1 236 ? 3.129 9.359 4.242 1 97.19 236 LEU B CA 1
ATOM 4749 C C . LEU B 1 236 ? 4.363 9.562 5.117 1 97.19 236 LEU B C 1
ATOM 4751 O O . LEU B 1 236 ? 5.477 9.703 4.602 1 97.19 236 LEU B O 1
ATOM 4755 N N . LEU B 1 237 ? 4.121 9.555 6.379 1 97.25 237 LEU B N 1
ATOM 4756 C CA . LEU B 1 237 ? 5.23 9.719 7.312 1 97.25 237 LEU B CA 1
ATOM 4757 C C . LEU B 1 237 ? 6.16 8.508 7.27 1 97.25 237 LEU B C 1
ATOM 4759 O O . LEU B 1 237 ? 7.379 8.656 7.367 1 97.25 237 LEU B O 1
ATOM 4763 N N . PHE B 1 238 ? 5.574 7.258 7.16 1 97.31 238 PHE B N 1
ATOM 4764 C CA . PHE B 1 238 ? 6.414 6.09 6.934 1 97.31 238 PHE B CA 1
ATOM 4765 C C . PHE B 1 238 ? 7.328 6.305 5.734 1 97.31 238 PHE B C 1
ATOM 4767 O O . PHE B 1 238 ? 8.523 6 5.789 1 97.31 238 PHE B O 1
ATOM 4774 N N . GLY B 1 239 ? 6.75 6.824 4.656 1 95.94 239 GLY B N 1
ATOM 4775 C CA . GLY B 1 239 ? 7.52 7.113 3.457 1 95.94 239 GLY B CA 1
ATOM 4776 C C . GLY B 1 239 ? 8.617 8.141 3.686 1 95.94 239 GLY B C 1
ATOM 4777 O O . GLY B 1 239 ? 9.75 7.945 3.242 1 95.94 239 GLY B O 1
ATOM 4778 N N . LEU B 1 240 ? 8.273 9.172 4.371 1 92.81 240 LEU B N 1
ATOM 4779 C CA . LEU B 1 240 ? 9.242 10.234 4.645 1 92.81 240 LEU B CA 1
ATOM 4780 C C . LEU B 1 240 ? 10.414 9.703 5.465 1 92.81 240 LEU B C 1
ATOM 4782 O O . LEU B 1 240 ? 11.57 10.047 5.199 1 92.81 240 LEU B O 1
ATOM 4786 N N . TYR B 1 241 ? 10.133 8.938 6.461 1 93.81 241 TYR B N 1
ATOM 4787 C CA . TYR B 1 241 ? 11.188 8.328 7.262 1 93.81 241 TYR B CA 1
ATOM 4788 C C . TYR B 1 241 ? 12.102 7.461 6.395 1 93.81 241 TYR B C 1
ATOM 4790 O O . TYR B 1 241 ? 13.32 7.43 6.602 1 93.81 241 TYR B O 1
ATOM 4798 N N . ALA B 1 242 ? 11.508 6.75 5.422 1 92.38 242 ALA B N 1
ATOM 4799 C CA . ALA B 1 242 ? 12.227 5.75 4.637 1 92.38 242 ALA B CA 1
ATOM 4800 C C . ALA B 1 242 ? 13.031 6.406 3.514 1 92.38 242 ALA B C 1
ATOM 4802 O O . ALA B 1 242 ? 13.922 5.789 2.938 1 92.38 242 ALA B O 1
ATOM 4803 N N . LEU B 1 243 ? 12.75 7.605 3.189 1 87.12 243 LEU B N 1
ATOM 4804 C CA . LEU B 1 243 ? 13.352 8.25 2.025 1 87.12 243 LEU B CA 1
ATOM 4805 C C . LEU B 1 243 ? 14.875 8.258 2.137 1 87.12 243 LEU B C 1
ATOM 4807 O O . LEU B 1 243 ? 15.57 7.84 1.208 1 87.12 243 LEU B O 1
ATOM 4811 N N . PRO B 1 244 ? 15.422 8.656 3.336 1 81.62 244 PRO B N 1
ATOM 4812 C CA . PRO B 1 244 ? 16.875 8.672 3.428 1 81.62 244 PRO B CA 1
ATOM 4813 C C . PRO B 1 244 ? 17.484 7.266 3.514 1 81.62 244 PRO B C 1
ATOM 4815 O O . PRO B 1 244 ? 18.672 7.086 3.271 1 81.62 244 PRO B O 1
ATOM 4818 N N . VAL B 1 245 ? 16.703 6.266 3.826 1 78.81 245 VAL B N 1
ATOM 4819 C CA . VAL B 1 245 ? 17.172 4.902 4.051 1 78.81 245 VAL B CA 1
ATOM 4820 C C . VAL B 1 245 ? 16.984 4.078 2.777 1 78.81 245 VAL B C 1
ATOM 4822 O O . VAL B 1 245 ? 17.891 3.35 2.369 1 78.81 245 VAL B O 1
ATOM 4825 N N . ASP B 1 246 ? 15.891 4.203 2.137 1 87.88 246 ASP B N 1
ATOM 4826 C CA . ASP B 1 246 ? 15.492 3.41 0.976 1 87.88 246 ASP B CA 1
ATOM 4827 C C . ASP B 1 246 ? 14.422 4.125 0.159 1 87.88 246 ASP B C 1
ATOM 4829 O O . ASP B 1 246 ? 13.258 3.711 0.152 1 87.88 246 ASP B O 1
ATOM 4833 N N . ALA B 1 247 ? 14.797 5.07 -0.584 1 84.31 247 ALA B N 1
ATOM 4834 C CA . ALA B 1 247 ? 13.867 5.895 -1.354 1 84.31 247 ALA B CA 1
ATOM 4835 C C . ALA B 1 247 ? 13.188 5.074 -2.445 1 84.31 247 ALA B C 1
ATOM 4837 O O . ALA B 1 247 ? 11.969 5.152 -2.617 1 84.31 247 ALA B O 1
ATOM 4838 N N . SER B 1 248 ? 13.914 4.277 -3.158 1 84.62 248 SER B N 1
ATOM 4839 C CA . SER B 1 248 ? 13.406 3.559 -4.324 1 84.62 248 SER B CA 1
ATOM 4840 C C . SER B 1 248 ? 12.516 2.391 -3.914 1 84.62 248 SER B C 1
ATOM 4842 O O . SER B 1 248 ? 11.727 1.896 -4.715 1 84.62 248 SER B O 1
ATOM 4844 N N . GLY B 1 249 ? 12.75 1.935 -2.691 1 91.12 249 GLY B N 1
ATOM 4845 C CA . GLY B 1 249 ? 11.969 0.805 -2.211 1 91.12 249 GLY B CA 1
ATOM 4846 C C . GLY B 1 249 ? 10.875 1.205 -1.24 1 91.12 249 GLY B C 1
ATOM 4847 O O . GLY B 1 249 ? 9.781 1.585 -1.655 1 91.12 249 GLY B O 1
ATOM 4848 N N . LEU B 1 250 ? 11.211 1.262 0.042 1 93.19 250 LEU B N 1
ATOM 4849 C CA . LEU B 1 250 ? 10.234 1.533 1.088 1 93.19 250 LEU B CA 1
ATOM 4850 C C . LEU B 1 250 ? 9.586 2.9 0.886 1 93.19 250 LEU B C 1
ATOM 4852 O O . LEU B 1 250 ? 8.367 3.037 1 1 93.19 250 LEU B O 1
ATOM 4856 N N . GLY B 1 251 ? 10.414 3.9 0.664 1 94.12 251 GLY B N 1
ATOM 4857 C CA . GLY B 1 251 ? 9.859 5.219 0.413 1 94.12 251 GLY B CA 1
ATOM 4858 C C . GLY B 1 251 ? 8.836 5.23 -0.708 1 94.12 251 GLY B C 1
ATOM 4859 O O . GLY B 1 251 ? 7.734 5.762 -0.546 1 94.12 251 GLY B O 1
ATOM 4860 N N . TYR B 1 252 ? 9.164 4.621 -1.862 1 95.06 252 TYR B N 1
ATOM 4861 C CA . TYR B 1 252 ? 8.297 4.508 -3.025 1 95.06 252 TYR B CA 1
ATOM 4862 C C . TYR B 1 252 ? 6.988 3.809 -2.662 1 95.06 252 TYR B C 1
ATOM 4864 O O . TYR B 1 252 ? 5.906 4.281 -3.012 1 95.06 252 TYR B O 1
ATOM 4872 N N . ILE B 1 253 ? 7.055 2.734 -1.93 1 97.38 253 ILE B N 1
ATOM 4873 C CA . ILE B 1 253 ? 5.883 1.907 -1.658 1 97.38 253 ILE B CA 1
ATOM 4874 C C . ILE B 1 253 ? 4.965 2.623 -0.671 1 97.38 253 ILE B C 1
ATOM 4876 O O . ILE B 1 253 ? 3.752 2.693 -0.882 1 97.38 253 ILE B O 1
ATOM 4880 N N . TYR B 1 254 ? 5.449 3.176 0.4 1 97.94 254 TYR B N 1
ATOM 4881 C CA . TYR B 1 254 ? 4.605 3.809 1.406 1 97.94 254 TYR B CA 1
ATOM 4882 C C . TYR B 1 254 ? 3.973 5.086 0.864 1 97.94 254 TYR B C 1
ATOM 4884 O O . TYR B 1 254 ? 2.826 5.402 1.186 1 97.94 254 TYR B O 1
ATOM 4892 N N . ILE B 1 255 ? 4.695 5.812 0.088 1 96.88 255 ILE B N 1
ATOM 4893 C CA . ILE B 1 255 ? 4.129 7.023 -0.5 1 96.88 255 ILE B CA 1
ATOM 4894 C C . ILE B 1 255 ? 3 6.648 -1.46 1 96.88 255 ILE B C 1
ATOM 4896 O O . ILE B 1 255 ? 1.932 7.266 -1.44 1 96.88 255 ILE B O 1
ATOM 4900 N N . ASN B 1 256 ? 3.234 5.676 -2.297 1 97.81 256 ASN B N 1
ATOM 4901 C CA . ASN B 1 256 ? 2.176 5.242 -3.203 1 97.81 256 ASN B CA 1
ATOM 4902 C C . ASN B 1 256 ? 0.988 4.66 -2.443 1 97.81 256 ASN B C 1
ATOM 4904 O O . ASN B 1 256 ? -0.161 4.828 -2.857 1 97.81 256 ASN B O 1
ATOM 4908 N N . LEU B 1 257 ? 1.312 3.951 -1.379 1 98.31 257 LEU B N 1
ATOM 4909 C CA . LEU B 1 257 ? 0.231 3.457 -0.533 1 98.31 257 LEU B CA 1
ATOM 4910 C C . LEU B 1 257 ? -0.606 4.609 0.007 1 98.31 257 LEU B C 1
ATOM 4912 O O . LEU B 1 257 ? -1.837 4.531 0.033 1 98.31 257 LEU B O 1
ATOM 4916 N N . SER B 1 258 ? 0.043 5.688 0.469 1 98.12 258 SER B N 1
ATOM 4917 C CA . SER B 1 258 ? -0.679 6.852 0.977 1 98.12 258 SER B CA 1
ATOM 4918 C C . SER B 1 258 ? -1.57 7.461 -0.099 1 98.12 258 SER B C 1
ATOM 4920 O O . SER B 1 258 ? -2.666 7.941 0.195 1 98.12 258 SER B O 1
ATOM 4922 N N . ILE B 1 259 ? -1.146 7.434 -1.379 1 97.44 259 ILE B N 1
ATOM 4923 C CA . ILE B 1 259 ? -1.919 7.973 -2.492 1 97.44 259 ILE B CA 1
ATOM 4924 C C . ILE B 1 259 ? -3.211 7.176 -2.656 1 97.44 259 ILE B C 1
ATOM 4926 O O . ILE B 1 259 ? -4.289 7.754 -2.811 1 97.44 259 ILE B O 1
ATOM 4930 N N . ARG B 1 260 ? -3.121 5.914 -2.598 1 97.38 260 ARG B N 1
ATOM 4931 C CA . ARG B 1 260 ? -4.305 5.09 -2.812 1 97.38 260 ARG B CA 1
ATOM 4932 C C . ARG B 1 260 ? -5.266 5.191 -1.631 1 97.38 260 ARG B C 1
ATOM 4934 O O . ARG B 1 260 ? -6.484 5.195 -1.812 1 97.38 260 ARG B O 1
ATOM 4941 N N . LEU B 1 261 ? -4.719 5.242 -0.413 1 97.12 261 LEU B N 1
ATOM 4942 C CA . LEU B 1 261 ? -5.566 5.488 0.747 1 97.12 261 LEU B CA 1
ATOM 4943 C C . LEU B 1 261 ? -6.285 6.828 0.62 1 97.12 261 LEU B C 1
ATOM 4945 O O . LEU B 1 261 ? -7.469 6.941 0.951 1 97.12 261 LEU B O 1
ATOM 4949 N N . ALA B 1 262 ? -5.566 7.836 0.175 1 96.62 262 ALA B N 1
ATOM 4950 C CA . ALA B 1 262 ? -6.152 9.156 -0.01 1 96.62 262 ALA B CA 1
ATOM 4951 C C . ALA B 1 262 ? -7.254 9.133 -1.066 1 96.62 262 ALA B C 1
ATOM 4953 O O . ALA B 1 262 ? -8.289 9.781 -0.909 1 96.62 262 ALA B O 1
ATOM 4954 N N . MET B 1 263 ? -7.039 8.391 -2.127 1 94.25 263 MET B N 1
ATOM 4955 C CA . MET B 1 263 ? -8.039 8.289 -3.188 1 94.25 263 MET B CA 1
ATOM 4956 C C . MET B 1 263 ? -9.273 7.543 -2.699 1 94.25 263 MET B C 1
ATOM 4958 O O . MET B 1 263 ? -10.398 7.871 -3.09 1 94.25 263 MET B O 1
ATOM 4962 N N . GLN B 1 264 ? -8.984 6.512 -1.901 1 91.62 264 GLN B N 1
ATOM 4963 C CA . GLN B 1 264 ? -10.117 5.816 -1.29 1 91.62 264 GLN B CA 1
ATOM 4964 C C . GLN B 1 264 ? -10.992 6.777 -0.494 1 91.62 264 GLN B C 1
ATOM 4966 O O . GLN B 1 264 ? -12.211 6.625 -0.455 1 91.62 264 GLN B O 1
ATOM 4971 N N . ASN B 1 265 ? -10.359 7.805 0.112 1 90.56 265 ASN B N 1
ATOM 4972 C CA . ASN B 1 265 ? -11.055 8.812 0.907 1 90.56 265 ASN B CA 1
ATOM 4973 C C . ASN B 1 265 ? -11.562 9.961 0.039 1 90.56 265 ASN B C 1
ATOM 4975 O O . ASN B 1 265 ? -12.18 10.898 0.544 1 90.56 265 ASN B O 1
ATOM 4979 N N . GLY B 1 266 ? -11.242 9.961 -1.252 1 89.31 266 GLY B N 1
ATOM 4980 C CA . GLY B 1 266 ? -11.703 10.984 -2.178 1 89.31 266 GLY B CA 1
ATOM 4981 C C . GLY B 1 266 ? -10.953 12.297 -2.037 1 89.31 266 GLY B C 1
ATOM 4982 O O . GLY B 1 266 ? -11.477 13.359 -2.381 1 89.31 266 GLY B O 1
ATOM 4983 N N . MET B 1 267 ? -9.742 12.258 -1.548 1 92.88 267 MET B N 1
ATOM 4984 C CA . MET B 1 267 ? -8.992 13.477 -1.246 1 92.88 267 MET B CA 1
ATOM 4985 C C . MET B 1 267 ? -8.477 14.125 -2.525 1 92.88 267 MET B C 1
ATOM 4987 O O . MET B 1 267 ? -8.039 15.281 -2.504 1 92.88 267 MET B O 1
ATOM 4991 N N . HIS B 1 268 ? -8.492 13.469 -3.684 1 91.69 268 HIS B N 1
ATOM 4992 C CA . HIS B 1 268 ? -8.07 14.031 -4.965 1 91.69 268 HIS B CA 1
ATOM 4993 C C . HIS B 1 268 ? -9.172 14.883 -5.574 1 91.69 268 HIS B C 1
ATOM 4995 O O . HIS B 1 268 ? -8.969 15.531 -6.605 1 91.69 268 HIS B O 1
ATOM 5001 N N . ARG B 1 269 ? -10.266 14.867 -4.91 1 87.06 269 ARG B N 1
ATOM 5002 C CA . ARG B 1 269 ? -11.414 15.625 -5.398 1 87.06 269 ARG B CA 1
ATOM 5003 C C . ARG B 1 269 ? -11.68 16.844 -4.527 1 87.06 269 ARG B C 1
ATOM 5005 O O . ARG B 1 269 ? -11.383 16.844 -3.33 1 87.06 269 ARG B O 1
ATOM 5012 N N . LYS B 1 270 ? -12.297 17.781 -5.125 1 84.5 270 LYS B N 1
ATOM 5013 C CA . LYS B 1 270 ? -12.719 18.969 -4.387 1 84.5 270 LYS B CA 1
ATOM 5014 C C . LYS B 1 270 ? -13.789 18.609 -3.355 1 84.5 270 LYS B C 1
ATOM 5016 O O . LYS B 1 270 ? -14.711 17.844 -3.646 1 84.5 270 LYS B O 1
ATOM 5021 N N . CYS B 1 271 ? -13.523 19.078 -2.162 1 72.81 271 CYS B N 1
ATOM 5022 C CA . CYS B 1 271 ? -14.516 18.875 -1.108 1 72.81 271 CYS B CA 1
ATOM 5023 C C . CYS B 1 271 ? -15.711 19.812 -1.295 1 72.81 271 CYS B C 1
ATOM 5025 O O . CYS B 1 271 ? -15.555 21.031 -1.322 1 72.81 271 CYS B O 1
ATOM 5027 N N . HIS B 1 272 ? -16.75 19.156 -1.764 1 64.5 272 HIS B N 1
ATOM 5028 C CA . HIS B 1 272 ? -17.938 19.984 -1.935 1 64.5 272 HIS B CA 1
ATOM 5029 C C . HIS B 1 272 ? -18.844 19.922 -0.701 1 64.5 272 HIS B C 1
ATOM 5031 O O . HIS B 1 272 ? -18.969 18.875 -0.071 1 64.5 272 HIS B O 1
ATOM 5037 N N . GLY B 1 273 ? -19.25 21.016 -0.348 1 61 273 GLY B N 1
ATOM 5038 C CA . GLY B 1 273 ? -20.344 21.078 0.604 1 61 273 GLY B CA 1
ATOM 5039 C C . GLY B 1 273 ? -19.875 21.203 2.043 1 61 273 GLY B C 1
ATOM 5040 O O . GLY B 1 273 ? -18.703 21.453 2.301 1 61 273 GLY B O 1
ATOM 5041 N N . SER B 1 274 ? -20.75 21.016 2.994 1 65.25 274 SER B N 1
ATOM 5042 C CA . SER B 1 274 ? -20.641 21.219 4.438 1 65.25 274 SER B CA 1
ATOM 5043 C C . SER B 1 274 ? -20.281 19.922 5.152 1 65.25 274 SER B C 1
ATOM 5045 O O . SER B 1 274 ? -20.391 19.828 6.375 1 65.25 274 SER B O 1
ATOM 5047 N N . ALA B 1 275 ? -19.828 18.906 4.332 1 64.12 275 ALA B N 1
ATOM 5048 C CA . ALA B 1 275 ? -19.594 17.625 4.988 1 64.12 275 ALA B CA 1
ATOM 5049 C C . ALA B 1 275 ? -18.406 17.688 5.934 1 64.12 275 ALA B C 1
ATOM 5051 O O . ALA B 1 275 ? -18.328 16.938 6.91 1 64.12 275 ALA B O 1
ATOM 5052 N N . PHE B 1 276 ? -17.531 18.688 5.633 1 75.69 276 PHE B N 1
ATOM 5053 C CA . PHE B 1 276 ? -16.344 18.797 6.453 1 75.69 276 PHE B CA 1
ATOM 5054 C C . PHE B 1 276 ? -16.172 20.219 6.973 1 75.69 276 PHE B C 1
ATOM 5056 O O . PHE B 1 276 ? -16.609 21.172 6.332 1 75.69 276 PHE B O 1
ATOM 5063 N N . SER B 1 277 ? -15.664 20.266 8.18 1 83.5 277 SER B N 1
ATOM 5064 C CA . SER B 1 277 ? -15.234 21.578 8.648 1 83.5 277 SER B CA 1
ATOM 5065 C C . SER B 1 277 ? -14.164 22.156 7.734 1 83.5 277 SER B C 1
ATOM 5067 O O . SER B 1 277 ? -13.492 21.438 7 1 83.5 277 SER B O 1
ATOM 5069 N N . SER B 1 278 ? -14.094 23.375 7.711 1 84.5 278 SER B N 1
ATOM 5070 C CA . SER B 1 278 ? -13.086 24.062 6.91 1 84.5 278 SER B CA 1
ATOM 5071 C C . SER B 1 278 ? -11.68 23.594 7.273 1 84.5 278 SER B C 1
ATOM 5073 O O . SER B 1 278 ? -10.812 23.484 6.406 1 84.5 278 SER B O 1
ATOM 5075 N N . GLU B 1 279 ? -11.484 23.344 8.492 1 84.69 279 GLU B N 1
ATOM 5076 C CA . GLU B 1 279 ? -10.18 22.859 8.953 1 84.69 279 GLU B CA 1
ATOM 5077 C C . GLU B 1 279 ? -9.875 21.469 8.391 1 84.69 279 GLU B C 1
ATOM 5079 O O . GLU B 1 279 ? -8.75 21.219 7.949 1 84.69 279 GLU B O 1
ATOM 5084 N N . MET B 1 280 ? -10.844 20.672 8.43 1 86.5 280 MET B N 1
ATOM 5085 C CA . MET B 1 280 ? -10.688 19.328 7.898 1 86.5 280 MET B CA 1
ATOM 5086 C C . MET B 1 280 ? -10.438 19.359 6.395 1 86.5 280 MET B C 1
ATOM 5088 O O . MET B 1 280 ? -9.57 18.656 5.887 1 86.5 280 MET B O 1
ATOM 5092 N N . ALA B 1 281 ? -11.18 20.156 5.727 1 85.88 281 ALA B N 1
ATOM 5093 C CA . ALA B 1 281 ? -11 20.297 4.285 1 85.88 281 ALA B CA 1
ATOM 5094 C C . ALA B 1 281 ? -9.594 20.781 3.947 1 85.88 281 ALA B C 1
ATOM 5096 O O . ALA B 1 281 ? -8.969 20.266 3.014 1 85.88 281 ALA B O 1
ATOM 5097 N N . GLU B 1 282 ? -9.148 21.75 4.715 1 87.5 282 GLU B N 1
ATOM 5098 C CA . GLU B 1 282 ? -7.805 22.281 4.5 1 87.5 282 GLU B CA 1
ATOM 5099 C C . GLU B 1 282 ? -6.738 21.219 4.762 1 87.5 282 GLU B C 1
ATOM 5101 O O . GLU B 1 282 ? -5.781 21.094 3.996 1 87.5 282 GLU B O 1
ATOM 5106 N N . THR B 1 283 ? -6.91 20.484 5.82 1 89.69 283 THR B N 1
ATOM 5107 C CA . THR B 1 283 ? -5.957 19.438 6.137 1 89.69 283 THR B CA 1
ATOM 5108 C C . THR B 1 283 ? -5.938 18.375 5.035 1 89.69 283 THR B C 1
ATOM 5110 O O . THR B 1 283 ? -4.871 17.891 4.648 1 89.69 283 THR B O 1
ATOM 5113 N N . ARG B 1 284 ? -7.09 18 4.551 1 91.81 284 ARG B N 1
ATOM 5114 C CA . ARG B 1 284 ? -7.207 17.047 3.461 1 91.81 284 ARG B CA 1
ATOM 5115 C C . ARG B 1 284 ? -6.453 17.531 2.223 1 91.81 284 ARG B C 1
ATOM 5117 O O . ARG B 1 284 ? -5.73 16.75 1.591 1 91.81 284 ARG B O 1
ATOM 5124 N N . ASN B 1 285 ? -6.617 18.781 1.938 1 88.75 285 ASN B N 1
ATOM 5125 C CA . ASN B 1 285 ? -5.93 19.344 0.785 1 88.75 285 ASN B CA 1
ATOM 5126 C C . ASN B 1 285 ? -4.418 19.328 0.971 1 88.75 285 ASN B C 1
ATOM 5128 O O . ASN B 1 285 ? -3.682 18.938 0.066 1 88.75 285 ASN B O 1
ATOM 5132 N N . ARG B 1 286 ? -4 19.75 2.117 1 87.88 286 ARG B N 1
ATOM 5133 C CA . ARG B 1 286 ? -2.57 19.797 2.402 1 87.88 286 ARG B CA 1
ATOM 5134 C C . ARG B 1 286 ? -1.949 18.406 2.283 1 87.88 286 ARG B C 1
ATOM 5136 O O . ARG B 1 286 ? -0.911 18.234 1.642 1 87.88 286 ARG B O 1
ATOM 5143 N N . VAL B 1 287 ? -2.582 17.453 2.871 1 93 287 VAL B N 1
ATOM 5144 C CA . VAL B 1 287 ? -2.062 16.094 2.895 1 93 287 VAL B CA 1
ATOM 5145 C C . VAL B 1 287 ? -2.072 15.508 1.483 1 93 287 VAL B C 1
ATOM 5147 O O . VAL B 1 287 ? -1.102 14.875 1.058 1 93 287 VAL B O 1
ATOM 5150 N N . TRP B 1 288 ? -3.092 15.734 0.693 1 93.44 288 TRP B N 1
ATOM 5151 C CA . TRP B 1 288 ? -3.188 15.227 -0.672 1 93.44 288 TRP B CA 1
ATOM 5152 C C . TRP B 1 288 ? -2.049 15.766 -1.533 1 93.44 288 TRP B C 1
ATOM 5154 O O . TRP B 1 288 ? -1.342 15 -2.191 1 93.44 288 TRP B O 1
ATOM 5164 N N . TRP B 1 289 ? -1.874 17.016 -1.456 1 88.38 289 TRP B N 1
ATOM 5165 C CA . TRP B 1 289 ? -0.902 17.641 -2.35 1 88.38 289 TRP B CA 1
ATOM 5166 C C . TRP B 1 289 ? 0.523 17.312 -1.913 1 88.38 289 TRP B C 1
ATOM 5168 O O . TRP B 1 289 ? 1.429 17.219 -2.746 1 88.38 289 TRP B O 1
ATOM 5178 N N . ALA B 1 290 ? 0.716 17.141 -0.606 1 88.56 290 ALA B N 1
ATOM 5179 C CA . ALA B 1 290 ? 2.008 16.641 -0.147 1 88.56 290 ALA B CA 1
ATOM 5180 C C . ALA B 1 290 ? 2.289 15.25 -0.708 1 88.56 290 ALA B C 1
ATOM 5182 O O . ALA B 1 290 ? 3.377 14.992 -1.229 1 88.56 290 ALA B O 1
ATOM 5183 N N . ALA B 1 291 ? 1.304 14.352 -0.59 1 93.94 291 ALA B N 1
ATOM 5184 C CA . ALA B 1 291 ? 1.438 12.992 -1.108 1 93.94 291 ALA B CA 1
ATOM 5185 C C . ALA B 1 291 ? 1.658 13 -2.619 1 93.94 291 ALA B C 1
ATOM 5187 O O . ALA B 1 291 ? 2.529 12.297 -3.129 1 93.94 291 ALA B O 1
ATOM 5188 N N . TYR B 1 292 ? 0.896 13.836 -3.295 1 92.19 292 TYR B N 1
ATOM 5189 C CA . TYR B 1 292 ? 0.965 13.953 -4.746 1 92.19 292 TYR B CA 1
ATOM 5190 C C . TYR B 1 292 ? 2.352 14.406 -5.191 1 92.19 292 TYR B C 1
ATOM 5192 O O . TYR B 1 292 ? 2.938 13.828 -6.105 1 92.19 292 TYR B O 1
ATOM 5200 N N . THR B 1 293 ? 2.881 15.398 -4.555 1 86.06 293 THR B N 1
ATOM 5201 C CA . THR B 1 293 ? 4.18 15.961 -4.91 1 86.06 293 THR B CA 1
ATOM 5202 C C . THR B 1 293 ? 5.293 14.953 -4.641 1 86.06 293 THR B C 1
ATOM 5204 O O . THR B 1 293 ? 6.184 14.766 -5.477 1 86.06 293 THR B O 1
ATOM 5207 N N . LEU B 1 294 ? 5.23 14.328 -3.543 1 88.25 294 LEU B N 1
ATOM 5208 C CA . LEU B 1 294 ? 6.258 13.359 -3.178 1 88.25 294 LEU B CA 1
ATOM 5209 C C . LEU B 1 294 ? 6.246 12.164 -4.133 1 88.25 294 LEU B C 1
ATOM 5211 O O . LEU B 1 294 ? 7.301 11.68 -4.535 1 88.25 294 LEU B O 1
ATOM 5215 N N . GLU B 1 295 ? 5.082 11.703 -4.434 1 91.94 295 GLU B N 1
ATOM 5216 C CA . GLU B 1 295 ? 4.953 10.57 -5.34 1 91.94 295 GLU B CA 1
ATOM 5217 C C . GLU B 1 295 ? 5.539 10.898 -6.715 1 91.94 295 GLU B C 1
ATOM 5219 O O . GLU B 1 295 ? 6.234 10.07 -7.309 1 91.94 295 GLU B O 1
ATOM 5224 N N . ARG B 1 296 ? 5.293 12.078 -7.195 1 85.88 296 ARG B N 1
ATOM 5225 C CA . ARG B 1 296 ? 5.828 12.492 -8.492 1 85.88 296 ARG B CA 1
ATOM 5226 C C . ARG B 1 296 ? 7.352 12.547 -8.461 1 85.88 296 ARG B C 1
ATOM 5228 O O . ARG B 1 296 ? 8.016 12.062 -9.383 1 85.88 296 ARG B O 1
ATOM 5235 N N . LYS B 1 297 ? 7.797 13.117 -7.422 1 82.19 297 LYS B N 1
ATOM 5236 C CA . LYS B 1 297 ? 9.25 13.227 -7.301 1 82.19 297 LYS B CA 1
ATOM 5237 C C . LYS B 1 297 ? 9.906 11.844 -7.293 1 82.19 297 LYS B C 1
ATOM 5239 O O . LYS B 1 297 ? 10.828 11.586 -8.07 1 82.19 297 LYS B O 1
ATOM 5244 N N . ILE B 1 298 ? 9.438 11 -6.477 1 85 298 ILE B N 1
ATOM 5245 C CA . ILE B 1 298 ? 10.078 9.703 -6.309 1 85 298 ILE B CA 1
ATOM 5246 C C . ILE B 1 298 ? 9.922 8.875 -7.582 1 85 298 ILE B C 1
ATOM 5248 O O . ILE B 1 298 ? 10.867 8.211 -8.023 1 85 298 ILE B O 1
ATOM 5252 N N . SER B 1 299 ? 8.742 8.844 -8.164 1 86.5 299 SER B N 1
ATOM 5253 C CA . SER B 1 299 ? 8.5 8.062 -9.367 1 86.5 299 SER B CA 1
ATOM 5254 C C . SER B 1 299 ? 9.336 8.555 -10.539 1 86.5 299 SER B C 1
ATOM 5256 O O . SER B 1 299 ? 9.969 7.766 -11.234 1 86.5 299 SER B O 1
ATOM 5258 N N . ILE B 1 300 ? 9.336 9.867 -10.719 1 79.19 300 ILE B N 1
ATOM 5259 C CA . ILE B 1 300 ? 10.078 10.461 -11.828 1 79.19 300 ILE B CA 1
ATOM 5260 C C . ILE B 1 300 ? 11.57 10.211 -11.648 1 79.19 300 ILE B C 1
ATOM 5262 O O . ILE B 1 300 ? 12.258 9.789 -12.578 1 79.19 300 ILE B O 1
ATOM 5266 N N . PHE B 1 301 ? 12.117 10.398 -10.406 1 76.62 301 PHE B N 1
ATOM 5267 C CA . PHE B 1 301 ? 13.547 10.281 -10.148 1 76.62 301 PHE B CA 1
ATOM 5268 C C . PHE B 1 301 ? 14.008 8.836 -10.305 1 76.62 301 PHE B C 1
ATOM 5270 O O . PHE B 1 301 ? 15.172 8.57 -10.609 1 76.62 301 PHE B O 1
ATOM 5277 N N . HIS B 1 302 ? 13.133 7.949 -10.141 1 81.62 302 HIS B N 1
ATOM 5278 C CA . HIS B 1 302 ? 13.508 6.547 -10.273 1 81.62 302 HIS B CA 1
ATOM 5279 C C . HIS B 1 302 ? 13.008 5.961 -11.586 1 81.62 302 HIS B C 1
ATOM 5281 O O . HIS B 1 302 ? 13.18 4.766 -11.844 1 81.62 302 HIS B O 1
ATOM 5287 N N . GLY B 1 303 ? 12.312 6.797 -12.438 1 78.31 303 GLY B N 1
ATOM 5288 C CA . GLY B 1 303 ? 11.883 6.391 -13.766 1 78.31 303 GLY B CA 1
ATOM 5289 C C . GLY B 1 303 ? 10.719 5.418 -13.742 1 78.31 303 GLY B C 1
ATOM 5290 O O . GLY B 1 303 ? 10.672 4.484 -14.547 1 78.31 303 GLY B O 1
ATOM 5291 N N . ARG B 1 304 ? 9.938 5.535 -12.766 1 85.69 304 ARG B N 1
ATOM 5292 C CA . ARG B 1 304 ? 8.766 4.672 -12.648 1 85.69 304 ARG B CA 1
ATOM 5293 C C . ARG B 1 304 ? 7.5 5.41 -13.07 1 85.69 304 ARG B C 1
ATOM 5295 O O . ARG B 1 304 ? 7.414 6.633 -12.938 1 85.69 304 ARG B O 1
ATOM 5302 N N . PRO B 1 305 ? 6.523 4.648 -13.609 1 86.5 305 PRO B N 1
ATOM 5303 C CA . PRO B 1 305 ? 5.277 5.285 -14.031 1 86.5 305 PRO B CA 1
ATOM 5304 C C . PRO B 1 305 ? 4.57 6.02 -12.898 1 86.5 305 PRO B C 1
ATOM 5306 O O . PRO B 1 305 ? 4.594 5.555 -11.75 1 86.5 305 PRO B O 1
ATOM 5309 N N . LEU B 1 306 ? 3.939 7.098 -13.242 1 87.94 306 LEU B N 1
ATOM 5310 C CA . LEU B 1 306 ? 3.164 7.871 -12.281 1 87.94 306 LEU B CA 1
ATOM 5311 C C . LEU B 1 306 ? 1.854 7.164 -11.945 1 87.94 306 LEU B C 1
ATOM 5313 O O . LEU B 1 306 ? 1.303 6.441 -12.773 1 87.94 306 LEU B O 1
ATOM 5317 N N . SER B 1 307 ? 1.383 7.434 -10.773 1 90.19 307 SER B N 1
ATOM 5318 C CA . SER B 1 307 ? 0.239 6.664 -10.289 1 90.19 307 SER B CA 1
ATOM 5319 C C . SER B 1 307 ? -1.064 7.434 -10.484 1 90.19 307 SER B C 1
ATOM 5321 O O . SER B 1 307 ? -2.15 6.855 -10.391 1 90.19 307 SER B O 1
ATOM 5323 N N . VAL B 1 308 ? -0.978 8.703 -10.727 1 89.69 308 VAL B N 1
ATOM 5324 C CA . VAL B 1 308 ? -2.18 9.516 -10.867 1 89.69 308 VAL B CA 1
ATOM 5325 C C . VAL B 1 308 ? -2.025 10.477 -12.039 1 89.69 308 VAL B C 1
ATOM 5327 O O . VAL B 1 308 ? -0.974 11.102 -12.203 1 89.69 308 VAL B O 1
ATOM 5330 N N . LEU B 1 309 ? -3.068 10.547 -12.766 1 84.38 309 LEU B N 1
ATOM 5331 C CA . LEU B 1 309 ? -3.074 11.523 -13.852 1 84.38 309 LEU B CA 1
ATOM 5332 C C . LEU B 1 309 ? -3.523 12.891 -13.344 1 84.38 309 LEU B C 1
ATOM 5334 O O . LEU B 1 309 ? -4.422 12.984 -12.508 1 84.38 309 LEU B O 1
ATOM 5338 N N . ARG B 1 310 ? -2.934 13.891 -13.898 1 82.69 310 ARG B N 1
ATOM 5339 C CA . ARG B 1 310 ? -3.316 15.25 -13.547 1 82.69 310 ARG B CA 1
ATOM 5340 C C . ARG B 1 310 ? -4.797 15.492 -13.828 1 82.69 310 ARG B C 1
ATOM 5342 O O . ARG B 1 310 ? -5.469 16.203 -13.086 1 82.69 310 ARG B O 1
ATOM 5349 N N . SER B 1 311 ? -5.348 14.898 -14.828 1 80.69 311 SER B N 1
ATOM 5350 C CA . SER B 1 311 ? -6.727 15.102 -15.258 1 80.69 311 SER B CA 1
ATOM 5351 C C . SER B 1 311 ? -7.711 14.508 -14.258 1 80.69 311 SER B C 1
ATOM 5353 O O . SER B 1 311 ? -8.898 14.844 -14.273 1 80.69 311 SER B O 1
ATOM 5355 N N . ASP B 1 312 ? -7.234 13.672 -13.414 1 82.44 312 ASP B N 1
ATOM 5356 C CA . ASP B 1 312 ? -8.109 12.992 -12.469 1 82.44 312 ASP B CA 1
ATOM 5357 C C . ASP B 1 312 ? -8.227 13.781 -11.164 1 82.44 312 ASP B C 1
ATOM 5359 O O . ASP B 1 312 ? -8.906 13.344 -10.227 1 82.44 312 ASP B O 1
ATOM 5363 N N . ILE B 1 313 ? -7.613 14.945 -11.086 1 86.5 313 ILE B N 1
ATOM 5364 C CA . ILE B 1 313 ? -7.523 15.68 -9.828 1 86.5 313 ILE B CA 1
ATOM 5365 C C . ILE B 1 313 ? -8.258 17.016 -9.961 1 86.5 313 ILE B C 1
ATOM 5367 O O . ILE B 1 313 ? -8.047 17.75 -10.93 1 86.5 313 ILE B O 1
ATOM 5371 N N . ASP B 1 314 ? -9.078 17.328 -9.039 1 85.31 314 ASP B N 1
ATOM 5372 C CA . ASP B 1 314 ? -9.656 18.672 -8.977 1 85.31 314 ASP B CA 1
ATOM 5373 C C . ASP B 1 314 ? -9.656 19.203 -7.547 1 85.31 314 ASP B C 1
ATOM 5375 O O . ASP B 1 314 ? -10.406 20.125 -7.219 1 85.31 314 ASP B O 1
ATOM 5379 N N . ALA B 1 315 ? -8.938 18.562 -6.641 1 88.75 315 ALA B N 1
ATOM 5380 C CA . ALA B 1 315 ? -8.797 19.031 -5.266 1 88.75 315 ALA B CA 1
ATOM 5381 C C . ALA B 1 315 ? -8.242 20.453 -5.223 1 88.75 315 ALA B C 1
ATOM 5383 O O . ALA B 1 315 ? -7.344 20.797 -5.992 1 88.75 315 ALA B O 1
ATOM 5384 N N . ASP B 1 316 ? -8.664 21.25 -4.289 1 86.12 316 ASP B N 1
ATOM 5385 C CA . ASP B 1 316 ? -8.164 22.609 -4.129 1 86.12 316 ASP B CA 1
ATOM 5386 C C . ASP B 1 316 ? -6.734 22.609 -3.598 1 86.12 316 ASP B C 1
ATOM 5388 O O . ASP B 1 316 ? -6.352 21.734 -2.83 1 86.12 316 ASP B O 1
ATOM 5392 N N . LEU B 1 317 ? -6.016 23.625 -3.988 1 85.06 317 LEU B N 1
ATOM 5393 C CA . LEU B 1 317 ? -4.676 23.812 -3.441 1 85.06 317 LEU B CA 1
ATOM 5394 C C . LEU B 1 317 ? -4.742 24.266 -1.987 1 85.06 317 LEU B C 1
ATOM 5396 O O . LEU B 1 317 ? -5.711 24.906 -1.574 1 85.06 317 LEU B O 1
ATOM 5400 N N . PRO B 1 318 ? -3.783 23.859 -1.212 1 83.44 318 PRO B N 1
ATOM 5401 C CA . PRO B 1 318 ? -3.748 24.344 0.168 1 83.44 318 PRO B CA 1
ATOM 5402 C C . PRO B 1 318 ? -3.73 25.875 0.253 1 83.44 318 PRO B C 1
ATOM 5404 O O . PRO B 1 318 ? -3.102 26.531 -0.579 1 83.44 318 PRO B O 1
ATOM 5407 N N . LYS B 1 319 ? -4.543 26.422 1.204 1 77.06 319 LYS B N 1
ATOM 5408 C CA . LYS B 1 319 ? -4.625 27.875 1.4 1 77.06 319 LYS B CA 1
ATOM 5409 C C . LYS B 1 319 ? -3.4 28.391 2.148 1 77.06 319 LYS B C 1
ATOM 5411 O O . LYS B 1 319 ? -2.906 27.75 3.07 1 77.06 319 LYS B O 1
ATOM 5416 N N . CYS B 1 320 ? -2.795 29.328 1.523 1 61.28 320 CYS B N 1
ATOM 5417 C CA . CYS B 1 320 ? -1.668 29.984 2.168 1 61.28 320 CYS B CA 1
ATOM 5418 C C . CYS B 1 320 ? -2.15 31 3.197 1 61.28 320 CYS B C 1
ATOM 5420 O O . CYS B 1 320 ? -2.84 31.969 2.854 1 61.28 320 CYS B O 1
ATOM 5422 N N . GLU B 1 321 ? -2.797 30.625 4.164 1 53.81 321 GLU B N 1
ATOM 5423 C CA . GLU B 1 321 ? -3.219 31.688 5.074 1 53.81 321 GLU B CA 1
ATOM 5424 C C . GLU B 1 321 ? -2.064 32.625 5.383 1 53.81 321 GLU B C 1
ATOM 5426 O O . GLU B 1 321 ? -0.986 32.188 5.789 1 53.81 321 GLU B O 1
ATOM 5431 N N . ILE B 1 322 ? -2.006 33.781 4.582 1 45.12 322 ILE B N 1
ATOM 5432 C CA . ILE B 1 322 ? -1.163 34.906 4.969 1 45.12 322 ILE B CA 1
ATOM 5433 C C . ILE B 1 322 ? -1.418 35.25 6.434 1 45.12 322 ILE B C 1
ATOM 5435 O O . ILE B 1 322 ? -2.326 36.031 6.742 1 45.12 322 ILE B O 1
ATOM 5439 N N . ARG B 1 323 ? -1.845 34.438 7.148 1 45.31 323 ARG B N 1
ATOM 5440 C CA . ARG B 1 323 ? -1.976 35.156 8.398 1 45.31 323 ARG B CA 1
ATOM 5441 C C . ARG B 1 323 ? -0.706 35.938 8.711 1 45.31 323 ARG B C 1
ATOM 5443 O O . ARG B 1 323 ? 0.162 36.094 7.848 1 45.31 323 ARG B O 1
ATOM 5450 N N . ASN B 1 324 ? -0.26 35.812 10.148 1 40.22 324 ASN B N 1
ATOM 5451 C CA . ASN B 1 324 ? 0.791 36.594 10.797 1 40.22 324 ASN B CA 1
ATOM 5452 C C . ASN B 1 324 ? 2.145 36.375 10.125 1 40.22 324 ASN B C 1
ATOM 5454 O O . ASN B 1 324 ? 2.355 35.375 9.461 1 40.22 324 ASN B O 1
ATOM 5458 N N . GLU B 1 325 ? 3.082 37.344 10.148 1 40.78 325 GLU B N 1
ATOM 5459 C CA . GLU B 1 325 ? 4.477 37.5 9.758 1 40.78 325 GLU B CA 1
ATOM 5460 C C . GLU B 1 325 ? 5.215 36.156 9.742 1 40.78 325 GLU B C 1
ATOM 5462 O O . GLU B 1 325 ? 6.367 36.094 9.312 1 40.78 325 GLU B O 1
ATOM 5467 N N . ASP B 1 326 ? 4.969 35.094 10.648 1 42.91 326 ASP B N 1
ATOM 5468 C CA . ASP B 1 326 ? 6.008 34.125 10.953 1 42.91 326 ASP B CA 1
ATOM 5469 C C . ASP B 1 326 ? 6.074 33.031 9.875 1 42.91 326 ASP B C 1
ATOM 5471 O O . ASP B 1 326 ? 5.227 32.969 8.984 1 42.91 326 ASP B O 1
ATOM 5475 N N . GLN B 1 327 ? 6.703 31.578 10.172 1 46.53 327 GLN B N 1
ATOM 5476 C CA . GLN B 1 327 ? 7.375 30.406 9.625 1 46.53 327 GLN B CA 1
ATOM 5477 C C . GLN B 1 327 ? 6.422 29.578 8.766 1 46.53 327 GLN B C 1
ATOM 5479 O O . GLN B 1 327 ? 6.855 28.688 8.023 1 46.53 327 GLN B O 1
ATOM 5484 N N . PRO B 1 328 ? 5.082 29.516 9.07 1 47.53 328 PRO B N 1
ATOM 5485 C CA . PRO B 1 328 ? 4.273 28.484 8.414 1 47.53 328 PRO B CA 1
ATOM 5486 C C . PRO B 1 328 ? 4.043 28.766 6.934 1 47.53 328 PRO B C 1
ATOM 5488 O O . PRO B 1 328 ? 3.795 27.828 6.16 1 47.53 328 PRO B O 1
ATOM 5491 N N . LEU B 1 329 ? 3.936 30.047 6.473 1 50.28 329 LEU B N 1
ATOM 5492 C CA . LEU B 1 329 ? 3.66 30.438 5.094 1 50.28 329 LEU B CA 1
ATOM 5493 C C . LEU B 1 329 ? 4.699 29.859 4.145 1 50.28 329 LEU B C 1
ATOM 5495 O O . LEU B 1 329 ? 4.379 29.5 3.01 1 50.28 329 LEU B O 1
ATOM 5499 N N . ARG B 1 330 ? 5.777 29.828 4.719 1 54.19 330 ARG B N 1
ATOM 5500 C CA . ARG B 1 330 ? 6.895 29.406 3.885 1 54.19 330 ARG B CA 1
ATOM 5501 C C . ARG B 1 330 ? 6.766 27.938 3.496 1 54.19 330 ARG B C 1
ATOM 5503 O O . ARG B 1 330 ? 7.141 27.547 2.387 1 54.19 330 ARG B O 1
ATOM 5510 N N . HIS B 1 331 ? 5.918 27.312 4.379 1 61.5 331 HIS B N 1
ATOM 5511 C CA . HIS B 1 331 ? 5.84 25.891 4.102 1 61.5 331 HIS B CA 1
ATOM 5512 C C . HIS B 1 331 ? 4.863 25.594 2.969 1 61.5 331 HIS B C 1
ATOM 5514 O O . HIS B 1 331 ? 5.156 24.797 2.076 1 61.5 331 HIS B O 1
ATOM 5520 N N . ILE B 1 332 ? 3.805 26.359 2.922 1 60.56 332 ILE B N 1
ATOM 5521 C CA . ILE B 1 332 ? 2.807 26.109 1.887 1 60.56 332 ILE B CA 1
ATOM 5522 C C . ILE B 1 332 ? 3.311 26.641 0.546 1 60.56 332 ILE B C 1
ATOM 5524 O O . ILE B 1 332 ? 3.133 26 -0.49 1 60.56 332 ILE B O 1
ATOM 5528 N N . ALA B 1 333 ? 3.906 27.828 0.665 1 62.66 333 ALA B N 1
ATOM 5529 C CA . ALA B 1 333 ? 4.473 28.391 -0.561 1 62.66 333 ALA B CA 1
ATOM 5530 C C . ALA B 1 333 ? 5.508 27.453 -1.167 1 62.66 333 ALA B C 1
ATOM 5532 O O . ALA B 1 333 ? 5.562 27.281 -2.387 1 62.66 333 ALA B O 1
ATOM 5533 N N . ARG B 1 334 ? 6.23 26.906 -0.313 1 63.88 334 ARG B N 1
ATOM 5534 C CA . ARG B 1 334 ? 7.227 25.953 -0.772 1 63.88 334 ARG B CA 1
ATOM 5535 C C . ARG B 1 334 ? 6.555 24.703 -1.357 1 63.88 334 ARG B C 1
ATOM 5537 O O . ARG B 1 334 ? 7.027 24.156 -2.354 1 63.88 334 ARG B O 1
ATOM 5544 N N . ALA B 1 335 ? 5.492 24.406 -0.739 1 67.75 335 ALA B N 1
ATOM 5545 C CA . ALA B 1 335 ? 4.758 23.234 -1.236 1 67.75 335 ALA B CA 1
ATOM 5546 C C . ALA B 1 335 ? 4.184 23.516 -2.623 1 67.75 335 ALA B C 1
ATOM 5548 O O . ALA B 1 335 ? 4.254 22.656 -3.508 1 67.75 335 ALA B O 1
ATOM 5549 N N . ILE B 1 336 ? 3.699 24.703 -2.809 1 68 336 ILE B N 1
ATOM 5550 C CA . ILE B 1 336 ? 3.131 25.078 -4.098 1 68 336 ILE B CA 1
ATOM 5551 C C . ILE B 1 336 ? 4.238 25.172 -5.145 1 68 336 ILE B C 1
ATOM 5553 O O . ILE B 1 336 ? 4.062 24.719 -6.281 1 68 336 ILE B O 1
ATOM 5557 N N . ALA B 1 337 ? 5.332 25.703 -4.699 1 66.38 337 ALA B N 1
ATOM 5558 C CA . ALA B 1 337 ? 6.477 25.766 -5.609 1 66.38 337 ALA B CA 1
ATOM 5559 C C . ALA B 1 337 ? 6.938 24.375 -6.008 1 66.38 337 ALA B C 1
ATOM 5561 O O . ALA B 1 337 ? 7.297 24.141 -7.164 1 66.38 337 ALA B O 1
ATOM 5562 N N . SER B 1 338 ? 6.902 23.562 -5.043 1 70.31 338 SER B N 1
ATOM 5563 C CA . SER B 1 338 ? 7.273 22.188 -5.32 1 70.31 338 SER B CA 1
ATOM 5564 C C . SER B 1 338 ? 6.316 21.547 -6.324 1 70.31 338 SER B C 1
ATOM 5566 O O . SER B 1 338 ? 6.734 20.766 -7.18 1 70.31 338 SER B O 1
ATOM 5568 N N . LEU B 1 339 ? 5.129 21.891 -6.223 1 70.88 339 LEU B N 1
ATOM 5569 C CA . LEU B 1 339 ? 4.133 21.375 -7.152 1 70.88 339 LEU B CA 1
ATOM 5570 C C . LEU B 1 339 ? 4.422 21.844 -8.578 1 70.88 339 LEU B C 1
ATOM 5572 O O . LEU B 1 339 ? 4.328 21.062 -9.523 1 70.88 339 LEU B O 1
ATOM 5576 N N . GLN B 1 340 ? 4.707 23.094 -8.625 1 68.19 340 GLN B N 1
ATOM 5577 C CA . GLN B 1 340 ? 5.039 23.625 -9.945 1 68.19 340 GLN B CA 1
ATOM 5578 C C . GLN B 1 340 ? 6.266 22.922 -10.523 1 68.19 340 GLN B C 1
ATOM 5580 O O . GLN B 1 340 ? 6.305 22.625 -11.719 1 68.19 340 GLN B O 1
ATOM 5585 N N . LEU B 1 341 ? 7.191 22.688 -9.672 1 64.31 341 LEU B N 1
ATOM 5586 C CA . LEU B 1 341 ? 8.398 22 -10.102 1 64.31 341 LEU B CA 1
ATOM 5587 C C . LEU B 1 341 ? 8.078 20.578 -10.57 1 64.31 341 LEU B C 1
ATOM 5589 O O . LEU B 1 341 ? 8.625 20.109 -11.57 1 64.31 341 LEU B O 1
ATOM 5593 N N . VAL B 1 342 ? 7.16 20.062 -9.938 1 69.94 342 VAL B N 1
ATOM 5594 C CA . VAL B 1 342 ? 6.824 18.688 -10.266 1 69.94 342 VAL B CA 1
ATOM 5595 C C . VAL B 1 342 ? 6.074 18.625 -11.594 1 69.94 342 VAL B C 1
ATOM 5597 O O . VAL B 1 342 ? 6.246 17.688 -12.375 1 69.94 342 VAL B O 1
ATOM 5600 N N . TYR B 1 343 ? 5.367 19.594 -11.859 1 70.12 343 TYR B N 1
ATOM 5601 C CA . TYR B 1 343 ? 4.699 19.656 -13.156 1 70.12 343 TYR B CA 1
ATOM 5602 C C . TYR B 1 343 ? 5.707 19.766 -14.289 1 70.12 343 TYR B C 1
ATOM 5604 O O . TYR B 1 343 ? 5.562 19.109 -15.328 1 70.12 343 TYR B O 1
ATOM 5612 N N . PHE B 1 344 ? 6.652 20.531 -13.969 1 65.5 344 PHE B N 1
ATOM 5613 C CA . PHE B 1 344 ? 7.711 20.672 -14.961 1 65.5 344 PHE B CA 1
ATOM 5614 C C . PHE B 1 344 ? 8.438 19.344 -15.156 1 65.5 344 PHE B C 1
ATOM 5616 O O . PHE B 1 344 ? 8.695 18.922 -16.281 1 65.5 344 PHE B O 1
ATOM 5623 N N . LEU B 1 345 ? 8.734 18.703 -14.094 1 66.06 345 LEU B N 1
ATOM 5624 C CA . LEU B 1 345 ? 9.43 17.422 -14.141 1 66.06 345 LEU B CA 1
ATOM 5625 C C . LEU B 1 345 ? 8.586 16.375 -14.859 1 66.06 345 LEU B C 1
ATOM 5627 O O . LEU B 1 345 ? 9.117 15.57 -15.633 1 66.06 345 LEU B O 1
ATOM 5631 N N . GLU B 1 346 ? 7.387 16.391 -14.578 1 70.06 346 GLU B N 1
ATOM 5632 C CA . GLU B 1 346 ? 6.477 15.438 -15.195 1 70.06 346 GLU B CA 1
ATOM 5633 C C . GLU B 1 346 ? 6.402 15.648 -16.703 1 70.06 346 GLU B C 1
ATOM 5635 O O . GLU B 1 346 ? 6.395 14.688 -17.484 1 70.06 346 GLU B O 1
ATOM 5640 N N . ASP B 1 347 ? 6.258 16.844 -17.062 1 66.81 347 ASP B N 1
ATOM 5641 C CA . ASP B 1 347 ? 6.219 17.141 -18.484 1 66.81 347 ASP B CA 1
ATOM 5642 C C . ASP B 1 347 ? 7.488 16.656 -19.188 1 66.81 347 ASP B C 1
ATOM 5644 O O . ASP B 1 347 ? 7.418 16.094 -20.266 1 66.81 347 ASP B O 1
ATOM 5648 N N . PHE B 1 348 ? 8.594 16.906 -18.562 1 60.94 348 PHE B N 1
ATOM 5649 C CA . PHE B 1 348 ? 9.875 16.438 -19.094 1 60.94 348 PHE B CA 1
ATOM 5650 C C . PHE B 1 348 ? 9.914 14.914 -19.141 1 60.94 348 PHE B C 1
ATOM 5652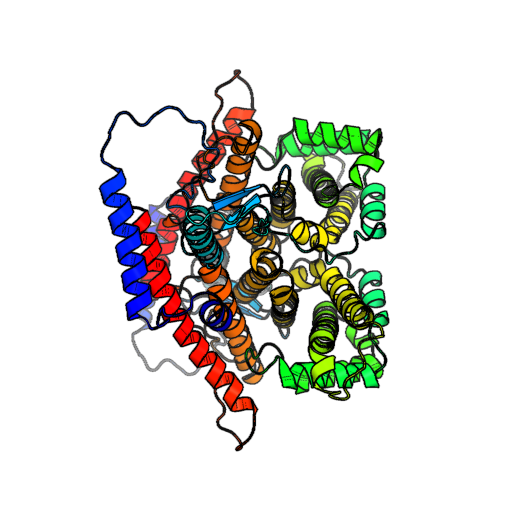 O O . PHE B 1 348 ? 10.383 14.336 -20.125 1 60.94 348 PHE B O 1
ATOM 5659 N N . PHE B 1 349 ? 9.414 14.328 -18.141 1 63.34 349 PHE B N 1
ATOM 5660 C CA . PHE B 1 349 ? 9.367 12.875 -18.031 1 63.34 349 PHE B CA 1
ATOM 5661 C C . PHE B 1 349 ? 8.516 12.273 -19.141 1 63.34 349 PHE B C 1
ATOM 5663 O O . PHE B 1 349 ? 8.922 11.305 -19.781 1 63.34 349 PHE B O 1
ATOM 5670 N N . ASN B 1 350 ? 7.383 12.805 -19.359 1 66.81 350 ASN B N 1
ATOM 5671 C CA . ASN B 1 350 ? 6.477 12.312 -20.391 1 66.81 350 ASN B CA 1
ATOM 5672 C C . ASN B 1 350 ? 7.066 12.5 -21.781 1 66.81 350 ASN B C 1
ATOM 5674 O O . ASN B 1 350 ? 6.867 11.656 -22.672 1 66.81 350 ASN B O 1
ATOM 5678 N N . GLN B 1 351 ? 7.719 13.539 -21.953 1 54 351 GLN B N 1
ATOM 5679 C CA . GLN B 1 351 ? 8.367 13.805 -23.234 1 54 351 GLN B CA 1
ATOM 5680 C C . GLN B 1 351 ? 9.477 12.789 -23.5 1 54 351 GLN B C 1
ATOM 5682 O O . GLN B 1 351 ? 9.656 12.352 -24.641 1 54 351 GLN B O 1
ATOM 5687 N N . MET B 1 352 ? 10.156 12.398 -22.453 1 52.81 352 MET B N 1
ATOM 5688 C CA . MET B 1 352 ? 11.273 11.461 -22.594 1 52.81 352 MET B CA 1
ATOM 5689 C C . MET B 1 352 ? 10.766 10.047 -22.828 1 52.81 352 MET B C 1
ATOM 5691 O O . MET B 1 352 ? 11.414 9.258 -23.531 1 52.81 352 MET B O 1
ATOM 5695 N N . GLN B 1 353 ? 9.727 9.664 -22.156 1 52.78 353 GLN B N 1
ATOM 5696 C CA . GLN B 1 353 ? 9.164 8.328 -22.312 1 52.78 353 GLN B CA 1
ATOM 5697 C C . GLN B 1 353 ? 8.539 8.148 -23.688 1 52.78 353 GLN B C 1
ATOM 5699 O O . GLN B 1 353 ? 8.594 7.062 -24.266 1 52.78 353 GLN B O 1
ATOM 5704 N N . VAL B 1 354 ? 7.746 9.117 -24.266 1 43.16 354 VAL B N 1
ATOM 5705 C CA . VAL B 1 354 ? 7.164 9.062 -25.594 1 43.16 354 VAL B CA 1
ATOM 5706 C C . VAL B 1 354 ? 8.273 8.93 -26.641 1 43.16 354 VAL B C 1
ATOM 5708 O O . VAL B 1 354 ? 8.102 8.242 -27.656 1 43.16 354 VAL B O 1
ATOM 5711 N N . THR B 1 355 ? 9.336 9.5 -26.391 1 37.53 355 THR B N 1
ATOM 5712 C CA . THR B 1 355 ? 10.406 9.422 -27.375 1 37.53 355 THR B CA 1
ATOM 5713 C C . THR B 1 355 ? 11.008 8.023 -27.406 1 37.53 355 THR B C 1
ATOM 5715 O O . THR B 1 355 ? 11.57 7.602 -28.422 1 37.53 355 THR B O 1
ATOM 5718 N N . THR B 1 356 ? 10.891 7.227 -26.375 1 37.41 356 THR B N 1
ATOM 5719 C CA . THR B 1 356 ? 11.516 5.91 -26.359 1 37.41 356 THR B CA 1
ATOM 5720 C C . THR B 1 356 ? 10.578 4.863 -26.953 1 37.41 356 THR B C 1
ATOM 5722 O O . THR B 1 356 ? 10.992 3.729 -27.219 1 37.41 356 THR B O 1
ATOM 5725 N N . VAL B 1 357 ? 9.273 4.977 -26.922 1 34.47 357 VAL B N 1
ATOM 5726 C CA . VAL B 1 357 ? 8.375 4.016 -27.547 1 34.47 357 VAL B CA 1
ATOM 5727 C C . VAL B 1 357 ? 8.367 4.219 -29.062 1 34.47 357 VAL B C 1
ATOM 5729 O O . VAL B 1 357 ? 7.695 3.488 -29.797 1 34.47 357 VAL B O 1
ATOM 5732 N N . PHE B 1 358 ? 8.977 5.207 -29.688 1 26.55 358 PHE B N 1
ATOM 5733 C CA . PHE B 1 358 ? 9.117 5.176 -31.141 1 26.55 358 PHE B CA 1
ATOM 5734 C C . PHE B 1 358 ? 10.375 4.418 -31.547 1 26.55 358 PHE B C 1
ATOM 5736 O O . PHE B 1 358 ? 11.438 4.602 -30.953 1 26.55 358 PHE B O 1
#

Solvent-accessible surface area (backbone atoms only — not comparable to full-atom values): 39052 Å² total; per-residue (Å²): 102,68,61,56,45,56,67,71,44,77,83,67,61,86,46,74,63,48,54,47,48,53,51,49,50,56,51,47,54,56,60,62,63,65,59,78,61,89,68,77,81,76,77,71,82,57,78,69,80,57,97,46,59,46,76,42,73,66,50,97,56,19,32,39,40,33,17,51,74,4,51,60,47,49,51,48,49,49,49,48,50,50,44,51,56,38,53,74,37,91,56,78,65,72,71,58,68,67,77,67,71,82,72,71,55,78,72,62,69,79,54,64,62,58,55,50,53,39,61,68,64,52,64,59,66,72,58,45,55,49,22,43,49,40,25,56,71,72,56,38,57,54,42,61,58,72,58,67,69,59,50,54,51,51,52,49,36,54,78,73,45,51,72,67,45,72,42,94,65,20,58,20,51,52,24,36,52,30,34,40,38,19,48,4,42,76,49,46,65,74,77,54,71,65,77,69,66,86,72,79,64,64,69,46,40,52,48,52,19,41,50,28,37,46,47,23,49,69,38,43,60,58,25,61,48,65,35,26,54,52,24,25,39,27,30,36,46,52,10,59,58,24,38,87,70,22,40,82,50,54,13,44,50,29,28,50,46,19,46,52,41,31,45,40,32,33,38,44,38,52,84,71,75,81,85,49,55,70,65,54,50,44,50,41,24,29,34,39,52,40,43,52,44,50,40,48,50,53,24,48,45,36,34,41,82,60,56,68,58,74,88,72,48,60,38,59,76,59,77,64,66,78,60,74,95,67,78,67,45,58,21,47,52,43,37,52,50,46,42,54,50,45,52,52,51,47,53,53,48,52,54,54,53,60,59,62,77,102,103,66,61,56,44,55,67,71,43,77,83,67,61,87,47,74,62,49,54,48,48,52,52,49,51,56,52,47,56,57,61,60,62,65,61,76,61,89,69,79,82,77,79,70,82,57,80,69,78,56,100,47,58,44,78,43,73,69,48,96,58,20,33,39,40,34,17,52,74,5,52,60,48,48,51,48,49,50,48,48,49,48,45,52,57,38,53,75,36,91,55,78,66,72,72,58,67,67,77,65,68,81,72,72,55,79,72,62,69,80,55,63,61,59,54,50,53,39,63,68,64,52,64,60,66,72,57,45,54,49,22,44,51,41,25,56,71,72,55,37,57,55,43,63,57,70,56,67,68,58,52,55,51,51,50,50,35,54,77,75,46,48,72,67,45,72,42,93,66,21,59,20,52,51,22,36,52,30,35,40,39,18,47,4,41,76,48,46,66,74,77,55,70,66,75,67,66,87,73,76,64,67,70,45,40,53,48,50,19,42,50,28,37,46,47,24,49,68,36,42,61,57,23,60,48,65,35,27,54,52,24,25,39,27,29,37,45,54,10,59,60,24,40,86,70,23,40,81,51,55,12,44,49,28,27,50,47,19,46,51,41,30,45,39,34,33,37,43,38,53,85,73,75,82,86,50,56,69,66,55,51,43,49,42,22,29,33,39,54,38,42,53,44,50,41,49,50,52,23,49,45,37,34,42,81,64,56,68,59,75,88,72,50,60,39,58,76,58,79,63,64,76,60,75,97,66,78,66,46,57,20,47,52,43,37,52,50,47,41,54,51,45,51,52,50,48,53,53,48,52,54,56,53,59,58,64,78,103

Secondary structure (DSSP, 8-state):
-HHHHHHHSSS---SHHHHHHHHHHHHHHHHHTT----------------SS-EEEESSSS-EEEE-TT-HHHHHHHHHHHHHHHHHTTTS-TT-S----S-PPP--S---HHHHHHHHHTSPPHHHHHHHHHHHHHHTTTT---S-HHHHHHHHHHHHH-GGGGGSTTHHHHHHHHHHHHHHHHHHGGGT--S---S-S-HHHHHHHHHHHHHHHHTTHHHHHHH--HHHHHHHHHHHHHHHHHHIIIIIHHHHHHHHHHHHHTTTTS---GGGS-HHHHHHHHHHHHHHHHHHHHHHHHTTPPPSS-GGG--PPPPP----SSSTHHHHHHHHHHHHHHHHHHHHHHHHHHHHH--/-HHHHHHHSSS---SHHHHHHHHHHHHHHHHHTT----------------SS-EEEESSSS-EEEE-TT-HHHHHHHHHHHHHHHHHTTTS-TT-S----S-PPP--S---HHHHHHHHHTSPPHHHHHHHHHHHHHHTTTT---S-HHHHHHHHHHHHH-GGGGGSTTHHHHHHHHHHHHHHHHHHGGGT--S---TTS-HHHHHHHHHHHHHHHHTTHHHHHHH--HHHHHHHHHHHHHHHHHHIIIIIHHHHHHHHHHHHHTTTTS---GGGS-HHHHHHHHHHHHHHHHHHHHHHHHTTPPPSS-GGG--PPPPP----SSSTHHHHHHHHHHHHHHHHHHHHHHHHHHHHH--